Protein AF-A0A522SHS5-F1 (afdb_monomer)

Radius of gyration: 24.06 Å; Cα contacts (8 Å, |Δi|>4): 857; chains: 1; bounding box: 72×49×68 Å

Nearest PDB structures (foldseek):
  4yei-assembly3_C  TM=6.977E-01  e=1.958E-06  synthetic construct
  2j8k-assembly1_A  TM=5.703E-01  e=1.502E-05  Nostoc punctiforme
  4yc5-assembly1_A  TM=4.844E-01  e=4.287E-06  synthetic construct
  5dzb-assembly3_E  TM=4.182E-01  e=5.283E-06  synthetic construct
  2f3l-assembly1_A  TM=4.546E-01  e=4.500E-05  Crocosphaera subtropica ATCC 51142

Foldseek 3Di:
DFDVVLLVQCLVFQVSQVVCVQVDDDQGEPEQAEVLVSDDPVCNVQFQPDCRQEQRENDNYAHHQYECENHEHDQHEHANYECANYEQYLHEHHLYECHQYEHHNYENELYEQDNYEAHQYECCRYHHHNYQDAQYEHACYNHHPNCCVVCVVRNYHHYNHPVRVVVVVVVVLVVCVVVVPPPPPDPPPVPPPQKFKEKEKEQFDFDDDPRDTDFGALHGHPDIWTWIFIKGADPLADQPDQFDDPVVCVVPVDTGHIDGPDTGTDDPSVSLVLLLVLLVVDDLVLAAEEEEEAALAGRRNQRSVQRSVCVNVVNPSHHYYYYWRHHNDPPCVVVVLVRLLVCLCVVLVVQVSSCVSSVHPHYHYHYDHSSVVSPVSNVVCVVVVNDDD

pLDDT: mean 82.37, std 15.57, range [32.19, 98.69]

Sequence (389 aa):
MANQWHVDWLKEGVIRWNRRRKKVTFAPDLSGIRFFDLLPPDFRDNPKTSHYFEKIDLSDANLASADLSSLNFARALFSHANLSFADLSKSNFQGADFTRANFQGATVQNAYLQNALFYESEIGDALLEGSDVSEAVFIGARIGDRQRGTVALAKARVFSSWEGYIEDKRRHRQLNYADSAQKLPKPDERTRKNRYDVYFGTNRLPKFERGALVDFSGNGAVNLSYGICEVIVPEGHRIGSLGSPMWKRLLNRQDNRLRIDNLIALNRELFWDAVKTVAAKMRIAERPTVFVHGYNSTFQDAVLRAAQIGYDLGLGQGIGLFSWPSKGSLFEYSADEAAAEASKYLLADFLEQFVIDSSQNGVNVISHSMGCRCLLGALEVLANGRKRV

Secondary structure (DSSP, 8-state):
---HHHHHHHHT-HHHHHHHHTT-----B-TT-BGGGGS-GGGSSSTTT--TTTT-B-TT-B-TT-B-TT-B-TT-B-TT-B-TT-B-TT-B-TT-B-TT-B-TT-B-TT-B-TT-EEES-B-TT-B-TT-B-TT-EEES-B--HHHHHHHHHTT-EEESSHHHHHHHHHHHHHHHHHH-----PPP-TTS-TTEEEEEEEEEEEEEEETTEEEEEEEEEEEEEEEEEEEEE--TT--TT-S---HHHHHHSS-----EEEEEEEE-HHHHHHHHHHHHTTS-TTS--EEEE--SS--HHHHHHHHHHHHHHTT-TT-EEEEE----S-GGGHHHHHHHHHHHHHHHHHHHHHHHHHHTSS--EEEE-THHHHHHHHHHHHHHTTT---

Solvent-accessible surface area (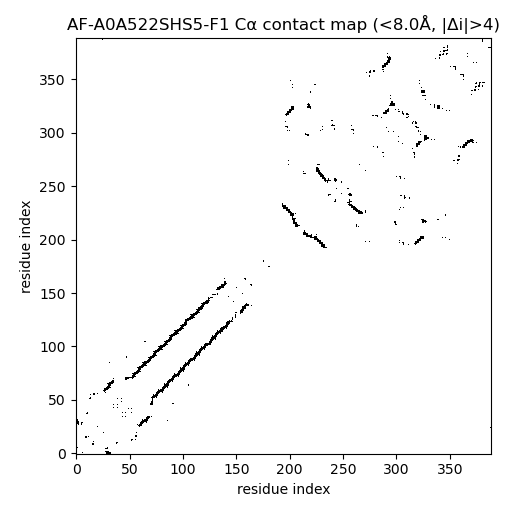backbone atoms only — not comparable to full-atom values): 19679 Å² total; per-residue (Å²): 115,45,41,63,68,52,51,53,47,48,59,71,30,46,70,54,35,42,53,46,54,76,76,45,94,71,65,43,42,42,18,56,39,53,54,73,78,59,46,56,77,92,42,62,87,47,36,58,77,31,69,69,45,42,53,30,68,44,43,44,16,36,28,35,45,14,37,49,49,48,25,20,31,35,43,16,34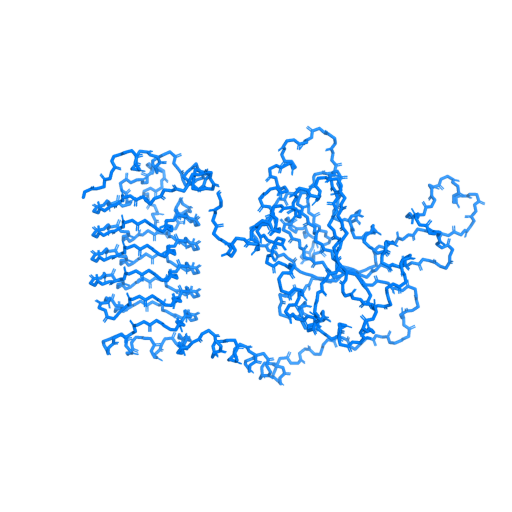,27,35,49,12,34,32,32,47,12,34,36,29,53,12,34,29,36,45,16,36,30,33,44,16,35,23,49,57,12,36,34,31,44,15,37,28,32,49,16,37,26,39,51,13,40,45,44,54,32,41,52,60,80,34,43,37,40,57,14,38,33,24,42,39,45,74,23,81,80,42,47,60,57,45,71,74,29,67,34,46,78,26,80,34,67,68,53,46,53,49,47,56,50,48,53,56,54,52,47,57,72,76,59,64,74,65,70,76,74,76,63,82,89,67,61,79,49,59,42,45,30,43,35,41,25,30,27,30,76,37,68,56,98,87,40,75,76,52,47,45,40,46,70,38,96,54,77,47,33,24,40,36,36,27,36,50,36,95,65,49,51,86,97,48,68,44,77,58,72,75,64,39,78,76,39,96,64,74,26,42,57,43,80,76,43,73,45,81,31,58,71,67,62,38,50,50,50,49,26,62,41,37,72,69,44,53,92,87,56,54,58,37,35,32,29,50,34,65,58,29,41,54,65,56,41,50,53,50,34,38,44,52,26,57,66,71,63,44,89,75,38,27,33,32,44,45,62,23,17,68,48,50,89,88,46,59,70,60,32,52,54,36,28,61,66,37,7,62,59,46,30,54,50,52,52,49,50,32,64,50,38,74,43,105,52,66,46,76,50,58,33,73,55,19,40,54,20,49,51,50,11,49,50,38,58,74,47,72,69,48,86,131

Structure (mmCIF, N/CA/C/O backbone):
data_AF-A0A522SHS5-F1
#
_entry.id   AF-A0A522SHS5-F1
#
loop_
_atom_site.group_PDB
_atom_site.id
_atom_site.type_symbol
_atom_site.label_atom_id
_atom_site.label_alt_id
_atom_site.label_comp_id
_atom_site.label_asym_id
_atom_site.label_entity_id
_atom_site.label_seq_id
_atom_site.pdbx_PDB_ins_code
_atom_site.Cartn_x
_atom_site.Cartn_y
_atom_site.Cartn_z
_atom_site.occupancy
_atom_site.B_iso_or_equiv
_atom_site.auth_seq_id
_atom_site.auth_comp_id
_atom_site.auth_asym_id
_atom_site.auth_atom_id
_atom_site.pdbx_PDB_model_num
ATOM 1 N N . MET A 1 1 ? -10.773 1.476 30.302 1.00 78.50 1 MET A N 1
ATOM 2 C CA . MET A 1 1 ? -9.916 2.642 30.603 1.00 78.50 1 MET A CA 1
ATOM 3 C C . MET A 1 1 ? -8.540 2.261 30.109 1.00 78.50 1 MET A C 1
ATOM 5 O O . MET A 1 1 ? -8.085 1.184 30.476 1.00 78.50 1 MET A O 1
ATOM 9 N N . ALA A 1 2 ? -7.949 3.079 29.238 1.00 91.75 2 ALA A N 1
ATOM 10 C CA . ALA A 1 2 ? -6.710 2.754 28.541 1.00 91.75 2 ALA A CA 1
ATOM 11 C C . ALA A 1 2 ? -5.583 2.336 29.494 1.00 91.75 2 ALA A C 1
ATOM 13 O O . ALA A 1 2 ? -5.436 2.876 30.593 1.00 91.75 2 ALA A O 1
ATOM 14 N N . ASN A 1 3 ? -4.749 1.399 29.046 1.00 95.88 3 ASN A N 1
ATOM 15 C CA . ASN A 1 3 ? -3.564 1.005 29.792 1.00 95.88 3 ASN A CA 1
ATOM 16 C C . ASN A 1 3 ? -2.517 2.125 29.721 1.00 95.88 3 ASN A C 1
ATOM 18 O O . ASN A 1 3 ? -2.058 2.488 28.636 1.00 95.88 3 ASN A O 1
ATOM 22 N N . GLN A 1 4 ? -2.101 2.634 30.882 1.00 94.81 4 GLN A N 1
ATOM 23 C CA . GLN A 1 4 ? -1.218 3.796 30.970 1.00 94.81 4 GLN A CA 1
ATOM 24 C C . GLN A 1 4 ? 0.119 3.607 30.236 1.00 94.81 4 GLN A C 1
ATOM 26 O O . GLN A 1 4 ? 0.579 4.533 29.574 1.00 94.81 4 GLN A O 1
ATOM 31 N N . TRP A 1 5 ? 0.713 2.409 30.261 1.00 93.12 5 TRP A N 1
ATOM 32 C CA . TRP A 1 5 ? 1.963 2.147 29.539 1.00 93.12 5 TRP A CA 1
ATOM 33 C C . TRP A 1 5 ? 1.786 2.234 28.024 1.00 93.12 5 TRP A C 1
ATOM 35 O O . TRP A 1 5 ? 2.664 2.749 27.335 1.00 93.12 5 TRP A O 1
ATOM 45 N N . HIS A 1 6 ? 0.645 1.789 27.494 1.00 94.81 6 HIS A N 1
ATOM 46 C CA . HIS A 1 6 ? 0.351 1.928 26.068 1.00 94.81 6 HIS A CA 1
ATOM 47 C C . HIS A 1 6 ? 0.156 3.395 25.683 1.00 94.81 6 HIS A C 1
ATOM 49 O O . HIS A 1 6 ? 0.667 3.834 24.652 1.00 94.81 6 HIS A O 1
ATOM 55 N N . VAL A 1 7 ? -0.531 4.167 26.531 1.00 95.81 7 VAL A N 1
ATOM 56 C CA . VAL A 1 7 ? -0.691 5.614 26.344 1.00 95.81 7 VAL A CA 1
ATOM 57 C C . VAL A 1 7 ? 0.669 6.311 26.323 1.00 95.81 7 VAL A C 1
ATOM 59 O O . VAL A 1 7 ? 0.945 7.100 25.421 1.00 95.81 7 VAL A O 1
ATOM 62 N N . ASP A 1 8 ? 1.543 6.002 27.278 1.00 93.94 8 ASP A N 1
ATOM 63 C CA . ASP A 1 8 ? 2.858 6.634 27.381 1.00 93.94 8 ASP A CA 1
ATOM 64 C C . ASP A 1 8 ? 3.764 6.256 26.201 1.00 93.94 8 ASP A C 1
ATOM 66 O O . ASP A 1 8 ? 4.414 7.122 25.616 1.00 93.94 8 ASP A O 1
ATOM 70 N N . TRP A 1 9 ? 3.719 5.002 25.747 1.00 92.19 9 TRP A N 1
ATOM 71 C CA . TRP A 1 9 ? 4.399 4.577 24.520 1.00 92.19 9 TRP A CA 1
ATOM 72 C C . TRP A 1 9 ? 3.916 5.300 23.270 1.00 92.19 9 TRP A C 1
ATOM 74 O O . TRP A 1 9 ? 4.703 5.494 22.341 1.00 92.19 9 TRP A O 1
ATOM 84 N N . LEU A 1 10 ? 2.636 5.660 23.216 1.00 92.19 10 LEU A N 1
ATOM 85 C CA . LEU A 1 10 ? 2.068 6.394 22.095 1.00 92.19 10 LEU A CA 1
ATOM 86 C C . LEU A 1 10 ? 2.469 7.880 22.135 1.00 92.19 10 LEU A C 1
ATOM 88 O O . LEU A 1 10 ? 2.753 8.461 21.085 1.00 92.19 10 LEU A O 1
ATOM 92 N N . LYS A 1 11 ? 2.602 8.469 23.333 1.00 92.31 11 LYS A N 1
ATOM 93 C CA . LYS A 1 11 ? 3.141 9.831 23.534 1.00 92.31 11 LYS A CA 1
ATOM 94 C C . LYS A 1 11 ? 4.598 9.980 23.090 1.00 92.31 11 LYS A C 1
ATOM 96 O O . LYS A 1 11 ? 5.016 11.078 22.744 1.00 92.31 11 LYS A O 1
ATOM 101 N N . GLU A 1 12 ? 5.370 8.893 23.044 1.00 86.88 12 GLU A N 1
ATOM 102 C CA . GLU A 1 12 ? 6.728 8.903 22.476 1.00 86.88 12 GLU A CA 1
ATOM 103 C C . GLU A 1 12 ? 6.754 9.149 20.951 1.00 86.88 12 GLU A C 1
ATOM 105 O O . GLU A 1 12 ? 7.828 9.357 20.376 1.00 86.88 12 GLU A O 1
ATOM 110 N N . GLY A 1 13 ? 5.595 9.105 20.288 1.00 83.00 13 GLY A N 1
ATOM 111 C CA . GLY A 1 13 ? 5.421 9.424 18.877 1.00 83.00 13 GLY A CA 1
ATOM 112 C C . GLY A 1 13 ? 5.220 8.205 17.979 1.00 83.00 13 GLY A C 1
ATOM 113 O O . GLY A 1 13 ? 5.741 7.110 18.218 1.00 83.00 13 GLY A O 1
ATOM 114 N N . VAL A 1 14 ? 4.504 8.424 16.874 1.00 83.12 14 VAL A N 1
ATOM 115 C CA . VAL A 1 14 ? 4.053 7.370 15.947 1.00 83.12 14 VAL A CA 1
ATOM 116 C C . VAL A 1 14 ? 5.196 6.549 15.352 1.00 83.12 14 VAL A C 1
ATOM 118 O O . VAL A 1 14 ? 5.070 5.339 15.190 1.00 83.12 14 VAL A O 1
ATOM 121 N N . ILE A 1 15 ? 6.360 7.155 15.103 1.00 78.62 15 ILE A N 1
ATOM 122 C CA . ILE A 1 15 ? 7.538 6.428 14.600 1.00 78.62 15 ILE A CA 1
ATOM 123 C C . ILE A 1 15 ? 8.013 5.377 15.612 1.00 78.62 15 ILE A C 1
ATOM 125 O O . ILE A 1 15 ? 8.320 4.241 15.235 1.00 78.62 15 ILE A O 1
ATOM 129 N N . ARG A 1 16 ? 8.097 5.745 16.897 1.00 81.25 16 ARG A N 1
ATOM 130 C CA . ARG A 1 16 ? 8.544 4.838 17.964 1.00 81.25 16 ARG A CA 1
ATOM 131 C C . ARG A 1 16 ? 7.482 3.791 18.263 1.00 81.25 16 ARG A C 1
ATOM 133 O O . ARG A 1 16 ? 7.826 2.613 18.344 1.00 81.25 16 ARG A O 1
ATOM 140 N N . TRP A 1 17 ? 6.217 4.202 18.313 1.00 90.00 17 TRP A N 1
ATOM 141 C CA . TRP A 1 17 ? 5.069 3.305 18.400 1.00 90.00 17 TRP A CA 1
ATOM 142 C C . TRP A 1 17 ? 5.110 2.230 17.305 1.00 90.00 17 TRP A C 1
ATOM 144 O O . TRP A 1 17 ? 5.240 1.047 17.612 1.00 90.00 17 TRP A O 1
ATOM 154 N N . ASN A 1 18 ? 5.148 2.625 16.030 1.00 84.31 18 ASN A N 1
ATOM 155 C CA . ASN A 1 18 ? 5.189 1.699 14.895 1.00 84.31 18 ASN A CA 1
ATOM 156 C C . ASN A 1 18 ? 6.432 0.793 14.924 1.00 84.31 18 ASN A C 1
ATOM 158 O O . ASN A 1 18 ? 6.365 -0.381 14.561 1.00 84.31 18 ASN A O 1
ATOM 162 N N . ARG A 1 19 ? 7.590 1.302 15.368 1.00 80.62 19 ARG A N 1
ATOM 163 C CA . ARG A 1 19 ? 8.798 0.479 15.542 1.00 80.62 19 ARG A CA 1
ATOM 164 C C . ARG A 1 19 ? 8.612 -0.576 16.633 1.00 80.62 19 ARG A C 1
ATOM 166 O O . ARG A 1 19 ? 9.076 -1.698 16.452 1.00 80.62 19 ARG A O 1
ATOM 173 N N . ARG A 1 20 ? 7.959 -0.226 17.743 1.00 84.44 20 ARG A N 1
ATOM 174 C CA . ARG A 1 20 ? 7.649 -1.151 18.840 1.00 84.44 20 ARG A CA 1
ATOM 175 C C . ARG A 1 20 ? 6.683 -2.231 18.367 1.00 84.44 20 ARG A C 1
ATOM 177 O O . ARG A 1 20 ? 6.977 -3.406 18.545 1.00 84.44 20 ARG A O 1
ATOM 184 N N . ARG A 1 21 ? 5.629 -1.835 17.649 1.00 81.81 21 ARG A N 1
ATOM 185 C CA . ARG A 1 21 ? 4.676 -2.745 17.004 1.00 81.81 21 ARG A CA 1
ATOM 186 C C . ARG A 1 21 ? 5.385 -3.787 16.136 1.00 81.81 21 ARG A C 1
ATOM 188 O O . ARG A 1 21 ? 5.097 -4.967 16.255 1.00 81.81 21 ARG A O 1
ATOM 195 N N . LYS A 1 22 ? 6.389 -3.392 15.344 1.00 79.69 22 LYS A N 1
ATOM 196 C CA . LYS A 1 22 ? 7.180 -4.323 14.509 1.00 79.69 22 LYS A CA 1
ATOM 197 C C . LYS A 1 22 ? 8.010 -5.355 15.281 1.00 79.69 22 LYS A C 1
ATOM 199 O O . LYS A 1 22 ? 8.415 -6.336 14.672 1.00 79.69 22 LYS A O 1
ATOM 204 N N . LYS A 1 23 ? 8.332 -5.101 16.551 1.00 67.88 23 LYS A N 1
ATOM 205 C CA . LYS A 1 23 ? 9.244 -5.930 17.356 1.00 67.88 23 LYS A CA 1
ATOM 206 C C . LYS A 1 23 ? 8.537 -6.755 18.421 1.00 67.88 23 LYS A C 1
ATOM 208 O O . LYS A 1 23 ? 9.093 -7.745 18.874 1.00 67.88 23 LYS A O 1
ATOM 213 N N . VAL A 1 24 ? 7.375 -6.295 18.873 1.00 67.56 24 VAL A N 1
ATOM 214 C CA . VAL A 1 24 ? 6.640 -6.895 19.981 1.00 67.56 24 VAL A CA 1
ATOM 215 C C . VAL A 1 24 ? 5.193 -7.046 19.554 1.00 67.56 24 VAL A C 1
ATOM 217 O O . VAL A 1 24 ? 4.526 -6.059 19.236 1.00 67.56 24 VAL A O 1
ATOM 220 N N . THR A 1 25 ? 4.712 -8.282 19.574 1.00 72.62 25 THR A N 1
ATOM 221 C CA . THR A 1 25 ? 3.297 -8.588 19.393 1.00 72.62 25 THR A CA 1
ATOM 222 C C . THR A 1 25 ? 2.588 -8.326 20.716 1.00 72.62 25 THR A C 1
ATOM 224 O O . THR A 1 25 ? 2.790 -9.042 21.693 1.00 72.62 25 THR A O 1
ATOM 227 N N . PHE A 1 26 ? 1.792 -7.263 20.769 1.00 83.12 26 PHE A N 1
ATOM 228 C CA . PHE A 1 26 ? 0.907 -6.965 21.891 1.00 83.12 26 PHE A CA 1
ATOM 229 C C . PHE A 1 26 ? -0.371 -6.321 21.355 1.00 83.12 26 PHE A C 1
ATOM 231 O O . PHE A 1 26 ? -0.313 -5.619 20.347 1.00 83.12 26 PHE A O 1
ATOM 238 N N . ALA A 1 27 ? -1.498 -6.559 22.028 1.00 88.56 27 ALA A N 1
ATOM 239 C CA . ALA A 1 27 ? -2.783 -5.933 21.730 1.00 88.56 27 ALA A CA 1
ATOM 240 C C . ALA A 1 27 ? -2.922 -4.662 22.586 1.00 88.56 27 ALA A C 1
ATOM 242 O O . ALA A 1 27 ? -3.084 -4.768 23.809 1.00 88.56 27 ALA A O 1
ATOM 243 N N . PRO A 1 28 ? -2.797 -3.452 22.010 1.00 93.75 28 PRO A N 1
ATOM 244 C CA . PRO A 1 28 ? -2.825 -2.246 22.816 1.00 93.75 28 PRO A CA 1
ATOM 245 C C . PRO A 1 28 ? -4.229 -1.941 23.331 1.00 93.75 28 PRO A C 1
ATOM 247 O O . PRO A 1 28 ? -5.140 -1.697 22.549 1.00 93.75 28 PRO A O 1
ATOM 250 N N . ASP A 1 29 ? -4.397 -1.872 24.647 1.00 97.44 29 ASP A N 1
ATOM 251 C CA . ASP A 1 29 ? -5.572 -1.244 25.251 1.00 97.44 29 ASP A CA 1
ATOM 252 C C . ASP A 1 29 ? -5.432 0.282 25.293 1.00 97.44 29 ASP A C 1
ATOM 254 O O . ASP A 1 29 ? -4.685 0.829 26.108 1.00 97.44 29 ASP A O 1
ATOM 258 N N . LEU A 1 30 ? -6.161 0.938 24.396 1.00 98.00 30 LEU A N 1
ATOM 259 C CA . LEU A 1 30 ? -6.313 2.382 24.246 1.00 98.00 30 LEU A CA 1
ATOM 260 C C . LEU A 1 30 ? -7.790 2.791 24.438 1.00 98.00 30 LEU A C 1
ATOM 262 O O . LEU A 1 30 ? -8.234 3.806 23.908 1.00 98.00 30 LEU A O 1
ATOM 266 N N . SER A 1 31 ? -8.573 2.005 25.184 1.00 98.31 31 SER A N 1
ATOM 267 C CA . SER A 1 31 ? -10.007 2.248 25.372 1.00 98.31 31 SER A CA 1
ATOM 268 C C . SER A 1 31 ? -10.299 3.577 26.080 1.00 98.31 31 SER A C 1
ATOM 270 O O . SER A 1 31 ? -9.700 3.912 27.107 1.00 98.31 31 SER A O 1
ATOM 272 N N . GLY A 1 32 ? -11.261 4.337 25.557 1.00 97.81 32 GLY A N 1
ATOM 273 C CA . GLY A 1 32 ? -11.706 5.607 26.135 1.00 97.81 32 GLY A CA 1
ATOM 274 C C . GLY A 1 32 ? -10.715 6.766 26.005 1.00 97.81 32 GLY A C 1
ATOM 275 O O . GLY A 1 32 ? -10.952 7.825 26.583 1.00 97.81 32 GLY A O 1
ATOM 276 N N . ILE A 1 33 ? -9.589 6.590 25.304 1.00 97.56 33 ILE A N 1
ATOM 277 C CA . ILE A 1 33 ? -8.607 7.664 25.149 1.00 97.56 33 ILE A CA 1
ATOM 278 C C . ILE A 1 33 ? -9.100 8.740 24.186 1.00 97.56 33 ILE A C 1
ATOM 280 O O . ILE A 1 33 ? -9.752 8.436 23.191 1.00 97.56 33 ILE A O 1
ATOM 284 N N . ARG A 1 34 ? -8.704 9.989 24.430 1.00 98.12 34 ARG A N 1
ATOM 285 C CA . ARG A 1 34 ? -8.857 11.085 23.473 1.00 98.12 34 ARG A CA 1
ATOM 286 C C . ARG A 1 34 ? -7.544 11.312 22.737 1.00 98.12 34 ARG A C 1
ATOM 288 O O . ARG A 1 34 ? -6.566 11.768 23.327 1.00 98.12 34 ARG A O 1
ATOM 295 N N . PHE A 1 35 ? -7.500 11.001 21.445 1.00 97.81 35 PHE A N 1
ATOM 296 C CA . PHE A 1 35 ? -6.273 11.124 20.650 1.00 97.81 35 PHE A CA 1
ATOM 297 C C . PHE A 1 35 ? -5.812 12.574 20.484 1.00 97.81 35 PHE A C 1
ATOM 299 O O . PHE A 1 35 ? -4.620 12.816 20.300 1.00 97.81 35 PHE A O 1
ATOM 306 N N . PHE A 1 36 ? -6.717 13.547 20.601 1.00 96.88 36 PHE A N 1
ATOM 307 C CA . PHE A 1 36 ? -6.344 14.959 20.596 1.00 96.88 36 PHE A CA 1
ATOM 308 C C . PHE A 1 36 ? -5.354 15.296 21.726 1.00 96.88 36 PHE A C 1
ATOM 310 O O . PHE A 1 36 ? -4.389 16.028 21.508 1.00 96.88 36 PHE A O 1
ATOM 317 N N . ASP A 1 37 ? -5.519 14.688 22.904 1.00 95.69 37 ASP A N 1
ATOM 318 C CA . ASP A 1 37 ? -4.653 14.932 24.065 1.00 95.69 37 ASP A CA 1
ATOM 319 C C . ASP A 1 37 ? -3.235 14.369 23.870 1.00 95.69 37 ASP A C 1
ATOM 321 O O . ASP A 1 37 ? -2.287 14.803 24.530 1.00 95.69 37 ASP A O 1
ATOM 325 N N . LEU A 1 38 ? -3.077 13.435 22.929 1.00 94.81 38 LEU A N 1
ATOM 326 C CA . LEU A 1 38 ? -1.799 12.840 22.545 1.00 94.81 38 LEU A CA 1
ATOM 327 C C . LEU A 1 38 ? -1.018 13.672 21.525 1.00 94.81 38 LEU A C 1
ATOM 329 O O . LEU A 1 38 ? 0.152 13.372 21.276 1.00 94.81 38 LEU A O 1
ATOM 333 N N . LEU A 1 39 ? -1.633 14.696 20.925 1.00 91.00 39 LEU A N 1
ATOM 334 C CA . LEU A 1 39 ? -0.921 15.602 20.034 1.00 91.00 39 LEU A CA 1
ATOM 335 C C . LEU A 1 39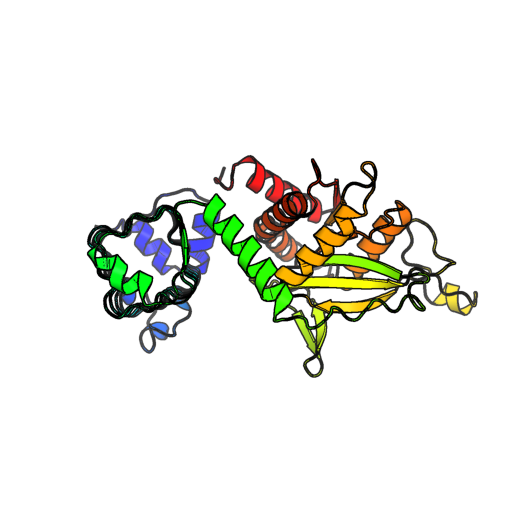 ? 0.078 16.445 20.838 1.00 91.00 39 LEU A C 1
ATOM 337 O O . LEU A 1 39 ? -0.324 17.092 21.818 1.00 91.00 39 LEU A O 1
ATOM 341 N N . PRO A 1 40 ? 1.354 16.512 20.410 1.00 85.75 40 PRO A N 1
ATOM 342 C CA . PRO A 1 40 ? 2.272 17.527 20.905 1.00 85.75 40 PRO A CA 1
ATOM 343 C C . PRO A 1 40 ? 1.716 18.929 20.602 1.00 85.75 40 PRO A C 1
ATOM 345 O O . PRO A 1 40 ? 0.988 19.074 19.615 1.00 85.75 40 PRO A O 1
ATOM 348 N N . PRO A 1 41 ? 2.050 19.956 21.409 1.00 86.62 41 PRO A N 1
ATOM 349 C CA . PRO A 1 41 ? 1.525 21.314 21.240 1.00 86.62 41 PRO A CA 1
ATOM 350 C C . PRO A 1 41 ? 1.584 21.827 19.794 1.00 86.62 41 PRO A C 1
ATOM 352 O O . PRO A 1 41 ? 0.569 22.287 19.280 1.00 86.62 41 PRO A O 1
ATOM 355 N N . ASP A 1 42 ? 2.705 21.602 19.105 1.00 82.44 42 ASP A N 1
ATOM 356 C CA . ASP A 1 42 ? 2.954 22.043 17.723 1.00 82.44 42 ASP A CA 1
ATOM 357 C C . ASP A 1 42 ? 1.978 21.467 16.678 1.00 82.44 42 ASP A C 1
ATOM 359 O O . ASP A 1 42 ? 1.889 21.965 15.558 1.00 82.44 42 ASP A O 1
ATOM 363 N N . PHE A 1 43 ? 1.238 20.406 17.015 1.00 80.19 43 PHE A N 1
ATOM 364 C CA . PHE A 1 43 ? 0.288 19.749 16.114 1.00 80.19 43 PHE A CA 1
ATOM 365 C C . PHE A 1 43 ? -1.180 20.028 16.463 1.00 80.19 43 PHE A C 1
ATOM 367 O O . PHE A 1 43 ? -2.069 19.539 15.761 1.00 80.19 43 PHE A O 1
ATOM 374 N N . ARG A 1 44 ? -1.452 20.792 17.531 1.00 88.38 44 ARG A N 1
ATOM 375 C CA . ARG A 1 44 ? -2.817 21.076 18.011 1.00 88.38 44 ARG A CA 1
ATOM 376 C C . ARG A 1 44 ? -3.511 22.211 17.269 1.00 88.38 44 ARG A C 1
ATOM 378 O O . ARG A 1 44 ? -4.737 22.244 17.280 1.00 88.38 44 ARG A O 1
ATOM 385 N N . ASP A 1 45 ? -2.761 23.083 16.601 1.00 83.06 45 ASP A N 1
ATOM 386 C CA . ASP A 1 45 ? -3.331 24.211 15.852 1.00 83.06 45 ASP A CA 1
ATOM 387 C C . ASP A 1 45 ? -4.092 23.743 14.605 1.00 83.06 45 ASP A C 1
ATOM 389 O O . ASP A 1 45 ? -5.138 24.288 14.264 1.00 83.06 45 ASP A O 1
ATOM 393 N N . ASN A 1 46 ? -3.589 22.697 13.938 1.00 84.50 46 ASN A N 1
ATOM 394 C CA . ASN A 1 46 ? -4.176 22.141 12.715 1.00 84.50 46 ASN A CA 1
ATOM 395 C C . ASN A 1 46 ? -4.259 20.599 12.765 1.00 84.50 46 ASN A C 1
ATOM 397 O O . ASN A 1 46 ? -3.620 19.904 11.969 1.00 84.50 46 ASN A O 1
ATOM 401 N N . PRO A 1 47 ? -5.067 20.026 13.675 1.00 82.62 47 PRO A N 1
ATOM 402 C CA . PRO A 1 47 ? -5.089 18.586 13.951 1.00 82.62 47 PRO A CA 1
ATOM 403 C C . PRO A 1 47 ? -5.582 17.748 12.758 1.00 82.62 47 PRO A C 1
ATOM 405 O O . PRO A 1 47 ? -5.153 16.609 12.576 1.00 82.62 47 PRO A O 1
ATOM 408 N N . LYS A 1 48 ? -6.441 18.325 11.906 1.00 78.75 48 LYS A N 1
ATOM 409 C CA . LYS A 1 48 ? -7.014 17.673 10.713 1.00 78.75 48 LYS A CA 1
ATOM 410 C C . LYS A 1 48 ? -6.070 17.591 9.514 1.00 78.75 48 LYS A C 1
ATOM 412 O O . LYS A 1 48 ? -6.307 16.782 8.624 1.00 78.75 48 LYS A O 1
ATOM 417 N N . THR A 1 49 ? -5.040 18.430 9.462 1.00 73.19 49 THR A N 1
ATOM 418 C CA . THR A 1 49 ? -4.025 18.418 8.391 1.00 73.19 49 THR A CA 1
ATOM 419 C C . THR A 1 49 ? -2.651 18.006 8.908 1.00 73.19 49 THR A C 1
ATOM 421 O O . THR A 1 49 ? -1.729 17.808 8.124 1.00 73.19 49 THR A O 1
ATOM 424 N N . SER A 1 50 ? -2.504 17.862 10.226 1.00 79.88 50 SER A N 1
ATOM 425 C CA . SER A 1 50 ? -1.314 17.325 10.874 1.00 79.88 50 SER A CA 1
ATOM 426 C C . SER A 1 50 ? -0.978 15.935 10.337 1.00 79.88 50 SER A C 1
ATOM 428 O O . SER A 1 50 ? -1.848 15.081 10.214 1.00 79.88 50 SER A O 1
ATOM 430 N N . HIS A 1 51 ? 0.298 15.675 10.067 1.00 80.19 51 HIS A N 1
ATOM 431 C CA . HIS A 1 51 ? 0.765 14.347 9.659 1.00 80.19 51 HIS A CA 1
ATOM 432 C C . HIS A 1 51 ? 1.106 13.437 10.855 1.00 80.19 51 HIS A C 1
ATOM 434 O O . HIS A 1 51 ? 1.650 12.352 10.660 1.00 80.19 51 HIS A O 1
ATOM 440 N N . TYR A 1 52 ? 0.830 13.867 12.095 1.00 81.69 52 TYR A N 1
ATOM 441 C CA . TYR A 1 52 ? 1.322 13.192 13.300 1.00 81.69 52 TYR A CA 1
ATOM 442 C C . TYR A 1 52 ? 0.832 11.744 13.429 1.00 81.69 52 TYR A C 1
ATOM 444 O O . TYR A 1 52 ? 1.643 10.863 13.706 1.00 81.69 52 TYR A O 1
ATOM 452 N N . PHE A 1 53 ? -0.461 11.487 13.185 1.00 91.81 53 PHE A N 1
ATOM 453 C CA . PHE A 1 53 ? -1.051 10.143 13.252 1.00 91.81 53 PHE A CA 1
ATOM 454 C C . PHE A 1 53 ? -1.136 9.418 11.904 1.00 91.81 53 PHE A C 1
ATOM 456 O O . PHE A 1 53 ? -1.673 8.311 11.832 1.00 91.81 53 PHE A O 1
ATOM 463 N N . GLU A 1 54 ? -0.576 9.978 10.830 1.00 86.38 54 GLU A N 1
ATOM 464 C CA . GLU A 1 54 ? -0.582 9.283 9.546 1.00 86.38 54 GLU A CA 1
ATOM 465 C C . GLU A 1 54 ? 0.198 7.973 9.611 1.00 86.38 54 GLU A C 1
ATOM 467 O O . GLU A 1 54 ? 1.314 7.910 10.134 1.00 86.38 54 GLU A O 1
ATOM 472 N N . LYS A 1 55 ? -0.370 6.924 9.003 1.00 82.81 55 LYS A N 1
ATOM 473 C CA . LYS A 1 55 ? 0.231 5.581 8.949 1.00 82.81 55 LYS A CA 1
ATOM 474 C C . LYS A 1 55 ? 0.518 4.964 10.320 1.00 82.81 55 LYS A C 1
ATOM 476 O O . LYS A 1 55 ? 1.390 4.096 10.429 1.00 82.81 55 LYS A O 1
ATOM 481 N N . ILE A 1 56 ? -0.155 5.412 11.376 1.00 92.94 56 ILE A N 1
ATOM 482 C CA . ILE A 1 56 ? -0.051 4.753 12.676 1.00 92.94 56 ILE A CA 1
ATOM 483 C C . ILE A 1 56 ? -0.564 3.306 12.577 1.00 92.94 56 ILE A C 1
ATOM 485 O O . ILE A 1 56 ? -1.584 3.045 11.945 1.00 92.94 56 ILE A O 1
ATOM 489 N N . ASP A 1 57 ? 0.161 2.362 13.178 1.00 91.75 57 ASP A N 1
ATOM 490 C CA . ASP A 1 57 ? -0.246 0.959 13.305 1.00 91.75 57 ASP A CA 1
ATOM 491 C C . ASP A 1 57 ? -1.024 0.771 14.612 1.00 91.75 57 ASP A C 1
ATOM 493 O O . ASP A 1 57 ? -0.439 0.586 15.680 1.00 91.75 57 ASP A O 1
ATOM 497 N N . LEU A 1 58 ? -2.348 0.848 14.525 1.00 96.56 58 LEU A N 1
ATOM 498 C CA . LEU A 1 58 ? -3.307 0.573 15.596 1.00 96.56 58 LEU A CA 1
ATOM 499 C C . LEU A 1 58 ? -3.997 -0.787 15.404 1.00 96.56 58 LEU A C 1
ATOM 501 O O . LEU A 1 58 ? -5.060 -1.022 15.972 1.00 96.56 58 LEU A O 1
ATOM 505 N N . SER A 1 59 ? -3.389 -1.704 14.644 1.00 92.12 59 SER A N 1
ATOM 506 C CA . SER A 1 59 ? -3.937 -3.054 14.451 1.00 92.12 59 SER A CA 1
ATOM 507 C C . SER A 1 59 ? -4.091 -3.764 15.804 1.00 92.12 59 SER A C 1
ATOM 509 O O . SER A 1 59 ? -3.313 -3.491 16.721 1.00 92.12 59 SER A O 1
ATOM 511 N N . ASP A 1 60 ? -5.083 -4.630 15.969 1.00 92.06 60 ASP A N 1
ATOM 512 C CA . ASP A 1 60 ? -5.367 -5.369 17.212 1.00 92.06 60 ASP A CA 1
ATOM 513 C C . ASP A 1 60 ? -5.619 -4.484 18.455 1.00 92.06 60 ASP A C 1
ATOM 515 O O . ASP A 1 60 ? -5.674 -4.983 19.581 1.00 92.06 60 ASP A O 1
ATOM 519 N N . ALA A 1 61 ? -5.738 -3.160 18.294 1.00 96.75 61 ALA A N 1
ATOM 520 C CA . ALA A 1 61 ? -5.932 -2.256 19.417 1.00 96.75 61 ALA A CA 1
ATOM 521 C C . ALA A 1 61 ? -7.374 -2.303 19.918 1.00 96.75 61 ALA A C 1
ATOM 523 O O . ALA A 1 61 ? -8.329 -2.236 19.142 1.00 96.75 61 ALA A O 1
ATOM 524 N N . ASN A 1 62 ? -7.531 -2.339 21.238 1.00 98.31 62 ASN A N 1
ATOM 525 C CA . ASN A 1 62 ? -8.793 -2.011 21.869 1.00 98.31 62 ASN A CA 1
ATOM 526 C C . ASN A 1 62 ? -8.929 -0.486 21.929 1.00 98.31 62 ASN A C 1
ATOM 528 O O . ASN A 1 62 ? -8.303 0.165 22.759 1.00 98.31 62 ASN A O 1
ATOM 532 N N . LEU A 1 63 ? -9.738 0.070 21.035 1.00 98.56 63 LEU A N 1
ATOM 533 C CA . LEU A 1 63 ? -10.080 1.488 20.919 1.00 98.56 63 LEU A CA 1
ATOM 534 C C . LEU A 1 63 ? -11.543 1.735 21.315 1.00 98.56 63 LEU A C 1
ATOM 536 O O . LEU A 1 63 ? -12.130 2.742 20.922 1.00 98.56 63 LEU A O 1
ATOM 540 N N . ALA A 1 64 ? -12.148 0.825 22.088 1.00 98.56 64 ALA A N 1
ATOM 541 C CA . ALA A 1 64 ? -13.535 0.962 22.503 1.00 98.56 64 ALA A CA 1
ATOM 542 C C . ALA A 1 64 ? -13.759 2.306 23.209 1.00 98.56 64 ALA A C 1
ATOM 544 O O . ALA A 1 64 ? -13.000 2.670 24.113 1.00 98.56 64 ALA A O 1
ATOM 545 N N . SER A 1 65 ? -14.784 3.043 22.785 1.00 98.44 65 SER A N 1
ATOM 546 C CA . SER A 1 65 ? -15.128 4.377 23.297 1.00 98.44 65 SER A CA 1
ATOM 547 C C . SER A 1 65 ? -14.025 5.439 23.168 1.00 98.44 65 SER A C 1
ATOM 549 O O . SER A 1 65 ? -14.102 6.470 23.833 1.00 98.44 65 SER A O 1
ATOM 551 N N . ALA A 1 66 ? -12.986 5.209 22.359 1.00 98.62 66 ALA A N 1
ATOM 552 C CA . ALA A 1 66 ? -11.954 6.211 22.114 1.00 98.62 66 ALA A CA 1
ATOM 553 C C . ALA A 1 66 ? -12.494 7.376 21.264 1.00 98.62 66 ALA A C 1
ATOM 555 O O . ALA A 1 66 ? -13.335 7.190 20.388 1.00 98.62 66 ALA A O 1
ATOM 556 N N . ASP A 1 67 ? -11.969 8.573 21.498 1.00 98.69 67 ASP A N 1
ATOM 557 C CA . ASP A 1 67 ? -12.218 9.779 20.709 1.00 98.69 67 ASP A CA 1
ATOM 558 C C . ASP A 1 67 ? -11.049 9.978 19.732 1.00 98.69 67 ASP A C 1
ATOM 560 O O . ASP A 1 67 ? -9.939 10.372 20.108 1.00 98.69 67 ASP A O 1
ATOM 564 N N . LEU A 1 68 ? -11.311 9.643 18.469 1.00 98.56 68 LEU A N 1
ATOM 565 C CA . LEU A 1 68 ? -10.455 9.842 17.302 1.00 98.56 68 LEU A CA 1
ATOM 566 C C . LEU A 1 68 ? -10.978 10.992 16.425 1.00 98.56 68 LEU A C 1
ATOM 568 O O . LEU A 1 68 ? -10.579 11.088 15.263 1.00 98.56 68 LEU A O 1
ATOM 572 N N . SER A 1 69 ? -11.885 11.831 16.930 1.00 98.44 69 SER A N 1
ATOM 573 C CA . SER A 1 69 ? -12.601 12.826 16.133 1.00 98.44 69 SER A CA 1
ATOM 574 C C . SER A 1 69 ? -11.717 14.015 15.731 1.00 98.44 69 SER A C 1
ATOM 576 O O . SER A 1 69 ? -10.781 14.403 16.427 1.00 98.44 69 SER A O 1
ATOM 578 N N . SER A 1 70 ? -12.024 14.630 14.586 1.00 96.88 70 SER A N 1
ATOM 579 C CA . SER A 1 70 ? -11.337 15.820 14.055 1.00 96.88 70 SER A CA 1
ATOM 580 C C . SER A 1 70 ? -9.803 15.729 13.928 1.00 96.88 70 SER A C 1
ATOM 582 O O . SER A 1 70 ? -9.097 16.724 14.110 1.00 96.88 70 SER A O 1
ATOM 584 N N . LEU A 1 71 ? -9.287 14.561 13.553 1.00 97.56 71 LEU A N 1
ATOM 585 C CA . LEU A 1 71 ? -7.860 14.253 13.425 1.00 97.56 71 LEU A CA 1
ATOM 586 C C . LEU A 1 71 ? -7.524 13.658 12.052 1.00 97.56 71 LEU A C 1
ATOM 588 O O . LEU A 1 71 ? -8.408 13.280 11.284 1.00 97.56 71 LEU A O 1
ATOM 592 N N . ASN A 1 72 ? -6.233 13.560 11.739 1.00 94.38 72 ASN A N 1
ATOM 593 C CA . ASN A 1 72 ? -5.744 12.927 10.516 1.00 94.38 72 ASN A CA 1
ATOM 594 C C . ASN A 1 72 ? -5.062 11.580 10.785 1.00 94.38 72 ASN A C 1
ATOM 596 O O . ASN A 1 72 ? -3.948 11.523 11.302 1.00 94.38 72 ASN A O 1
ATOM 600 N N . PHE A 1 73 ? -5.720 10.511 10.354 1.00 97.44 73 PHE A N 1
ATOM 601 C CA . PHE A 1 73 ? -5.280 9.118 10.390 1.00 97.44 73 PHE A CA 1
ATOM 602 C C . PHE A 1 73 ? -5.148 8.533 8.975 1.00 97.44 73 PHE A C 1
ATOM 604 O O . PHE A 1 73 ? -5.327 7.329 8.773 1.00 97.44 73 PHE A O 1
ATOM 611 N N . ALA A 1 74 ? -4.846 9.360 7.969 1.00 82.25 74 ALA A N 1
ATOM 612 C CA . ALA A 1 74 ? -4.695 8.879 6.602 1.00 82.25 74 ALA A CA 1
ATOM 613 C C . ALA A 1 74 ? -3.691 7.714 6.537 1.00 82.25 74 ALA A C 1
ATOM 615 O O . ALA A 1 74 ? -2.568 7.789 7.059 1.00 82.25 74 ALA A O 1
ATOM 616 N N . ARG A 1 75 ? -4.099 6.632 5.863 1.00 81.25 75 ARG A N 1
ATOM 617 C CA . ARG A 1 75 ? -3.329 5.389 5.683 1.00 81.25 75 ARG A CA 1
ATOM 618 C C . ARG A 1 75 ? -2.947 4.671 6.984 1.00 81.25 75 ARG A C 1
ATOM 620 O O . ARG A 1 75 ? -1.988 3.900 6.984 1.00 81.25 75 ARG A O 1
ATOM 627 N N . ALA A 1 76 ? -3.624 4.955 8.095 1.00 88.19 76 ALA A N 1
ATOM 628 C CA . ALA A 1 76 ? -3.448 4.217 9.341 1.00 88.19 76 ALA A CA 1
ATOM 629 C C . ALA A 1 76 ? -3.949 2.768 9.212 1.00 88.19 76 ALA A C 1
ATOM 631 O O . ALA A 1 76 ? -4.797 2.459 8.373 1.00 88.19 76 ALA A O 1
ATOM 632 N N . LEU A 1 77 ? -3.409 1.886 10.051 1.00 88.56 77 LEU A N 1
ATOM 633 C CA . LEU A 1 77 ? -3.775 0.473 10.099 1.00 88.56 77 LEU A CA 1
ATOM 634 C C . LEU A 1 77 ? -4.603 0.215 11.356 1.00 88.56 77 LEU A C 1
ATOM 636 O O . LEU A 1 77 ? -4.130 0.453 12.463 1.00 88.56 77 LEU A O 1
ATOM 640 N N . PHE A 1 78 ? -5.817 -0.283 11.174 1.00 97.06 78 PHE A N 1
ATOM 641 C CA . PHE A 1 78 ? -6.772 -0.663 12.215 1.00 97.06 78 PHE A CA 1
ATOM 642 C C . PHE A 1 78 ? -7.205 -2.123 12.048 1.00 97.06 78 PHE A C 1
ATOM 644 O O . PHE A 1 78 ? -8.291 -2.506 12.486 1.00 97.06 78 PHE A O 1
ATOM 651 N N . SER A 1 79 ? -6.386 -2.952 11.395 1.00 88.12 79 SER A N 1
ATOM 652 C CA . SER A 1 79 ? -6.725 -4.353 11.171 1.00 88.12 79 SER A CA 1
ATOM 653 C C . SER A 1 79 ? -7.002 -5.034 12.514 1.00 88.12 79 SER A C 1
ATOM 655 O O . SER A 1 79 ? -6.198 -4.910 13.432 1.00 88.12 79 SER A O 1
ATOM 657 N N . HIS A 1 80 ? -8.136 -5.716 12.659 1.00 91.19 80 HIS A N 1
ATOM 658 C CA . HIS A 1 80 ? -8.583 -6.351 13.906 1.00 91.19 80 HIS A CA 1
ATOM 659 C C . HIS A 1 80 ? -8.814 -5.403 15.100 1.00 91.19 80 HIS A C 1
ATOM 661 O O . HIS A 1 80 ? -8.956 -5.867 16.232 1.00 91.19 80 HIS A O 1
ATOM 667 N N . ALA A 1 81 ? -8.855 -4.085 14.894 1.00 96.75 81 ALA A N 1
ATOM 668 C CA . ALA A 1 81 ? -9.090 -3.146 15.983 1.00 96.75 81 ALA A CA 1
ATOM 669 C C . ALA A 1 81 ? -10.542 -3.212 16.486 1.00 96.75 81 ALA A C 1
ATOM 671 O O . ALA A 1 81 ? -11.493 -3.322 15.708 1.00 96.75 81 ALA A O 1
ATOM 672 N N . ASN A 1 82 ? -10.720 -3.070 17.798 1.00 98.25 82 ASN A N 1
ATOM 673 C CA . ASN A 1 82 ? -12.033 -2.861 18.391 1.00 98.25 82 ASN A CA 1
ATOM 674 C C . ASN A 1 82 ? -12.328 -1.358 18.481 1.00 98.25 82 ASN A C 1
ATOM 676 O O . ASN A 1 82 ? -11.816 -0.695 19.375 1.00 98.25 82 ASN A O 1
ATOM 680 N N . LEU A 1 83 ? -13.157 -0.831 17.582 1.00 98.56 83 LEU A N 1
ATOM 681 C CA . LEU A 1 83 ? -13.618 0.563 17.542 1.00 98.56 83 LEU A CA 1
ATOM 682 C C . LEU A 1 83 ? -15.049 0.708 18.091 1.00 98.56 83 LEU A C 1
ATOM 684 O O . LEU A 1 83 ? -15.715 1.707 17.818 1.00 98.56 83 LEU A O 1
ATOM 688 N N . SER A 1 84 ? -15.552 -0.269 18.856 1.00 98.19 84 SER A N 1
ATOM 689 C CA . SER A 1 84 ? -16.918 -0.226 19.384 1.00 98.19 84 SER A CA 1
ATOM 690 C C . SER A 1 84 ? -17.163 1.063 20.177 1.00 98.19 84 SER A C 1
ATOM 692 O O . SER A 1 84 ? -16.395 1.376 21.090 1.00 98.19 84 SER A O 1
ATOM 694 N N . PHE A 1 85 ? -18.230 1.795 19.862 1.00 98.19 85 PHE A N 1
ATOM 695 C CA . PHE A 1 85 ? -18.601 3.071 20.491 1.00 98.19 85 PHE A CA 1
ATOM 696 C C . PHE A 1 85 ? -17.557 4.196 20.382 1.00 98.19 85 PHE A C 1
ATOM 698 O O . PHE A 1 85 ? -17.660 5.185 21.105 1.00 98.19 85 PHE A O 1
ATOM 705 N N . ALA A 1 86 ? -16.542 4.060 19.525 1.00 98.56 86 ALA A N 1
ATOM 706 C CA . ALA A 1 86 ? -15.557 5.113 19.301 1.00 98.56 86 ALA A CA 1
ATOM 707 C C . ALA A 1 86 ? -16.154 6.282 18.495 1.00 98.56 86 ALA A C 1
ATOM 709 O O . ALA A 1 86 ? -17.048 6.088 17.666 1.00 98.56 86 ALA A O 1
ATOM 710 N N . ASP A 1 87 ? -15.628 7.488 18.704 1.00 98.69 87 ASP A N 1
ATOM 711 C CA . ASP A 1 87 ? -15.941 8.665 17.892 1.00 98.69 87 ASP A CA 1
ATOM 712 C C . ASP A 1 87 ? -14.837 8.896 16.853 1.00 98.69 87 ASP A C 1
ATOM 714 O O . ASP A 1 87 ? -13.712 9.262 17.175 1.00 98.69 87 ASP A O 1
ATOM 718 N N . LEU A 1 88 ? -15.166 8.662 15.588 1.00 98.50 88 LEU A N 1
ATOM 719 C CA . LEU A 1 88 ? -14.330 8.854 14.406 1.00 98.50 88 LEU A CA 1
ATOM 720 C C . LEU A 1 88 ? -14.797 10.070 13.580 1.00 98.50 88 LEU A C 1
ATOM 722 O O . LEU A 1 88 ? -14.365 10.258 12.439 1.00 98.50 88 LEU A O 1
ATOM 726 N N . SER A 1 89 ? -15.711 10.886 14.109 1.00 98.06 89 SER A N 1
ATOM 727 C CA . SER A 1 89 ? -16.373 11.935 13.341 1.00 98.06 89 SER A CA 1
ATOM 728 C C . SER A 1 89 ? -15.404 13.007 12.834 1.00 98.06 89 SER A C 1
ATOM 730 O O . SER A 1 89 ? -14.460 13.424 13.511 1.00 98.06 89 SER A O 1
ATOM 732 N N . LYS A 1 90 ? -15.651 13.497 11.611 1.00 96.38 90 LYS A N 1
ATOM 733 C CA . LYS A 1 90 ? -14.905 14.608 10.978 1.00 96.38 90 LYS A CA 1
ATOM 734 C C . LYS A 1 90 ? -13.396 14.373 10.798 1.00 96.38 90 LYS A C 1
ATOM 736 O O . LYS A 1 90 ? -12.667 15.342 10.547 1.00 96.38 90 LYS A O 1
ATOM 741 N N . SER A 1 91 ? -12.933 13.136 10.944 1.00 98.25 91 SER A N 1
ATOM 742 C CA . SER A 1 91 ? -11.528 12.752 10.809 1.00 98.25 91 SER A CA 1
ATOM 743 C C . SER A 1 91 ? -11.190 12.271 9.406 1.00 98.25 91 SER A C 1
ATOM 745 O O . SER A 1 91 ? -12.058 11.838 8.646 1.00 98.25 91 SER A O 1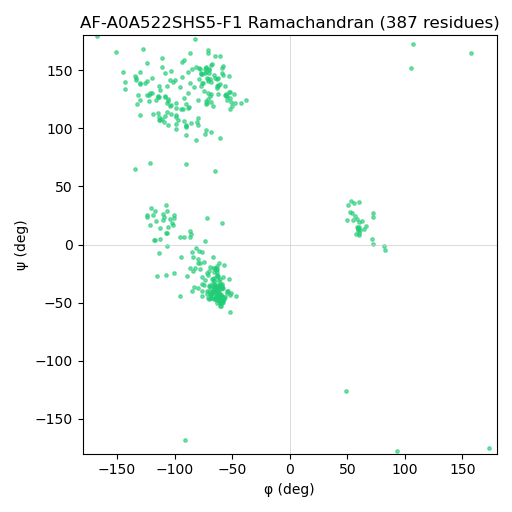
ATOM 747 N N . ASN A 1 92 ? -9.909 12.360 9.058 1.00 95.88 92 ASN A N 1
ATOM 748 C CA . ASN A 1 92 ? -9.378 11.847 7.806 1.00 95.88 92 ASN A CA 1
ATOM 749 C C . ASN A 1 92 ? -8.853 10.419 7.986 1.00 95.88 92 ASN A C 1
ATOM 751 O O . ASN A 1 92 ? -7.883 10.201 8.702 1.00 95.88 92 ASN A O 1
ATOM 755 N N . PHE A 1 93 ? -9.469 9.468 7.297 1.00 97.31 93 PHE A N 1
ATOM 756 C CA . PHE A 1 93 ? -9.100 8.055 7.236 1.00 97.31 93 PHE A CA 1
ATOM 757 C C . PHE A 1 93 ? -8.878 7.600 5.787 1.00 97.31 93 PHE A C 1
ATOM 759 O O . PHE A 1 93 ? -9.021 6.419 5.467 1.00 97.31 93 PHE A O 1
ATOM 766 N N . GLN A 1 94 ? -8.521 8.525 4.892 1.00 89.25 94 GLN A N 1
ATOM 767 C CA . GLN A 1 94 ? -8.264 8.207 3.495 1.00 89.25 94 GLN A CA 1
ATOM 768 C C . GLN A 1 94 ? -7.208 7.097 3.381 1.00 89.25 94 GLN A C 1
ATOM 770 O O . GLN A 1 94 ? -6.093 7.214 3.903 1.00 89.25 94 GLN A O 1
ATOM 775 N N . GLY A 1 95 ? -7.559 6.015 2.682 1.00 75.31 95 GLY A N 1
ATOM 776 C CA . GLY A 1 95 ? -6.697 4.851 2.476 1.00 75.31 95 GLY A CA 1
ATOM 777 C C . GLY A 1 95 ? -6.374 4.044 3.738 1.00 75.31 95 GLY A C 1
ATOM 778 O O . GLY A 1 95 ? -5.392 3.306 3.724 1.00 75.31 95 GLY A O 1
ATOM 779 N N . ALA A 1 96 ? -7.118 4.219 4.833 1.00 87.56 96 ALA A N 1
ATOM 780 C CA . ALA A 1 96 ? -6.938 3.423 6.044 1.00 87.56 96 ALA A CA 1
ATOM 781 C C . ALA A 1 96 ? -7.386 1.964 5.842 1.00 87.56 96 ALA A C 1
ATOM 783 O O . ALA A 1 96 ? -8.281 1.674 5.043 1.00 87.56 96 ALA A O 1
ATOM 784 N N . ASP A 1 97 ? -6.764 1.051 6.585 1.00 86.62 97 ASP A N 1
ATOM 785 C CA . ASP A 1 97 ? -7.100 -0.373 6.581 1.00 86.62 97 ASP A CA 1
ATOM 786 C C . ASP A 1 97 ? -7.909 -0.726 7.834 1.00 86.62 97 ASP A C 1
ATOM 788 O O . ASP A 1 97 ? -7.380 -0.700 8.942 1.00 86.62 97 ASP A O 1
ATOM 792 N N . PHE A 1 98 ? -9.181 -1.074 7.651 1.00 96.31 98 PHE A N 1
ATOM 793 C CA . PHE A 1 98 ? -10.106 -1.506 8.699 1.00 96.31 98 PHE A CA 1
ATOM 794 C C . PHE A 1 98 ? -10.458 -2.994 8.594 1.00 96.31 98 PHE A C 1
ATOM 796 O O . PHE A 1 98 ? -11.536 -3.420 9.016 1.00 96.31 98 PHE A O 1
ATOM 803 N N . THR A 1 99 ? -9.570 -3.802 8.015 1.00 86.50 99 THR A N 1
ATOM 804 C CA . THR A 1 99 ? -9.750 -5.251 7.887 1.00 86.50 99 THR A CA 1
ATOM 805 C C . THR A 1 99 ? -10.137 -5.869 9.227 1.00 86.50 99 THR A C 1
ATOM 807 O O . THR A 1 99 ? -9.379 -5.791 10.186 1.00 86.50 99 THR A O 1
ATOM 810 N N . ARG A 1 100 ? -11.308 -6.504 9.304 1.00 89.06 100 ARG A N 1
ATOM 811 C CA . ARG A 1 100 ? -11.839 -7.179 10.498 1.00 89.06 100 ARG A CA 1
ATOM 812 C C . ARG A 1 100 ? -11.956 -6.277 11.728 1.00 89.06 100 ARG A C 1
ATOM 814 O O . ARG A 1 100 ? -11.931 -6.769 12.853 1.00 89.06 100 ARG A O 1
ATOM 821 N N . ALA A 1 101 ? -12.065 -4.965 11.532 1.00 96.19 101 ALA A N 1
ATOM 822 C CA . ALA A 1 101 ? -12.330 -4.035 12.618 1.00 96.19 101 ALA A CA 1
ATOM 823 C C . ALA A 1 101 ? -13.806 -4.094 13.047 1.00 96.19 101 ALA A C 1
ATOM 825 O O . ALA A 1 101 ? -14.702 -4.294 12.218 1.00 96.19 101 ALA A O 1
ATOM 826 N N . ASN A 1 102 ? -14.054 -3.888 14.340 1.00 97.69 102 ASN A N 1
ATOM 827 C CA . ASN A 1 102 ? -15.396 -3.820 14.918 1.00 97.69 102 ASN A CA 1
ATOM 828 C C . ASN A 1 102 ? -15.824 -2.356 15.107 1.00 97.69 102 ASN A C 1
ATOM 830 O O . ASN A 1 102 ? -15.211 -1.655 15.903 1.00 97.69 102 ASN A O 1
ATOM 834 N N . PHE A 1 103 ? -16.885 -1.911 14.428 1.00 97.56 103 PHE A N 1
ATOM 835 C CA . PHE A 1 103 ? -17.462 -0.563 14.546 1.00 97.56 103 PHE A CA 1
ATOM 836 C C . PHE A 1 103 ? -18.829 -0.541 15.244 1.00 97.56 103 PHE A C 1
ATOM 838 O O . PHE A 1 103 ? -19.621 0.379 15.023 1.00 97.56 103 PHE A O 1
ATOM 845 N N . GLN A 1 104 ? -19.155 -1.540 16.064 1.00 95.56 104 GLN A N 1
ATOM 846 C CA . GLN A 1 104 ? -20.433 -1.600 16.769 1.00 95.56 104 GLN A CA 1
ATOM 847 C C . GLN A 1 104 ? -20.701 -0.295 17.535 1.00 95.56 104 GLN A C 1
ATOM 849 O O . GLN A 1 104 ? -19.955 0.070 18.442 1.00 95.56 104 GLN A O 1
ATOM 854 N N . GLY A 1 105 ? -21.760 0.426 17.156 1.00 95.19 105 GLY A N 1
ATOM 855 C CA . GLY A 1 105 ? -22.145 1.698 17.775 1.00 95.19 105 GLY A CA 1
ATOM 856 C C . GLY A 1 105 ? -21.143 2.846 17.598 1.00 95.19 105 GLY A C 1
ATOM 857 O O . GLY A 1 105 ? -21.249 3.838 18.314 1.00 95.19 105 GLY A O 1
ATOM 858 N N . ALA A 1 106 ? -20.161 2.728 16.700 1.00 97.75 106 ALA A N 1
ATOM 859 C CA . ALA A 1 106 ? -19.190 3.787 16.445 1.00 97.75 106 ALA A CA 1
ATOM 860 C C . ALA A 1 106 ? -19.822 4.965 15.685 1.00 97.75 106 ALA A C 1
ATOM 862 O O . ALA A 1 106 ? -20.625 4.780 14.764 1.00 97.75 106 ALA A O 1
ATOM 863 N N . THR A 1 107 ? -19.406 6.186 16.016 1.00 97.69 107 THR A N 1
ATOM 864 C CA . THR A 1 107 ? -19.808 7.396 15.290 1.00 97.69 107 THR A CA 1
ATOM 865 C C . THR A 1 107 ? -18.759 7.710 14.241 1.00 97.69 107 THR A C 1
ATOM 867 O O . THR A 1 107 ? -17.625 8.016 14.574 1.00 97.69 107 THR A O 1
ATOM 870 N N . VAL A 1 108 ? -19.117 7.668 12.962 1.00 96.00 108 VAL A N 1
ATOM 871 C CA . VAL A 1 108 ? -18.185 7.886 11.841 1.00 96.00 108 VAL A CA 1
ATOM 872 C C . VAL A 1 108 ? -18.654 9.057 10.968 1.00 96.00 108 VAL A C 1
ATOM 874 O O . VAL A 1 108 ? -18.209 9.213 9.836 1.00 96.00 108 VAL A O 1
ATOM 877 N N . GLN A 1 109 ? -19.555 9.897 11.486 1.00 94.88 109 GLN A N 1
ATOM 878 C CA . GLN A 1 109 ? -20.227 10.965 10.746 1.00 94.88 109 GLN A CA 1
ATOM 879 C C . GLN A 1 109 ? -19.244 12.000 10.184 1.00 94.88 109 GLN A C 1
ATOM 881 O O . GLN A 1 109 ? -18.331 12.461 10.876 1.00 94.88 109 GLN A O 1
ATOM 886 N N . ASN A 1 110 ? -19.472 12.435 8.945 1.00 94.44 110 ASN A N 1
ATOM 887 C CA . ASN A 1 110 ? -18.643 13.420 8.238 1.00 94.44 110 ASN A CA 1
ATOM 888 C C . ASN A 1 110 ? -17.147 13.049 8.149 1.00 94.44 110 ASN A C 1
ATOM 890 O O . ASN A 1 110 ? -16.301 13.933 8.011 1.00 94.44 110 ASN A O 1
ATOM 894 N N . ALA A 1 111 ? -16.798 11.768 8.291 1.00 96.31 111 ALA A N 1
ATOM 895 C CA . ALA A 1 111 ? -15.426 11.298 8.139 1.00 96.31 111 ALA A CA 1
ATOM 896 C C . ALA A 1 111 ? -15.048 11.157 6.657 1.00 96.31 111 ALA A C 1
ATOM 898 O O . ALA A 1 111 ? -15.896 10.875 5.809 1.00 96.31 111 ALA A O 1
ATOM 899 N N . TYR A 1 112 ? -13.760 11.301 6.358 1.00 94.31 112 TYR A N 1
ATOM 900 C CA . TYR A 1 112 ? -13.203 11.088 5.023 1.00 94.31 112 TYR A CA 1
ATOM 901 C C . TYR A 1 112 ? -12.627 9.674 4.942 1.00 94.31 112 TYR A C 1
ATOM 903 O O . TYR A 1 112 ? -11.605 9.385 5.557 1.00 94.31 112 TYR A O 1
ATOM 911 N N . LEU A 1 113 ? -13.304 8.777 4.231 1.00 95.00 113 LEU A N 1
ATOM 912 C CA . LEU A 1 113 ? -13.000 7.343 4.149 1.00 95.00 113 LEU A CA 1
ATOM 913 C C . LEU A 1 113 ? -12.617 6.917 2.730 1.00 95.00 113 LEU A C 1
ATOM 915 O O . LEU A 1 113 ? -12.698 5.737 2.386 1.00 95.00 113 LEU A O 1
ATOM 919 N N . GLN A 1 114 ? -12.207 7.859 1.883 1.00 90.88 114 GLN A N 1
ATOM 920 C CA . GLN A 1 114 ? -11.968 7.550 0.485 1.00 90.88 114 GLN A CA 1
ATOM 921 C C . GLN A 1 114 ? -10.838 6.531 0.347 1.00 90.88 114 GLN A C 1
ATOM 923 O O . GLN A 1 114 ? -9.791 6.654 0.988 1.00 90.88 114 GLN A O 1
ATOM 928 N N . ASN A 1 115 ? -11.018 5.537 -0.520 1.00 84.56 115 ASN A N 1
ATOM 929 C CA . ASN A 1 115 ? -10.073 4.427 -0.712 1.00 84.56 115 ASN A CA 1
ATOM 930 C C . ASN A 1 115 ? -9.795 3.574 0.546 1.00 84.56 115 ASN A C 1
ATOM 932 O O . ASN A 1 115 ? -8.828 2.810 0.547 1.00 84.56 115 ASN A O 1
ATOM 936 N N . ALA A 1 116 ? -10.576 3.703 1.623 1.00 88.69 116 ALA A N 1
ATOM 937 C CA . ALA A 1 116 ? -10.413 2.859 2.804 1.00 88.69 116 ALA A CA 1
ATOM 938 C C . ALA A 1 116 ? -10.840 1.408 2.519 1.00 88.69 116 ALA A C 1
ATOM 940 O O . ALA A 1 116 ? -11.726 1.156 1.696 1.00 88.69 116 ALA A O 1
ATOM 941 N N . LEU A 1 117 ? -10.211 0.452 3.207 1.00 86.19 117 LEU A N 1
ATOM 942 C CA . LEU A 1 117 ? -10.489 -0.977 3.063 1.00 86.19 117 LEU A CA 1
ATOM 943 C C . LEU A 1 117 ? -11.283 -1.507 4.261 1.00 86.19 117 LEU A C 1
ATOM 945 O O . LEU A 1 117 ? -10.833 -1.422 5.397 1.00 86.19 117 LEU A O 1
ATOM 949 N N . PHE A 1 118 ? -12.421 -2.132 3.979 1.00 93.56 118 PHE A N 1
ATOM 950 C CA . PHE A 1 118 ? -13.327 -2.762 4.937 1.00 93.56 118 PHE A CA 1
ATOM 951 C C . PHE A 1 118 ? -13.489 -4.249 4.587 1.00 93.56 118 PHE A C 1
ATOM 953 O O . PHE A 1 118 ? -14.526 -4.678 4.077 1.00 93.56 118 PHE A O 1
ATOM 960 N N . TYR A 1 119 ? -12.434 -5.045 4.789 1.00 89.06 119 TYR A N 1
ATOM 961 C CA . TYR A 1 119 ? -12.481 -6.495 4.567 1.00 89.06 119 TYR A CA 1
ATOM 962 C C . TYR A 1 119 ? -12.973 -7.216 5.824 1.00 89.06 119 TYR A C 1
ATOM 964 O O . TYR A 1 119 ? -12.332 -7.112 6.861 1.00 89.06 119 TYR A O 1
ATOM 972 N N . GLU A 1 120 ? -14.101 -7.925 5.756 1.00 89.19 120 GLU A N 1
ATOM 973 C CA . GLU A 1 120 ? -14.717 -8.657 6.879 1.00 89.19 120 GLU A CA 1
ATOM 974 C C . GLU A 1 120 ? -14.935 -7.800 8.146 1.00 89.19 120 GLU A C 1
ATOM 976 O O . GLU A 1 120 ? -14.933 -8.307 9.264 1.00 89.19 120 GLU A O 1
ATOM 981 N N . SER A 1 121 ? -15.108 -6.483 7.994 1.00 92.56 121 SER A N 1
ATOM 982 C CA . SER A 1 121 ? -15.360 -5.562 9.110 1.00 92.56 121 SER A CA 1
ATOM 983 C C . SER A 1 121 ? -16.829 -5.560 9.539 1.00 92.56 121 SER A C 1
ATOM 985 O O . SER A 1 121 ? -17.732 -5.728 8.710 1.00 92.56 121 SER A O 1
ATOM 987 N N . GLU A 1 122 ? -17.089 -5.252 10.807 1.00 93.75 122 GLU A N 1
ATOM 988 C CA . GLU A 1 122 ? -18.442 -5.135 11.357 1.00 93.75 122 GLU A CA 1
ATOM 989 C C . GLU A 1 122 ? -18.871 -3.664 11.409 1.00 93.75 122 GLU A C 1
ATOM 991 O O . GLU A 1 122 ? -18.477 -2.945 12.320 1.00 93.75 122 GLU A O 1
ATOM 996 N N . ILE A 1 123 ? -19.660 -3.200 10.430 1.00 91.94 123 ILE A N 1
ATOM 997 C CA . ILE A 1 123 ? -20.066 -1.782 10.302 1.00 91.94 123 ILE A CA 1
ATOM 998 C C . ILE A 1 123 ? -21.583 -1.560 10.439 1.00 91.94 123 ILE A C 1
ATOM 1000 O O . ILE A 1 123 ? -22.074 -0.443 10.292 1.00 91.94 123 ILE A O 1
ATOM 1004 N N . GLY A 1 124 ? -22.343 -2.617 10.737 1.00 89.94 124 GLY A N 1
ATOM 1005 C CA . GLY A 1 124 ? -23.808 -2.606 10.673 1.00 89.94 124 GLY A CA 1
ATOM 1006 C C . GLY A 1 124 ? -24.514 -1.651 11.635 1.00 89.94 124 GLY A C 1
ATOM 1007 O O . GLY A 1 124 ? -25.631 -1.222 11.353 1.00 89.94 124 GLY A O 1
ATOM 1008 N N . ASP A 1 125 ? -23.839 -1.242 12.705 1.00 89.44 125 ASP A N 1
ATOM 1009 C CA . ASP A 1 125 ? -24.377 -0.311 13.701 1.00 89.44 125 ASP A CA 1
ATOM 1010 C C . ASP A 1 125 ? -23.656 1.047 13.707 1.00 89.44 125 ASP A C 1
ATOM 1012 O O . ASP A 1 125 ? -23.945 1.893 14.552 1.00 89.44 125 ASP A O 1
ATOM 1016 N N . ALA A 1 126 ? -22.721 1.277 12.780 1.00 92.31 126 ALA A N 1
ATOM 1017 C CA . ALA A 1 126 ? -21.945 2.513 12.730 1.00 92.31 126 ALA A CA 1
ATOM 1018 C C . ALA A 1 126 ? -22.742 3.669 12.101 1.00 92.31 126 ALA A C 1
ATOM 1020 O O . ALA A 1 126 ? -23.466 3.485 11.117 1.00 92.31 126 ALA A O 1
ATOM 1021 N N . LEU A 1 127 ? -22.577 4.886 12.620 1.00 90.44 127 LEU A N 1
ATOM 1022 C CA . LEU A 1 127 ? -23.239 6.085 12.096 1.00 90.44 127 LEU A CA 1
ATOM 1023 C C . LEU A 1 127 ? -22.368 6.753 11.020 1.00 90.44 127 LEU A C 1
ATOM 1025 O O . LEU A 1 127 ? -21.411 7.448 11.349 1.00 90.44 127 LEU A O 1
ATOM 1029 N N . LEU A 1 128 ? -22.697 6.555 9.738 1.00 90.00 128 LEU A N 1
ATOM 1030 C CA . LEU A 1 128 ? -21.924 7.040 8.573 1.00 90.00 128 LEU A CA 1
ATOM 1031 C C . LEU A 1 128 ? -22.511 8.301 7.906 1.00 90.00 128 LEU A C 1
ATOM 1033 O O . LEU A 1 128 ? -22.233 8.583 6.742 1.00 90.00 128 LEU A O 1
ATOM 1037 N N . GLU A 1 129 ? -23.394 9.035 8.579 1.00 89.69 129 GLU A N 1
ATOM 1038 C CA . GLU A 1 129 ? -24.069 10.187 7.965 1.00 89.69 129 GLU A CA 1
ATOM 1039 C C . GLU A 1 129 ? -23.066 11.279 7.561 1.00 89.69 129 GLU A C 1
ATOM 1041 O O . GLU A 1 129 ? -22.221 11.698 8.355 1.00 89.69 129 GLU A O 1
ATOM 1046 N N . GLY A 1 130 ? -23.155 11.739 6.310 1.00 88.00 130 GLY A N 1
ATOM 1047 C CA . GLY A 1 130 ? -22.271 12.767 5.753 1.00 88.00 130 GLY A CA 1
ATOM 1048 C C . GLY A 1 130 ? -20.836 12.310 5.468 1.00 88.00 130 GLY A C 1
ATOM 1049 O O . GLY A 1 130 ? -20.025 13.122 5.031 1.00 88.00 130 GLY A O 1
ATOM 1050 N N . SER A 1 131 ? -20.496 11.045 5.720 1.00 92.12 131 SER A N 1
ATOM 1051 C CA . SER A 1 131 ? -19.147 10.524 5.488 1.00 92.12 131 SER A CA 1
ATOM 1052 C C . SER A 1 131 ? -18.891 10.296 4.004 1.00 92.12 131 SER A C 1
ATOM 1054 O O . SER A 1 131 ? -19.743 9.773 3.285 1.00 92.12 131 SER A O 1
ATOM 1056 N N . ASP A 1 132 ? -17.691 10.646 3.554 1.00 90.69 132 ASP A N 1
ATOM 1057 C CA . ASP A 1 132 ? -17.272 10.407 2.179 1.00 90.69 132 ASP A CA 1
ATOM 1058 C C . ASP A 1 132 ? -16.602 9.037 2.071 1.00 90.69 132 ASP A C 1
ATOM 1060 O O . ASP A 1 132 ? -15.438 8.867 2.434 1.00 90.69 132 ASP A O 1
ATOM 1064 N N . VAL A 1 133 ? -17.353 8.057 1.573 1.00 92.69 133 VAL A N 1
ATOM 1065 C CA . VAL A 1 133 ? -16.879 6.686 1.328 1.00 92.69 133 VAL A CA 1
ATOM 1066 C C . VAL A 1 133 ? -16.550 6.438 -0.153 1.00 92.69 133 VAL A C 1
ATOM 1068 O O . VAL A 1 133 ? -16.535 5.290 -0.599 1.00 92.69 133 VAL A O 1
ATOM 1071 N N . SER A 1 134 ? -16.269 7.496 -0.922 1.00 87.25 134 SER A N 1
ATOM 1072 C CA . SER A 1 134 ? -15.898 7.390 -2.340 1.00 87.25 134 SER A CA 1
ATOM 1073 C C . SER A 1 134 ? -14.711 6.459 -2.554 1.00 87.25 134 SER A C 1
ATOM 1075 O O . SER A 1 134 ? -13.668 6.611 -1.922 1.00 87.25 134 SER A O 1
ATOM 1077 N N . GLU A 1 135 ? -14.849 5.489 -3.459 1.00 85.88 135 GLU A N 1
ATOM 1078 C CA . GLU A 1 135 ? -13.816 4.481 -3.753 1.00 85.88 135 GLU A CA 1
ATOM 1079 C C . GLU A 1 135 ? -13.416 3.597 -2.552 1.00 85.88 135 GLU A C 1
ATOM 1081 O O . GLU A 1 135 ? -12.467 2.816 -2.646 1.00 85.88 135 GLU A O 1
ATOM 1086 N N . ALA A 1 136 ? -14.121 3.682 -1.418 1.00 90.25 136 ALA A N 1
ATOM 1087 C CA . ALA A 1 136 ? -13.934 2.742 -0.321 1.00 90.25 136 ALA A CA 1
ATOM 1088 C C . ALA A 1 136 ? -14.353 1.336 -0.768 1.00 90.25 136 ALA A C 1
ATOM 1090 O O . ALA A 1 136 ? -15.313 1.161 -1.527 1.00 90.25 136 ALA A O 1
ATOM 1091 N N . VAL A 1 137 ? -13.628 0.326 -0.293 1.00 88.25 137 VAL A N 1
ATOM 1092 C CA . VAL A 1 137 ? -13.810 -1.062 -0.716 1.00 88.25 137 VAL A CA 1
ATOM 1093 C C . VAL A 1 137 ? -14.311 -1.886 0.462 1.00 88.25 137 VAL A C 1
ATOM 1095 O O . VAL A 1 137 ? -13.585 -2.113 1.426 1.00 88.25 137 VAL A O 1
ATOM 1098 N N . PHE A 1 138 ? -15.544 -2.369 0.359 1.00 93.44 138 PHE A N 1
ATOM 1099 C CA . PHE A 1 138 ? -16.177 -3.255 1.328 1.00 93.44 138 PHE A CA 1
ATOM 1100 C C . PHE A 1 138 ? -16.167 -4.674 0.775 1.00 93.44 138 PHE A C 1
ATOM 1102 O O . PHE A 1 138 ? -16.732 -4.925 -0.285 1.00 93.44 138 PHE A O 1
ATOM 1109 N N . ILE A 1 139 ? -15.528 -5.607 1.472 1.00 89.75 139 ILE A N 1
ATOM 1110 C CA . ILE A 1 139 ? -15.391 -6.994 1.015 1.00 89.75 139 ILE A CA 1
ATOM 1111 C C . ILE A 1 139 ? -15.817 -7.906 2.155 1.00 89.75 139 ILE A C 1
ATOM 1113 O O . ILE A 1 139 ? -15.150 -7.949 3.180 1.00 89.75 139 ILE A O 1
ATOM 1117 N N . GLY A 1 140 ? -16.942 -8.604 2.022 1.00 89.50 140 GLY A N 1
ATOM 1118 C CA . GLY A 1 140 ? -17.485 -9.425 3.110 1.00 89.50 140 GLY A CA 1
ATOM 1119 C C . GLY A 1 140 ? -17.827 -8.627 4.378 1.00 89.50 140 GLY A C 1
ATOM 1120 O O . GLY A 1 140 ? -18.000 -9.211 5.443 1.00 89.50 140 GLY A O 1
ATOM 1121 N N . ALA A 1 141 ? -17.900 -7.293 4.293 1.00 92.50 141 ALA A N 1
ATOM 1122 C CA . ALA A 1 141 ? -18.242 -6.438 5.422 1.00 92.50 141 ALA A CA 1
ATOM 1123 C C . ALA A 1 141 ? -19.710 -6.631 5.825 1.00 92.50 141 ALA A C 1
ATOM 1125 O O . ALA A 1 141 ? -20.603 -6.709 4.976 1.00 92.50 141 ALA A O 1
ATOM 1126 N N . ARG A 1 142 ? -19.979 -6.644 7.133 1.00 92.38 142 ARG A N 1
ATOM 1127 C CA . ARG A 1 142 ? -21.344 -6.720 7.668 1.00 92.38 142 ARG A CA 1
ATOM 1128 C C . ARG A 1 142 ? -21.967 -5.326 7.651 1.00 92.38 142 ARG A C 1
ATOM 1130 O O . ARG A 1 142 ? -21.813 -4.571 8.607 1.00 92.38 142 ARG A O 1
ATOM 1137 N N . ILE A 1 143 ? -22.629 -4.985 6.546 1.00 89.12 143 ILE A N 1
ATOM 1138 C CA . ILE A 1 143 ? -23.318 -3.702 6.340 1.00 89.12 143 ILE A CA 1
ATOM 1139 C C . ILE A 1 143 ? -24.783 -3.843 6.774 1.00 89.12 143 ILE A C 1
ATOM 1141 O O . ILE A 1 143 ? -25.488 -4.738 6.310 1.00 89.12 143 ILE A O 1
ATOM 1145 N N . GLY A 1 144 ? -25.234 -2.962 7.663 1.00 87.25 144 GLY A N 1
ATOM 1146 C CA . GLY A 1 144 ? -26.612 -2.901 8.142 1.00 87.25 144 GLY A CA 1
ATOM 1147 C C . GLY A 1 144 ? -27.488 -2.053 7.223 1.00 87.25 144 GLY A C 1
ATOM 1148 O O . GLY A 1 144 ? -27.001 -1.282 6.393 1.00 87.25 144 GLY A O 1
ATOM 1149 N N . ASP A 1 145 ? -28.807 -2.176 7.365 1.00 85.19 145 ASP A N 1
ATOM 1150 C CA . ASP A 1 145 ? -29.757 -1.515 6.461 1.00 85.19 145 ASP A CA 1
ATOM 1151 C C . ASP A 1 145 ? -29.661 0.016 6.501 1.00 85.19 145 ASP A C 1
ATOM 1153 O O . ASP A 1 145 ? -29.843 0.671 5.476 1.00 85.19 145 ASP A O 1
ATOM 1157 N N . ARG A 1 146 ? -29.282 0.587 7.651 1.00 83.00 146 ARG A N 1
ATOM 1158 C CA . ARG A 1 146 ? -29.085 2.035 7.821 1.00 83.00 146 ARG A CA 1
ATOM 1159 C C . ARG A 1 146 ? -27.901 2.571 7.012 1.00 83.00 146 ARG A C 1
ATOM 1161 O O . ARG A 1 146 ? -27.954 3.698 6.534 1.00 83.00 146 ARG A O 1
ATOM 1168 N N . GLN A 1 147 ? -26.847 1.776 6.831 1.00 81.69 147 GLN A N 1
ATOM 1169 C CA . GLN A 1 147 ? -25.634 2.187 6.117 1.00 81.69 147 GLN A CA 1
ATOM 1170 C C . GLN A 1 147 ? -25.746 1.968 4.609 1.00 81.69 147 GLN A C 1
ATOM 1172 O O . GLN A 1 147 ? -25.019 2.610 3.849 1.00 81.69 147 GLN A O 1
ATOM 1177 N N . ARG A 1 148 ? -26.663 1.099 4.155 1.00 80.75 148 ARG A N 1
ATOM 1178 C CA . ARG A 1 148 ? -26.838 0.796 2.725 1.00 80.75 148 ARG A CA 1
ATOM 1179 C C . ARG A 1 148 ? -27.066 2.050 1.889 1.00 80.75 148 ARG A C 1
ATOM 1181 O O . ARG A 1 148 ? -26.500 2.131 0.809 1.00 80.75 148 ARG A O 1
ATOM 1188 N N . GLY A 1 149 ? -27.844 3.018 2.381 1.00 78.56 149 GLY A N 1
ATOM 1189 C CA . GLY A 1 149 ? -28.089 4.279 1.672 1.00 78.56 149 GLY A CA 1
ATOM 1190 C C . GLY A 1 149 ? -26.798 5.062 1.423 1.00 78.56 149 GLY A C 1
ATOM 1191 O O . GLY A 1 149 ? -26.482 5.378 0.279 1.00 78.56 149 GLY A O 1
ATOM 1192 N N . THR A 1 150 ? -26.012 5.299 2.475 1.00 78.25 150 THR A N 1
ATOM 1193 C CA . THR A 1 150 ? -24.722 6.000 2.376 1.00 78.25 150 THR A CA 1
ATOM 1194 C C . THR A 1 150 ? -23.743 5.253 1.474 1.00 78.25 150 THR A C 1
ATOM 1196 O O . THR A 1 150 ? -23.149 5.856 0.588 1.00 78.25 150 THR A O 1
ATOM 1199 N N . VAL A 1 151 ? -23.601 3.936 1.650 1.00 79.50 151 VAL A N 1
ATOM 1200 C CA . VAL A 1 151 ? -22.656 3.128 0.866 1.00 79.50 151 VAL A CA 1
ATOM 1201 C C . VAL A 1 151 ? -23.077 3.043 -0.608 1.00 79.50 151 VAL A C 1
ATOM 1203 O O . VAL A 1 151 ? -22.237 3.194 -1.490 1.00 79.50 151 VAL A O 1
ATOM 1206 N N . ALA A 1 152 ? -24.367 2.856 -0.901 1.00 73.44 152 ALA A N 1
ATOM 1207 C CA . ALA A 1 152 ? -24.859 2.721 -2.274 1.00 73.44 152 ALA A CA 1
ATOM 1208 C C . ALA A 1 152 ? -24.763 4.026 -3.079 1.00 73.44 152 ALA A C 1
ATOM 1210 O O . ALA A 1 152 ? -24.510 3.988 -4.281 1.00 73.44 152 ALA A O 1
ATOM 1211 N N . LEU A 1 153 ? -24.954 5.180 -2.433 1.00 69.00 153 LEU A N 1
ATOM 1212 C CA . LEU A 1 153 ? -24.946 6.481 -3.108 1.00 69.00 153 LEU A CA 1
ATOM 1213 C C . LEU A 1 153 ? -23.533 7.018 -3.387 1.00 69.00 153 LEU A C 1
ATOM 1215 O O . LEU A 1 153 ? -23.374 7.932 -4.193 1.00 69.00 153 LEU A O 1
ATOM 1219 N N . ALA A 1 154 ? -22.503 6.465 -2.747 1.00 72.62 154 ALA A N 1
ATOM 1220 C CA . ALA A 1 154 ? -21.209 7.127 -2.613 1.00 72.62 154 ALA A CA 1
ATOM 1221 C C . ALA A 1 154 ? -20.077 6.548 -3.480 1.00 72.62 154 ALA A C 1
ATOM 1223 O O . ALA A 1 154 ? -18.929 6.622 -3.074 1.00 72.62 154 ALA A O 1
ATOM 1224 N N . LYS A 1 155 ? -20.336 5.956 -4.657 1.00 82.12 155 LYS A N 1
ATOM 1225 C CA . LYS A 1 155 ? -19.291 5.275 -5.474 1.00 82.12 155 LYS A CA 1
ATOM 1226 C C . LYS A 1 155 ? -18.432 4.268 -4.677 1.00 82.12 155 LYS A C 1
ATOM 1228 O O . LYS A 1 155 ? -17.312 3.946 -5.071 1.00 82.12 155 LYS A O 1
ATOM 1233 N N . ALA A 1 156 ? -18.928 3.779 -3.543 1.00 86.50 156 ALA A N 1
ATOM 1234 C CA . ALA A 1 156 ? -18.255 2.739 -2.791 1.00 86.50 156 ALA A CA 1
ATOM 1235 C C . ALA A 1 156 ? -18.399 1.412 -3.534 1.00 86.50 156 ALA A C 1
ATOM 1237 O O . ALA A 1 156 ? -19.401 1.150 -4.206 1.00 86.50 156 ALA A O 1
ATOM 1238 N N . ARG A 1 157 ? -17.396 0.553 -3.395 1.00 89.31 157 ARG A N 1
ATOM 1239 C CA . ARG A 1 157 ? -17.351 -0.738 -4.073 1.00 89.31 157 ARG A CA 1
ATOM 1240 C C . ARG A 1 157 ? -17.613 -1.834 -3.053 1.00 89.31 157 ARG A C 1
ATOM 1242 O O . ARG A 1 157 ? -16.816 -2.026 -2.138 1.00 89.31 157 ARG A O 1
ATOM 1249 N N . VAL A 1 158 ? -18.738 -2.530 -3.196 1.00 91.25 158 VAL A N 1
ATOM 1250 C CA . VAL A 1 158 ? -19.201 -3.540 -2.236 1.00 91.25 158 VAL A CA 1
ATOM 1251 C C . VAL A 1 158 ? -19.174 -4.922 -2.871 1.00 91.25 158 VAL A C 1
ATOM 1253 O O . VAL A 1 158 ? -19.775 -5.148 -3.917 1.00 91.25 158 VAL A O 1
ATOM 1256 N N . PHE A 1 159 ? -18.515 -5.859 -2.198 1.00 88.94 159 PHE A N 1
ATOM 1257 C CA . PHE A 1 159 ? -18.349 -7.241 -2.623 1.00 88.94 159 PHE A CA 1
ATOM 1258 C C . PHE A 1 159 ? -18.727 -8.177 -1.483 1.00 88.94 159 PHE A C 1
ATOM 1260 O O . PHE A 1 159 ? -18.369 -7.947 -0.330 1.00 88.94 159 PHE A O 1
ATOM 1267 N N . SER A 1 160 ? -19.422 -9.266 -1.800 1.00 88.50 160 SER A N 1
ATOM 1268 C CA . SER A 1 160 ? -19.759 -10.299 -0.816 1.00 88.50 160 SER A CA 1
ATOM 1269 C C . SER A 1 160 ? -18.550 -11.137 -0.400 1.00 88.50 160 SER A C 1
ATOM 1271 O O . SER A 1 160 ? -18.557 -11.705 0.686 1.00 88.50 160 SER A O 1
ATOM 1273 N N . SER A 1 161 ? -17.521 -11.224 -1.247 1.00 81.50 161 SER A N 1
ATOM 1274 C CA . SER A 1 161 ? -16.304 -11.988 -0.975 1.00 81.50 161 SER A CA 1
ATOM 1275 C C . SER A 1 161 ? -15.086 -11.393 -1.677 1.00 81.50 161 SER A C 1
ATOM 1277 O O . SER A 1 161 ? -15.203 -10.566 -2.590 1.00 81.50 161 SER A O 1
ATOM 1279 N N . TRP A 1 162 ? -13.905 -11.842 -1.250 1.00 66.69 162 TRP A N 1
ATOM 1280 C CA . TRP A 1 162 ? -12.635 -11.453 -1.853 1.00 66.69 162 TRP A CA 1
ATOM 1281 C C . TRP A 1 162 ? -12.553 -11.865 -3.326 1.00 66.69 162 TRP A C 1
ATOM 1283 O O . TRP A 1 162 ? -12.095 -11.089 -4.159 1.00 66.69 162 TRP A O 1
ATOM 1293 N N . GLU A 1 163 ? -13.072 -13.039 -3.682 1.00 77.62 163 GLU A N 1
ATOM 1294 C CA . GLU A 1 163 ? -13.140 -13.514 -5.067 1.00 77.62 163 GLU A CA 1
ATOM 1295 C C . GLU A 1 163 ? -13.954 -12.560 -5.944 1.00 77.62 163 GLU A C 1
ATOM 1297 O O . GLU A 1 163 ? -13.505 -12.214 -7.036 1.00 77.62 163 GLU A O 1
ATOM 1302 N N . GLY A 1 164 ? -15.101 -12.080 -5.450 1.00 77.19 164 GLY A N 1
ATOM 1303 C CA . GLY A 1 164 ? -15.936 -11.110 -6.161 1.00 77.19 164 GLY A CA 1
ATOM 1304 C C . GLY A 1 164 ? -15.227 -9.772 -6.380 1.00 77.19 164 GLY A C 1
ATOM 1305 O O . GLY A 1 164 ? -15.279 -9.219 -7.477 1.00 77.19 164 GLY A O 1
ATOM 1306 N N . TYR A 1 165 ? -14.490 -9.286 -5.376 1.00 78.06 165 TYR A N 1
ATOM 1307 C CA . TYR A 1 165 ? -13.638 -8.102 -5.529 1.00 78.06 165 TYR A CA 1
ATOM 1308 C C . TYR A 1 165 ? -12.552 -8.310 -6.589 1.00 78.06 165 TYR A C 1
ATOM 1310 O O . TYR A 1 165 ? -12.322 -7.441 -7.433 1.00 78.06 165 TYR A O 1
ATOM 1318 N N . ILE A 1 166 ? -11.876 -9.461 -6.567 1.00 68.25 166 ILE A N 1
ATOM 1319 C CA . ILE A 1 166 ? -10.838 -9.793 -7.545 1.00 68.25 166 ILE A CA 1
ATOM 1320 C C . ILE A 1 166 ? -11.431 -9.908 -8.952 1.00 68.25 166 ILE A C 1
ATOM 1322 O O . ILE A 1 166 ? -10.813 -9.436 -9.907 1.00 68.25 166 ILE A O 1
ATOM 1326 N N . GLU A 1 167 ? -12.615 -10.498 -9.104 1.00 74.69 167 GLU A N 1
ATOM 1327 C CA . GLU A 1 167 ? -13.310 -10.589 -10.385 1.00 74.69 167 GLU A CA 1
ATOM 1328 C C . GLU A 1 167 ? -13.727 -9.214 -10.912 1.00 74.69 167 GLU A C 1
ATOM 1330 O O . GLU A 1 167 ? -13.456 -8.906 -12.070 1.00 74.69 167 GLU A O 1
ATOM 1335 N N . ASP A 1 168 ? -14.308 -8.353 -10.079 1.00 75.12 168 ASP A N 1
ATOM 1336 C CA . ASP A 1 168 ? -14.642 -6.980 -10.460 1.00 75.12 168 ASP A CA 1
ATOM 1337 C C . ASP A 1 168 ? -13.396 -6.179 -10.839 1.00 75.12 168 ASP A C 1
ATOM 1339 O O . ASP A 1 168 ? -13.353 -5.554 -11.894 1.00 75.12 168 ASP A O 1
ATOM 1343 N N . LYS A 1 169 ? -12.321 -6.292 -10.055 1.00 67.56 169 LYS A N 1
ATOM 1344 C CA . LYS A 1 169 ? -11.028 -5.687 -10.386 1.00 67.56 169 LYS A CA 1
ATOM 1345 C C . LYS A 1 169 ? -10.495 -6.199 -11.727 1.00 67.56 169 LYS A C 1
ATOM 1347 O O . LYS A 1 169 ? -9.908 -5.425 -12.478 1.00 67.56 169 LYS A O 1
ATOM 1352 N N . ARG A 1 170 ? -10.716 -7.476 -12.067 1.00 63.69 170 ARG A N 1
ATOM 1353 C CA . ARG A 1 170 ? -10.397 -8.045 -13.391 1.00 63.69 170 ARG A CA 1
ATOM 1354 C C . ARG A 1 170 ? -11.328 -7.514 -14.490 1.00 63.69 170 ARG A C 1
ATOM 1356 O O . ARG A 1 170 ? -10.835 -7.218 -15.573 1.00 63.69 170 ARG A O 1
ATOM 1363 N N . ARG A 1 171 ? -12.632 -7.359 -14.235 1.00 60.03 171 ARG A N 1
ATOM 1364 C CA . ARG A 1 171 ? -13.629 -6.847 -15.197 1.00 60.03 171 ARG A CA 1
ATOM 1365 C C . ARG A 1 171 ? -13.469 -5.353 -15.469 1.00 60.03 171 ARG A C 1
ATOM 1367 O O . ARG A 1 171 ? -13.435 -4.966 -16.628 1.00 60.03 171 ARG A O 1
ATOM 1374 N N . HIS A 1 172 ? -13.296 -4.517 -14.447 1.00 50.66 172 HIS A N 1
ATOM 1375 C CA . HIS A 1 172 ? -12.941 -3.103 -14.611 1.00 50.66 172 HIS A CA 1
ATOM 1376 C C . HIS A 1 172 ? -11.599 -2.945 -15.339 1.00 50.66 172 HIS A C 1
ATOM 1378 O O . HIS A 1 172 ? -11.467 -2.068 -16.185 1.00 50.66 172 HIS A O 1
ATOM 1384 N N . ARG A 1 173 ? -10.637 -3.853 -15.118 1.00 40.66 173 ARG A N 1
ATOM 1385 C CA . ARG A 1 173 ? -9.395 -3.926 -15.907 1.00 40.66 173 ARG A CA 1
ATOM 1386 C C . ARG A 1 173 ? -9.637 -4.308 -17.377 1.00 40.66 173 ARG A C 1
ATOM 1388 O O . ARG A 1 173 ? -8.894 -3.838 -18.227 1.00 40.66 173 ARG A O 1
ATOM 1395 N N . GLN A 1 174 ? -10.667 -5.104 -17.690 1.00 39.78 174 GLN A N 1
ATOM 1396 C CA . GLN A 1 174 ? -11.080 -5.437 -19.066 1.00 39.78 174 GLN A CA 1
ATOM 1397 C C . GLN A 1 174 ? -11.907 -4.328 -19.746 1.00 39.78 174 GLN A C 1
ATOM 1399 O O . GLN A 1 174 ? -11.728 -4.097 -20.936 1.00 39.78 174 GLN A O 1
ATOM 1404 N N . LEU A 1 175 ? -12.782 -3.626 -19.018 1.00 36.88 175 LEU A N 1
ATOM 1405 C CA . LEU A 1 175 ? -13.609 -2.530 -19.546 1.00 36.88 175 LEU A CA 1
ATOM 1406 C C . LEU A 1 175 ? -12.800 -1.242 -19.743 1.00 36.88 175 LEU A C 1
ATOM 1408 O O . LEU A 1 175 ? -12.909 -0.610 -20.790 1.00 36.88 175 LEU A O 1
ATOM 1412 N N . ASN A 1 176 ? -11.893 -0.912 -18.817 1.00 34.38 176 ASN A N 1
ATOM 1413 C CA . ASN A 1 176 ? -10.928 0.170 -19.031 1.00 34.38 176 ASN A CA 1
ATOM 1414 C C . ASN A 1 176 ? -9.992 -0.137 -20.212 1.00 34.38 176 ASN A C 1
ATOM 1416 O O . ASN A 1 176 ? -9.555 0.782 -20.886 1.00 34.38 176 ASN A O 1
ATOM 1420 N N . TYR A 1 177 ? -9.753 -1.412 -20.541 1.00 32.19 177 TYR A N 1
ATOM 1421 C CA . TYR A 1 177 ? -9.012 -1.809 -21.746 1.00 32.19 177 TYR A CA 1
ATOM 1422 C C . TYR A 1 177 ? -9.701 -1.374 -23.055 1.00 32.19 177 TYR A C 1
ATOM 1424 O O . TYR A 1 177 ? -9.023 -1.182 -24.065 1.00 32.19 177 TYR A O 1
ATOM 1432 N N . ALA A 1 178 ? -11.032 -1.227 -23.051 1.00 38.16 178 ALA A N 1
ATOM 1433 C CA . ALA A 1 178 ? -11.802 -0.805 -24.220 1.00 38.16 178 ALA A CA 1
ATOM 1434 C C . ALA A 1 178 ? -11.827 0.727 -24.388 1.00 38.16 178 ALA A C 1
ATOM 1436 O O . ALA A 1 178 ? -11.720 1.199 -25.518 1.00 38.16 178 ALA A O 1
ATOM 1437 N N . ASP A 1 179 ? -11.891 1.487 -23.285 1.00 34.53 179 ASP A N 1
ATOM 1438 C CA . ASP A 1 179 ? -12.035 2.955 -23.314 1.00 34.53 179 ASP A CA 1
ATOM 1439 C C . ASP A 1 179 ? -10.727 3.740 -23.093 1.00 34.53 179 ASP A C 1
ATOM 1441 O O . ASP A 1 179 ? -10.602 4.869 -23.565 1.00 34.53 179 ASP A O 1
ATOM 1445 N N . SER A 1 180 ? -9.713 3.169 -22.432 1.00 35.44 180 SER A N 1
ATOM 1446 C CA . SER A 1 180 ? -8.424 3.833 -22.170 1.00 35.44 180 SER A CA 1
ATOM 1447 C C . SER A 1 180 ? -7.278 3.282 -23.012 1.00 35.44 180 SER A C 1
ATOM 1449 O O . SER A 1 180 ? -6.120 3.290 -22.594 1.00 35.44 180 SER A O 1
ATOM 1451 N N . ALA A 1 181 ? -7.574 2.878 -24.250 1.00 36.03 181 ALA A N 1
ATOM 1452 C CA . ALA A 1 181 ? -6.570 2.569 -25.259 1.00 36.03 181 ALA A CA 1
ATOM 1453 C C . ALA A 1 181 ? -5.754 3.819 -25.672 1.00 36.03 181 ALA A C 1
ATOM 1455 O O . ALA A 1 181 ? -5.682 4.177 -26.849 1.00 36.03 181 ALA A O 1
ATOM 1456 N N . GLN A 1 182 ? -5.003 4.423 -24.745 1.00 38.28 182 GLN A N 1
ATOM 1457 C CA . GLN A 1 182 ? -3.615 4.713 -25.063 1.00 38.28 182 GLN A CA 1
ATOM 1458 C C . GLN A 1 182 ? -2.979 3.362 -25.350 1.00 38.28 182 GLN A C 1
ATOM 1460 O O . GLN A 1 182 ? -2.546 2.636 -24.458 1.00 38.28 182 GLN A O 1
ATOM 1465 N N . LYS A 1 183 ? -3.005 2.999 -26.635 1.00 39.28 183 LYS A N 1
ATOM 1466 C CA . LYS A 1 183 ? -2.200 1.911 -27.166 1.00 39.28 183 LYS A CA 1
ATOM 1467 C C . LYS A 1 183 ? -0.819 2.056 -26.540 1.00 39.28 183 LYS A C 1
ATOM 1469 O O . LYS A 1 183 ? -0.182 3.094 -26.735 1.00 39.28 183 LYS A O 1
ATOM 1474 N N . LEU A 1 184 ? -0.368 1.014 -25.833 1.00 36.84 184 LEU A N 1
ATOM 1475 C CA . LEU A 1 184 ? 1.061 0.759 -25.680 1.00 36.84 184 LEU A CA 1
ATOM 1476 C C . LEU A 1 184 ? 1.686 1.117 -27.033 1.00 36.84 184 LEU A C 1
ATOM 1478 O O . LEU A 1 184 ? 1.166 0.625 -28.049 1.00 36.84 184 LEU A O 1
ATOM 1482 N N . PRO A 1 185 ? 2.678 2.024 -27.098 1.00 37.06 185 PRO A N 1
ATOM 1483 C CA . PRO A 1 185 ? 3.333 2.313 -28.360 1.00 37.06 185 PRO A CA 1
ATOM 1484 C C . PRO A 1 185 ? 3.665 0.964 -28.983 1.00 37.06 185 PRO A C 1
ATOM 1486 O O . PRO A 1 185 ? 4.258 0.106 -28.323 1.00 37.06 185 PRO A O 1
ATOM 1489 N N . LYS A 1 186 ? 3.139 0.723 -30.194 1.00 36.00 186 LYS A N 1
ATOM 1490 C CA . LYS A 1 186 ? 3.380 -0.544 -30.879 1.00 36.00 186 LYS A CA 1
ATOM 1491 C C . LYS A 1 186 ? 4.895 -0.737 -30.861 1.00 36.00 186 LYS A C 1
ATOM 1493 O O . LYS A 1 186 ? 5.582 0.202 -31.269 1.00 36.00 186 LYS A O 1
ATOM 1498 N N . PRO A 1 187 ? 5.404 -1.876 -30.360 1.00 39.44 187 PRO A N 1
ATOM 1499 C CA . PRO A 1 187 ? 6.831 -2.131 -30.364 1.00 39.44 187 PRO A CA 1
ATOM 1500 C C . PRO A 1 187 ? 7.333 -1.881 -31.779 1.00 39.44 187 PRO A C 1
ATOM 1502 O O . PRO A 1 187 ? 6.793 -2.455 -32.727 1.00 39.44 187 PRO A O 1
ATOM 1505 N N . ASP A 1 188 ? 8.294 -0.978 -31.942 1.00 35.88 188 ASP A N 1
ATOM 1506 C CA . ASP A 1 188 ? 8.925 -0.803 -33.238 1.00 35.88 188 ASP A CA 1
ATOM 1507 C C . ASP A 1 188 ? 9.744 -2.068 -33.512 1.00 35.88 188 ASP A C 1
ATOM 1509 O O . ASP A 1 188 ? 10.854 -2.249 -33.008 1.00 35.88 188 ASP A O 1
ATOM 1513 N N . GLU A 1 189 ? 9.160 -2.995 -34.272 1.00 37.38 189 GLU A N 1
ATOM 1514 C CA . GLU A 1 189 ? 9.767 -4.286 -34.611 1.00 37.38 189 GLU A CA 1
ATOM 1515 C C . GLU A 1 189 ? 11.125 -4.120 -35.317 1.00 37.38 189 GLU A C 1
ATOM 1517 O O . GLU A 1 189 ? 11.935 -5.046 -35.324 1.00 37.38 189 GLU A O 1
ATOM 1522 N N . ARG A 1 190 ? 11.424 -2.926 -35.850 1.00 39.06 190 ARG A N 1
ATOM 1523 C CA . ARG A 1 190 ? 12.680 -2.616 -36.544 1.00 39.06 190 ARG A CA 1
ATOM 1524 C C . ARG A 1 190 ? 13.866 -2.368 -35.598 1.00 39.06 190 ARG A C 1
ATOM 1526 O O . ARG A 1 190 ? 15.002 -2.427 -36.062 1.00 39.06 190 ARG A O 1
ATOM 1533 N N . THR A 1 191 ? 13.651 -2.125 -34.296 1.00 44.44 191 THR A N 1
ATOM 1534 C CA . THR A 1 191 ? 14.703 -1.668 -33.351 1.00 44.44 191 THR A CA 1
ATOM 1535 C C . THR A 1 191 ? 15.016 -2.621 -32.185 1.00 44.44 191 THR A C 1
ATOM 1537 O O . THR A 1 191 ? 15.879 -2.315 -31.360 1.00 44.44 191 THR A O 1
ATOM 1540 N N . ARG A 1 192 ? 14.402 -3.814 -32.127 1.00 52.84 192 ARG A N 1
ATOM 1541 C CA . ARG A 1 192 ? 14.625 -4.814 -31.053 1.00 52.84 192 ARG A CA 1
ATOM 1542 C C . ARG A 1 192 ? 15.958 -5.572 -31.108 1.00 52.84 192 ARG A C 1
ATOM 1544 O O . ARG A 1 192 ? 16.186 -6.457 -30.286 1.00 52.84 192 ARG A O 1
ATOM 1551 N N . LYS A 1 193 ? 16.853 -5.270 -32.053 1.00 56.41 193 LYS A N 1
ATOM 1552 C CA . LYS A 1 193 ? 18.161 -5.934 -32.105 1.00 56.41 193 LYS A CA 1
ATOM 1553 C C . LYS A 1 193 ? 18.967 -5.510 -30.867 1.00 56.41 193 LYS A C 1
ATOM 1555 O O . LYS A 1 193 ? 19.229 -4.324 -30.694 1.00 56.41 193 LYS A O 1
ATOM 1560 N N . ASN A 1 194 ? 19.348 -6.474 -30.025 1.00 70.81 194 ASN A N 1
ATOM 1561 C CA . ASN A 1 194 ? 20.231 -6.302 -28.860 1.00 70.81 194 ASN A CA 1
ATOM 1562 C C . ASN A 1 194 ? 19.641 -5.560 -27.639 1.00 70.81 194 ASN A C 1
ATOM 1564 O O . ASN A 1 194 ? 20.404 -5.013 -26.842 1.00 70.81 194 ASN A O 1
ATOM 1568 N N . ARG A 1 195 ? 18.312 -5.538 -27.462 1.00 85.31 195 ARG A N 1
ATOM 1569 C CA . ARG A 1 195 ? 17.655 -5.013 -26.245 1.00 85.31 195 ARG A CA 1
ATOM 1570 C C . ARG A 1 195 ? 17.205 -6.144 -25.322 1.00 85.31 195 ARG A C 1
ATOM 1572 O O . ARG A 1 195 ? 16.691 -7.154 -25.795 1.00 85.31 195 ARG A O 1
ATOM 1579 N N . TYR A 1 196 ? 17.375 -5.943 -24.022 1.00 90.06 196 TYR A N 1
ATOM 1580 C CA . TYR A 1 196 ? 16.984 -6.868 -22.970 1.00 90.06 196 TYR A CA 1
ATOM 1581 C C . TYR A 1 196 ? 16.180 -6.138 -21.891 1.00 90.06 196 TYR A C 1
ATOM 1583 O O . TYR A 1 196 ? 16.653 -5.152 -21.319 1.00 90.06 196 TYR A O 1
ATOM 1591 N N . ASP A 1 197 ? 14.975 -6.628 -21.614 1.00 94.31 197 ASP A N 1
ATOM 1592 C CA . ASP A 1 197 ? 14.025 -5.959 -20.726 1.00 94.31 197 ASP A CA 1
ATOM 1593 C C . ASP A 1 197 ? 14.232 -6.390 -19.264 1.00 94.31 197 ASP A C 1
ATOM 1595 O O . ASP A 1 197 ? 14.292 -7.580 -18.932 1.00 94.31 197 ASP A O 1
ATOM 1599 N N . VAL A 1 198 ? 14.315 -5.400 -18.372 1.00 97.00 198 VAL A N 1
ATOM 1600 C CA . VAL A 1 198 ? 14.345 -5.582 -16.916 1.00 97.00 198 VAL A CA 1
ATOM 1601 C C . VAL A 1 198 ? 13.072 -4.997 -16.314 1.00 97.00 198 VAL A C 1
ATOM 1603 O O . VAL A 1 198 ? 12.897 -3.778 -16.265 1.00 97.00 198 VAL A O 1
ATOM 1606 N N . TYR A 1 199 ? 12.193 -5.868 -15.825 1.00 96.12 199 TYR A N 1
ATOM 1607 C CA . TYR A 1 199 ? 10.927 -5.507 -15.186 1.00 96.12 199 TYR A CA 1
ATOM 1608 C C . TYR A 1 199 ? 11.171 -5.222 -13.708 1.00 96.12 199 TYR A C 1
ATOM 1610 O O . TYR A 1 199 ? 11.366 -6.152 -12.925 1.00 96.12 199 TYR A O 1
ATOM 1618 N N . PHE A 1 200 ? 11.179 -3.953 -13.301 1.00 97.00 200 PHE A N 1
ATOM 1619 C CA . PHE A 1 200 ? 11.547 -3.592 -11.936 1.00 97.00 200 PHE A CA 1
ATOM 1620 C C . PHE A 1 200 ? 10.350 -3.217 -11.054 1.00 97.00 200 PHE A C 1
ATOM 1622 O O . PHE A 1 200 ? 9.432 -2.513 -11.473 1.00 97.00 200 PHE A O 1
ATOM 1629 N N . GLY A 1 201 ? 10.421 -3.636 -9.791 1.00 96.88 201 GLY A N 1
ATOM 1630 C CA . GLY A 1 201 ? 9.738 -3.019 -8.659 1.00 96.88 201 GLY A CA 1
ATOM 1631 C C . GLY A 1 201 ? 10.777 -2.394 -7.727 1.00 96.88 201 GLY A C 1
ATOM 1632 O O . GLY A 1 201 ? 11.797 -3.011 -7.420 1.00 96.88 201 GLY A O 1
ATOM 1633 N N . THR A 1 202 ? 10.563 -1.156 -7.291 1.00 96.19 202 THR A N 1
ATOM 1634 C CA . THR A 1 202 ? 11.525 -0.444 -6.439 1.00 96.19 202 THR A CA 1
ATOM 1635 C C . THR A 1 202 ? 10.827 0.421 -5.406 1.00 96.19 202 THR A C 1
ATOM 1637 O O . THR A 1 202 ? 9.904 1.163 -5.726 1.00 96.19 202 THR A O 1
ATOM 1640 N N . ASN A 1 203 ? 11.270 0.353 -4.155 1.00 93.12 203 ASN A N 1
ATOM 1641 C CA . ASN A 1 203 ? 10.858 1.281 -3.099 1.00 93.12 203 ASN A CA 1
ATOM 1642 C C . ASN A 1 203 ? 11.926 2.350 -2.857 1.00 93.12 203 ASN A C 1
ATOM 1644 O O . ASN A 1 203 ? 12.025 2.898 -1.763 1.00 93.12 203 ASN A O 1
ATOM 1648 N N . ARG A 1 204 ? 12.748 2.642 -3.864 1.00 93.75 204 ARG A N 1
ATOM 1649 C CA . ARG A 1 204 ? 13.636 3.803 -3.878 1.00 93.75 204 ARG A CA 1
ATOM 1650 C C . ARG A 1 204 ? 12.860 5.075 -4.215 1.00 93.75 204 ARG A C 1
ATOM 1652 O O . ARG A 1 204 ? 11.877 5.041 -4.949 1.00 93.75 204 ARG A O 1
ATOM 1659 N N . LEU A 1 205 ? 13.330 6.214 -3.720 1.00 89.44 205 LEU A N 1
ATOM 1660 C CA . LEU A 1 205 ? 12.764 7.523 -4.029 1.00 89.44 205 LEU A CA 1
ATOM 1661 C C . LEU A 1 205 ? 13.117 7.924 -5.476 1.00 89.44 205 LEU A C 1
ATOM 1663 O O . LEU A 1 205 ? 14.314 7.958 -5.794 1.00 89.44 205 LEU A O 1
ATOM 1667 N N . PRO A 1 206 ? 12.123 8.217 -6.340 1.00 88.81 206 PRO A N 1
ATOM 1668 C CA . PRO A 1 206 ? 12.350 8.599 -7.733 1.00 88.81 206 PRO A CA 1
ATOM 1669 C C . PRO A 1 206 ? 13.076 9.943 -7.851 1.00 88.81 206 PRO A C 1
ATOM 1671 O O . PRO A 1 206 ? 12.856 10.853 -7.050 1.00 88.81 206 PRO A O 1
ATOM 1674 N N . LYS A 1 207 ? 13.925 10.075 -8.873 1.00 87.12 207 LYS A N 1
ATOM 1675 C CA . LYS A 1 207 ? 14.585 11.323 -9.267 1.00 87.12 207 LYS A CA 1
ATOM 1676 C C . LYS A 1 207 ? 13.986 11.828 -10.573 1.00 87.12 207 LYS A C 1
ATOM 1678 O O . LYS A 1 207 ? 13.953 11.101 -11.567 1.00 87.12 207 LYS A O 1
ATOM 1683 N N . PHE A 1 208 ? 13.564 13.087 -10.568 1.00 74.62 208 PHE A N 1
ATOM 1684 C CA . PHE A 1 208 ? 13.010 13.756 -11.737 1.00 74.62 208 PHE A CA 1
ATOM 1685 C C . PHE A 1 208 ? 13.935 14.875 -12.203 1.00 74.62 208 PHE A C 1
ATOM 1687 O O . PHE A 1 208 ? 14.393 15.679 -11.392 1.00 74.62 208 PHE A O 1
ATOM 1694 N N . GLU A 1 209 ? 14.146 14.969 -13.511 1.00 69.62 209 GLU A N 1
ATOM 1695 C CA . GLU A 1 209 ? 14.803 16.106 -14.153 1.00 69.62 209 GLU A CA 1
ATOM 1696 C C . GLU A 1 209 ? 13.876 16.669 -15.223 1.00 69.62 209 GLU A C 1
ATOM 1698 O O . GLU A 1 209 ? 13.349 15.935 -16.056 1.00 69.62 209 GLU A O 1
ATOM 1703 N N . ARG A 1 210 ? 13.641 17.987 -15.185 1.00 69.00 210 ARG A N 1
ATOM 1704 C CA . ARG A 1 210 ? 12.739 18.683 -16.124 1.00 69.00 210 ARG A CA 1
ATOM 1705 C C . ARG A 1 210 ? 11.354 18.015 -16.249 1.00 69.00 210 ARG A C 1
ATOM 1707 O O . ARG A 1 210 ? 10.758 18.013 -17.319 1.00 69.00 210 ARG A O 1
ATOM 1714 N N . GLY A 1 211 ? 10.854 17.443 -15.150 1.00 55.84 211 GLY A N 1
ATOM 1715 C CA . GLY A 1 211 ? 9.552 16.769 -15.079 1.00 55.84 211 GLY A CA 1
ATOM 1716 C C . GLY A 1 211 ? 9.531 15.312 -15.560 1.00 55.84 211 GLY A C 1
ATOM 1717 O O . GLY A 1 211 ? 8.506 14.654 -15.405 1.00 55.84 211 GLY A O 1
ATOM 1718 N N . ALA A 1 212 ? 10.637 14.779 -16.086 1.00 57.19 212 ALA A N 1
ATOM 1719 C CA . ALA A 1 212 ? 10.748 13.384 -16.509 1.00 57.19 212 ALA A CA 1
ATOM 1720 C C . ALA A 1 212 ? 11.456 12.537 -15.442 1.00 57.19 212 ALA A C 1
ATOM 1722 O O . ALA A 1 212 ? 12.406 13.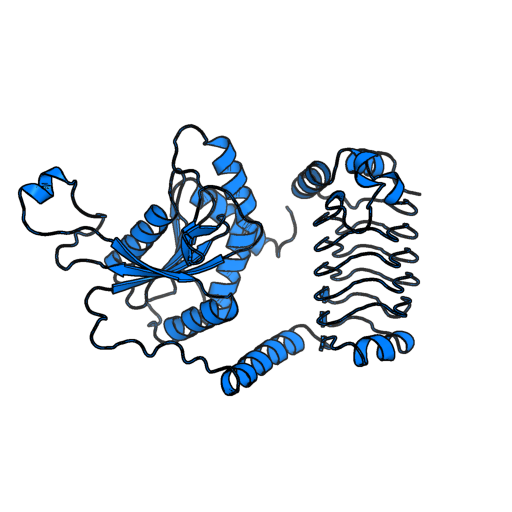001 -14.810 1.00 57.19 212 ALA A O 1
ATOM 1723 N N . LEU A 1 213 ? 11.002 11.295 -15.235 1.00 76.25 213 LEU A N 1
ATOM 1724 C CA . LEU A 1 213 ? 11.710 10.335 -14.383 1.00 76.25 213 LEU A CA 1
ATOM 1725 C C . LEU A 1 213 ? 13.024 9.948 -15.068 1.00 76.25 213 LEU A C 1
ATOM 1727 O O . LEU A 1 213 ? 12.999 9.441 -16.186 1.00 76.25 213 LEU A O 1
ATOM 1731 N N . VAL A 1 214 ? 14.149 10.153 -14.385 1.00 82.00 214 VAL A N 1
ATOM 1732 C CA . VAL A 1 214 ? 15.480 9.853 -14.938 1.00 82.00 214 VAL A CA 1
ATOM 1733 C C . VAL A 1 214 ? 16.222 8.748 -14.191 1.00 82.00 214 VAL A C 1
ATOM 1735 O O . VAL A 1 214 ? 17.060 8.078 -14.787 1.00 82.00 214 VAL A O 1
ATOM 1738 N N . ASP A 1 215 ? 15.937 8.543 -12.900 1.00 91.75 215 ASP A N 1
ATOM 1739 C CA . ASP A 1 215 ? 16.639 7.566 -12.056 1.00 91.75 215 ASP A CA 1
ATOM 1740 C C . ASP A 1 215 ? 15.898 7.339 -10.718 1.00 91.75 215 ASP A C 1
ATOM 1742 O O . ASP A 1 215 ? 14.891 7.987 -10.426 1.00 91.75 215 ASP A O 1
ATOM 1746 N N . PHE A 1 216 ? 16.423 6.457 -9.864 1.00 91.88 216 PHE A N 1
ATOM 1747 C CA . PHE A 1 216 ? 16.012 6.284 -8.473 1.00 91.88 216 PHE A CA 1
ATOM 1748 C C . PHE A 1 216 ? 17.198 6.437 -7.509 1.00 91.88 216 PHE A C 1
ATOM 1750 O O . PHE A 1 216 ? 18.311 5.981 -7.759 1.00 91.88 216 PHE A O 1
ATOM 1757 N N . SER A 1 217 ? 16.969 7.081 -6.365 1.00 89.19 217 SER A N 1
ATOM 1758 C CA . SER A 1 217 ? 18.017 7.349 -5.370 1.00 89.19 217 SER A CA 1
ATOM 1759 C C . SER A 1 217 ? 18.307 6.165 -4.430 1.00 89.19 217 SER A C 1
ATOM 1761 O O . SER A 1 217 ? 17.668 5.116 -4.477 1.00 89.19 217 SER A O 1
ATOM 1763 N N . GLY A 1 218 ? 19.297 6.331 -3.547 1.00 84.38 218 GLY A N 1
ATOM 1764 C CA . GLY A 1 218 ? 19.558 5.404 -2.438 1.00 84.38 218 GLY A CA 1
ATOM 1765 C C . GLY A 1 218 ? 18.588 5.542 -1.260 1.00 84.38 218 GLY A C 1
ATOM 1766 O O . GLY A 1 218 ? 18.644 4.738 -0.338 1.00 84.38 218 GLY A O 1
ATOM 1767 N N . ASN A 1 219 ? 17.703 6.543 -1.272 1.00 82.31 219 ASN A N 1
ATOM 1768 C CA . ASN A 1 219 ? 16.739 6.776 -0.199 1.00 82.31 219 ASN A CA 1
ATOM 1769 C C . ASN A 1 219 ? 15.447 5.996 -0.444 1.00 82.31 219 ASN A C 1
ATOM 1771 O O . ASN A 1 219 ? 15.049 5.792 -1.589 1.00 82.31 219 ASN A O 1
ATOM 1775 N N . GLY A 1 220 ? 14.780 5.581 0.631 1.00 81.06 220 GLY A N 1
ATOM 1776 C CA . GLY A 1 220 ? 13.511 4.865 0.549 1.00 81.06 220 GLY A CA 1
ATOM 1777 C C . GLY A 1 220 ? 12.316 5.768 0.248 1.00 81.06 220 GLY A C 1
ATOM 1778 O O . GLY A 1 220 ? 12.246 6.911 0.695 1.00 81.06 220 GLY A O 1
ATOM 1779 N N . ALA A 1 221 ? 11.353 5.214 -0.475 1.00 73.56 221 ALA A N 1
ATOM 1780 C CA . ALA A 1 221 ? 10.005 5.719 -0.655 1.00 73.56 221 ALA A CA 1
ATOM 1781 C C . ALA A 1 221 ? 9.003 4.799 0.049 1.00 73.56 221 ALA A C 1
ATOM 1783 O O . ALA A 1 221 ? 9.278 3.641 0.358 1.00 73.56 221 ALA A O 1
ATOM 1784 N N . VAL A 1 222 ? 7.814 5.340 0.302 1.00 65.88 222 VAL A N 1
ATOM 1785 C CA . VAL A 1 222 ? 6.733 4.627 0.997 1.00 65.88 222 VAL A CA 1
ATOM 1786 C C . VAL A 1 222 ? 6.074 3.591 0.083 1.00 65.88 222 VAL A C 1
ATOM 1788 O O . VAL A 1 222 ? 5.670 2.535 0.553 1.00 65.88 222 VAL A O 1
ATOM 1791 N N . ASN A 1 223 ? 5.982 3.894 -1.213 1.00 74.25 223 ASN A N 1
ATOM 1792 C CA . ASN A 1 223 ? 5.292 3.073 -2.202 1.00 74.25 223 ASN A CA 1
ATOM 1793 C C . ASN A 1 223 ? 6.293 2.443 -3.174 1.00 74.25 223 ASN A C 1
ATOM 1795 O O . ASN A 1 223 ? 7.339 3.029 -3.463 1.00 74.25 223 ASN A O 1
ATOM 1799 N N . LEU A 1 224 ? 5.925 1.286 -3.727 1.00 87.38 224 LEU A N 1
ATOM 1800 C CA . LEU A 1 224 ? 6.633 0.711 -4.865 1.00 87.38 224 LEU A CA 1
ATOM 1801 C C . LEU A 1 224 ? 6.364 1.530 -6.127 1.00 87.38 224 LEU A C 1
ATOM 1803 O O . LEU A 1 224 ? 5.215 1.798 -6.480 1.00 87.38 224 LEU A O 1
ATOM 1807 N N . SER A 1 225 ? 7.443 1.881 -6.810 1.00 91.06 225 SER A N 1
ATOM 1808 C CA . SER A 1 225 ? 7.437 2.312 -8.201 1.00 91.06 225 SER A CA 1
ATOM 1809 C C . SER A 1 225 ? 7.705 1.106 -9.093 1.00 91.06 225 SER A C 1
ATOM 1811 O O . SER A 1 225 ? 8.489 0.225 -8.732 1.00 91.06 225 SER A O 1
ATOM 1813 N N . TYR A 1 226 ? 7.064 1.084 -10.256 1.00 93.44 226 TYR A N 1
ATOM 1814 C CA . TYR A 1 226 ? 7.175 0.003 -11.223 1.00 93.44 226 TYR A CA 1
ATOM 1815 C C . TYR A 1 226 ? 7.631 0.541 -12.572 1.00 93.44 226 TYR A C 1
ATOM 1817 O O . TYR A 1 226 ? 7.423 1.715 -12.892 1.00 93.44 226 TYR A O 1
ATOM 1825 N N . GLY A 1 227 ? 8.227 -0.322 -13.381 1.00 92.75 227 GLY A N 1
ATOM 1826 C CA . GLY A 1 227 ? 8.596 0.053 -14.733 1.00 92.75 227 GLY A CA 1
ATOM 1827 C C . GLY A 1 227 ? 9.421 -0.991 -15.455 1.00 92.75 227 GLY A C 1
ATOM 1828 O O . GLY A 1 227 ? 9.660 -2.091 -14.956 1.00 92.75 227 GLY A O 1
ATOM 1829 N N . ILE A 1 228 ? 9.852 -0.620 -16.652 1.00 94.44 228 ILE A N 1
ATOM 1830 C CA . ILE A 1 228 ? 10.723 -1.430 -17.497 1.00 94.44 228 ILE A CA 1
ATOM 1831 C C . ILE A 1 228 ? 11.970 -0.610 -17.788 1.00 94.44 228 ILE A C 1
ATOM 1833 O O . ILE A 1 228 ? 11.879 0.538 -18.223 1.00 94.44 228 ILE A O 1
ATOM 1837 N N . CYS A 1 229 ? 13.134 -1.198 -17.543 1.00 94.62 229 CYS A N 1
ATOM 1838 C CA . CYS A 1 229 ? 14.382 -0.692 -18.085 1.00 94.62 229 CYS A CA 1
ATOM 1839 C C . CYS A 1 229 ? 14.747 -1.511 -19.319 1.00 94.62 229 CYS A C 1
ATOM 1841 O O . CYS A 1 229 ? 14.925 -2.724 -19.217 1.00 94.62 229 CYS A O 1
ATOM 1843 N N . GLU A 1 230 ? 14.899 -0.849 -20.460 1.00 90.75 230 GLU A N 1
ATOM 1844 C CA . GLU A 1 230 ? 15.427 -1.482 -21.666 1.00 90.75 230 GLU A CA 1
ATOM 1845 C C . GLU A 1 230 ? 16.949 -1.354 -21.649 1.00 90.75 230 GLU A C 1
ATOM 1847 O O . GLU A 1 230 ? 17.493 -0.245 -21.650 1.00 90.75 230 GLU A O 1
ATOM 1852 N N . VAL A 1 231 ? 17.651 -2.484 -21.611 1.00 92.38 231 VAL A N 1
ATOM 1853 C CA . VAL A 1 231 ? 19.113 -2.528 -21.549 1.00 92.38 231 VAL A CA 1
ATOM 1854 C C . VAL A 1 231 ? 19.668 -3.001 -22.882 1.00 92.38 231 VAL A C 1
ATOM 1856 O O . VAL A 1 231 ? 19.295 -4.055 -23.385 1.00 92.38 231 VAL A O 1
ATOM 1859 N N . ILE A 1 232 ? 20.594 -2.242 -23.458 1.00 87.00 232 ILE A N 1
ATOM 1860 C CA . ILE A 1 232 ? 21.327 -2.664 -24.650 1.00 87.00 232 ILE A CA 1
ATOM 1861 C C . ILE A 1 232 ? 22.439 -3.623 -24.234 1.00 87.00 232 ILE A C 1
ATOM 1863 O O . ILE A 1 232 ? 23.306 -3.254 -23.437 1.00 87.00 232 ILE A O 1
ATOM 1867 N N . VAL A 1 233 ? 22.437 -4.819 -24.822 1.00 85.25 233 VAL A N 1
ATOM 1868 C CA . VAL A 1 233 ? 23.476 -5.843 -24.666 1.00 85.25 233 VAL A CA 1
ATOM 1869 C C . VAL A 1 233 ? 24.261 -5.950 -25.980 1.00 85.25 233 VAL A C 1
ATOM 1871 O O . VAL A 1 233 ? 23.731 -6.458 -26.963 1.00 85.25 233 VAL A O 1
ATOM 1874 N N . PRO A 1 234 ? 25.501 -5.443 -26.063 1.00 82.81 234 PRO A N 1
ATOM 1875 C CA . PRO A 1 234 ? 26.240 -5.396 -27.326 1.00 82.81 234 PRO A CA 1
ATOM 1876 C C . PRO A 1 234 ? 26.645 -6.792 -27.822 1.00 82.81 234 PRO A C 1
ATOM 1878 O O . PRO A 1 234 ? 26.888 -7.690 -27.023 1.00 82.81 234 PRO A O 1
ATOM 1881 N N . GLU A 1 235 ? 26.831 -6.955 -29.138 1.00 75.38 235 GLU A N 1
ATOM 1882 C CA . GLU A 1 235 ? 27.249 -8.238 -29.746 1.00 75.38 235 GLU A CA 1
ATOM 1883 C C . GLU A 1 235 ? 28.587 -8.761 -29.178 1.00 75.38 235 GLU A C 1
ATOM 1885 O O . GLU A 1 235 ? 28.807 -9.965 -29.111 1.00 75.38 235 GLU A O 1
ATOM 1890 N N . GLY A 1 236 ? 29.469 -7.863 -28.719 1.00 74.00 236 GLY A N 1
ATOM 1891 C CA . GLY A 1 236 ? 30.748 -8.195 -28.076 1.00 74.00 236 GLY A CA 1
ATOM 1892 C C . GLY A 1 236 ? 30.683 -8.439 -26.560 1.00 74.00 236 GLY A C 1
ATOM 1893 O O . GLY A 1 236 ? 31.733 -8.437 -25.906 1.00 74.00 236 GLY A O 1
ATOM 1894 N N . HIS A 1 237 ? 29.482 -8.571 -25.984 1.00 81.44 237 HIS A N 1
ATOM 1895 C CA . HIS A 1 237 ? 29.276 -8.863 -24.562 1.00 81.44 237 HIS A CA 1
ATOM 1896 C C . HIS A 1 237 ? 29.964 -10.172 -24.144 1.00 81.44 237 HIS A C 1
ATOM 1898 O O . HIS A 1 237 ? 30.062 -11.127 -24.913 1.00 81.44 237 HIS A O 1
ATOM 1904 N N . ARG A 1 238 ? 30.464 -10.209 -22.905 1.00 82.06 238 ARG A N 1
ATOM 1905 C CA . ARG A 1 238 ? 31.116 -11.386 -22.316 1.00 82.06 238 ARG A CA 1
ATOM 1906 C C . ARG A 1 238 ? 30.348 -11.824 -21.083 1.00 82.06 238 ARG A C 1
ATOM 1908 O O . ARG A 1 238 ? 30.141 -11.009 -20.184 1.00 82.06 238 ARG A O 1
ATOM 1915 N N . ILE A 1 239 ? 30.042 -13.117 -21.016 1.00 79.25 239 ILE A N 1
ATOM 1916 C CA . ILE A 1 239 ? 29.365 -13.741 -19.874 1.00 79.25 239 ILE A CA 1
ATOM 1917 C C . ILE A 1 239 ? 30.041 -13.317 -18.558 1.00 79.25 239 ILE A C 1
ATOM 1919 O O . ILE A 1 239 ? 31.267 -13.368 -18.427 1.00 79.25 239 ILE A O 1
ATOM 1923 N N . GLY A 1 240 ? 29.239 -12.858 -17.598 1.00 79.38 240 GLY A N 1
ATOM 1924 C CA . GLY A 1 240 ? 29.669 -12.410 -16.270 1.00 79.38 240 GLY A CA 1
ATOM 1925 C C . GLY A 1 240 ? 30.197 -10.970 -16.194 1.00 79.38 240 GLY A C 1
ATOM 1926 O O . GLY A 1 240 ? 30.562 -10.503 -15.111 1.00 79.38 240 GLY A O 1
ATOM 1927 N N . SER A 1 241 ? 30.260 -10.239 -17.309 1.00 81.62 241 SER A N 1
ATOM 1928 C CA . SER A 1 241 ? 30.832 -8.888 -17.367 1.00 81.62 241 SER A CA 1
ATOM 1929 C C . SER A 1 241 ? 29.765 -7.805 -17.546 1.00 81.62 241 SER A C 1
ATOM 1931 O O . SER A 1 241 ? 28.784 -8.008 -18.238 1.00 81.62 241 SER A O 1
ATOM 1933 N N . LEU A 1 242 ? 29.978 -6.606 -16.995 1.00 82.12 242 LEU A N 1
ATOM 1934 C CA . LEU A 1 242 ? 29.235 -5.405 -17.426 1.00 82.12 242 LEU A CA 1
ATOM 1935 C C . LEU A 1 242 ? 29.967 -4.637 -18.543 1.00 82.12 242 LEU A C 1
ATOM 1937 O O . LEU A 1 242 ? 29.557 -3.541 -18.918 1.00 82.12 242 LEU A O 1
ATOM 1941 N N . GLY A 1 243 ? 31.063 -5.205 -19.054 1.00 76.19 243 GLY A N 1
ATOM 1942 C CA . GLY A 1 243 ? 31.954 -4.634 -20.057 1.00 76.19 243 GLY A CA 1
ATOM 1943 C C . GLY A 1 243 ? 33.302 -4.176 -19.491 1.00 76.19 243 GLY A C 1
ATOM 1944 O O . GLY A 1 243 ? 33.576 -4.234 -18.291 1.00 76.19 243 GLY A O 1
ATOM 1945 N N . SER A 1 244 ? 34.204 -3.786 -20.391 1.00 71.50 244 SER A N 1
ATOM 1946 C CA . SER A 1 244 ? 35.603 -3.494 -20.064 1.00 71.50 244 SER A CA 1
ATOM 1947 C C . SER A 1 244 ? 35.825 -2.058 -19.557 1.00 71.50 244 SER A C 1
ATOM 1949 O O . SER A 1 244 ? 35.118 -1.139 -19.976 1.00 71.50 244 SER A O 1
ATOM 1951 N N . PRO A 1 245 ? 36.842 -1.830 -18.698 1.00 66.00 245 PRO A N 1
ATOM 1952 C CA . PRO A 1 245 ? 37.225 -0.491 -18.253 1.00 66.00 245 PRO A CA 1
ATOM 1953 C C . PRO A 1 245 ? 37.588 0.445 -19.414 1.00 66.00 245 PRO A C 1
ATOM 1955 O O . PRO A 1 245 ? 38.082 -0.001 -20.451 1.00 66.00 245 PRO A O 1
ATOM 1958 N N . MET A 1 246 ? 37.416 1.756 -19.208 1.00 55.38 246 MET A N 1
ATOM 1959 C CA . MET A 1 246 ? 37.582 2.789 -20.245 1.00 55.38 246 MET A CA 1
ATOM 1960 C C . MET A 1 246 ? 38.922 2.694 -21.001 1.00 55.38 246 MET A C 1
ATOM 1962 O O . MET A 1 246 ? 38.941 2.797 -22.226 1.00 55.38 246 MET A O 1
ATOM 1966 N N . TRP A 1 247 ? 40.024 2.432 -20.294 1.00 57.41 247 TRP A N 1
ATOM 1967 C CA . TRP A 1 247 ? 41.370 2.367 -20.872 1.00 57.41 247 TRP A CA 1
ATOM 1968 C C . TRP A 1 247 ? 41.565 1.200 -21.856 1.00 57.41 247 TRP A C 1
ATOM 1970 O O . TRP A 1 247 ? 42.203 1.375 -22.888 1.00 57.41 247 TRP A O 1
ATOM 1980 N N . LYS A 1 248 ? 40.950 0.031 -21.613 1.00 59.62 248 LYS A N 1
ATOM 1981 C CA . LYS A 1 248 ? 41.000 -1.114 -22.548 1.00 59.62 248 LYS A CA 1
ATOM 1982 C C . LYS A 1 248 ? 40.196 -0.864 -23.828 1.00 59.62 248 LYS A C 1
ATOM 1984 O O . LYS A 1 248 ? 40.460 -1.482 -24.854 1.00 59.62 248 LYS A O 1
ATOM 1989 N N . ARG A 1 249 ? 39.222 0.045 -23.772 1.00 61.03 249 ARG A N 1
ATOM 1990 C CA . ARG A 1 249 ? 38.318 0.382 -24.880 1.00 61.03 249 ARG A CA 1
ATOM 1991 C C . ARG A 1 249 ? 38.851 1.493 -25.785 1.00 61.03 249 ARG A C 1
ATOM 1993 O O . ARG A 1 249 ? 38.538 1.522 -26.966 1.00 61.03 249 ARG A O 1
ATOM 2000 N N . LEU A 1 250 ? 39.692 2.380 -25.256 1.00 59.88 250 LEU A N 1
ATOM 2001 C CA . LEU A 1 250 ? 40.460 3.319 -26.084 1.00 59.88 250 LEU A CA 1
ATOM 2002 C C . LEU A 1 250 ? 41.442 2.583 -27.015 1.00 59.88 250 LEU A C 1
ATOM 2004 O O . LEU A 1 250 ? 41.747 3.078 -28.094 1.00 59.88 250 LEU A O 1
ATOM 2008 N N . LEU A 1 251 ? 41.882 1.385 -26.616 1.00 60.19 251 LEU A N 1
ATOM 2009 C CA . LEU A 1 251 ? 42.762 0.514 -27.399 1.00 60.19 251 LEU A CA 1
ATOM 2010 C C . LEU A 1 251 ? 41.986 -0.363 -28.396 1.00 60.19 251 LEU A C 1
ATOM 2012 O O . LEU A 1 251 ? 42.408 -0.521 -29.538 1.00 60.19 251 LEU A O 1
ATOM 2016 N N . ASN A 1 252 ? 40.831 -0.895 -27.985 1.00 58.25 252 ASN A N 1
ATOM 2017 C CA . ASN A 1 252 ? 40.004 -1.785 -28.797 1.00 58.25 252 ASN A CA 1
ATOM 2018 C C . ASN A 1 252 ? 38.689 -1.079 -29.155 1.00 58.25 252 ASN A C 1
ATOM 2020 O O . ASN A 1 252 ? 37.824 -0.940 -28.297 1.00 58.25 252 ASN A O 1
ATOM 2024 N N . ARG A 1 253 ? 38.524 -0.663 -30.421 1.00 57.53 253 ARG A N 1
ATOM 2025 C CA . ARG A 1 253 ? 37.376 0.091 -30.993 1.00 57.53 253 ARG A CA 1
ATOM 2026 C C . ARG A 1 253 ? 35.981 -0.582 -30.877 1.00 57.53 253 ARG A C 1
ATOM 2028 O O . ARG A 1 253 ? 35.069 -0.214 -31.609 1.00 57.53 253 ARG A O 1
ATOM 2035 N N . GLN A 1 254 ? 35.790 -1.559 -29.994 1.00 60.00 254 GLN A N 1
ATOM 2036 C CA . GLN A 1 254 ? 34.528 -2.265 -29.758 1.00 60.00 254 GLN A CA 1
ATOM 2037 C C . GLN A 1 254 ? 34.000 -1.969 -28.345 1.00 60.00 254 GLN A C 1
ATOM 2039 O O . GLN A 1 254 ? 34.714 -2.157 -27.359 1.00 60.00 254 GLN A O 1
ATOM 2044 N N . ASP A 1 255 ? 32.745 -1.517 -28.236 1.00 67.94 255 ASP A N 1
ATOM 2045 C CA . ASP A 1 255 ? 32.068 -1.328 -26.946 1.00 67.94 255 ASP A CA 1
ATOM 2046 C C . ASP A 1 255 ? 31.337 -2.615 -26.548 1.00 67.94 255 ASP A C 1
ATOM 2048 O O . ASP A 1 255 ? 30.469 -3.100 -27.270 1.00 67.94 255 ASP A O 1
ATOM 2052 N N . ASN A 1 256 ? 31.703 -3.172 -25.397 1.00 74.31 256 ASN A N 1
ATOM 2053 C CA . ASN A 1 256 ? 31.126 -4.396 -24.842 1.00 74.31 256 ASN A CA 1
ATOM 2054 C C . ASN A 1 256 ? 30.328 -4.148 -23.555 1.00 74.31 256 ASN A C 1
ATOM 2056 O O . ASN A 1 256 ? 30.054 -5.091 -22.817 1.00 74.31 256 ASN A O 1
ATOM 2060 N N . ARG A 1 257 ? 29.996 -2.887 -23.250 1.00 81.38 257 ARG A N 1
ATOM 2061 C CA . ARG A 1 257 ? 29.255 -2.535 -22.038 1.00 81.38 257 ARG A CA 1
ATOM 2062 C C . ARG A 1 257 ? 27.754 -2.632 -22.232 1.00 81.38 257 ARG A C 1
ATOM 2064 O O . ARG A 1 257 ? 27.219 -2.148 -23.229 1.00 81.38 257 ARG A O 1
ATOM 2071 N N . LEU A 1 258 ? 27.089 -3.157 -21.210 1.00 87.31 258 LEU A N 1
ATOM 2072 C CA . LEU A 1 258 ? 25.651 -2.995 -21.075 1.00 87.31 258 LEU A CA 1
ATOM 2073 C C . LEU A 1 258 ? 25.345 -1.533 -20.742 1.00 87.31 258 LEU A C 1
ATOM 2075 O O . LEU A 1 258 ? 26.083 -0.884 -19.995 1.00 87.31 258 LEU A O 1
ATOM 2079 N N . ARG A 1 259 ? 24.251 -1.012 -21.291 1.00 88.25 259 ARG A N 1
ATOM 2080 C CA . ARG A 1 259 ? 23.777 0.346 -20.999 1.00 88.25 259 ARG A CA 1
ATOM 2081 C C . ARG A 1 259 ? 22.260 0.383 -20.957 1.00 88.25 259 ARG A C 1
ATOM 2083 O O . ARG A 1 259 ? 21.618 -0.250 -21.786 1.00 88.25 259 ARG A O 1
ATOM 2090 N N . ILE A 1 260 ? 21.705 1.133 -20.013 1.00 87.62 260 ILE A N 1
ATOM 2091 C CA . ILE A 1 260 ? 20.272 1.434 -20.003 1.00 87.62 260 ILE A CA 1
ATOM 2092 C C . ILE A 1 260 ? 20.015 2.400 -21.156 1.00 87.62 260 ILE A C 1
ATOM 2094 O O . ILE A 1 260 ? 20.682 3.429 -21.252 1.00 87.62 260 ILE A O 1
ATOM 2098 N N . ASP A 1 261 ? 19.095 2.037 -22.039 1.00 85.69 261 ASP A N 1
ATOM 2099 C CA . ASP A 1 261 ? 18.659 2.892 -23.139 1.00 85.69 261 ASP A CA 1
ATOM 2100 C C . ASP A 1 261 ? 17.400 3.666 -22.758 1.00 85.69 261 ASP A C 1
ATOM 2102 O O . ASP A 1 261 ? 17.350 4.875 -22.947 1.00 85.69 261 ASP A O 1
ATOM 2106 N N . ASN A 1 262 ? 16.429 2.985 -22.138 1.00 80.62 262 ASN A N 1
ATOM 2107 C CA . ASN A 1 262 ? 15.180 3.594 -21.690 1.00 80.62 262 ASN A CA 1
ATOM 2108 C C . ASN A 1 262 ? 14.832 3.186 -20.257 1.00 80.62 262 ASN A C 1
ATOM 2110 O O . ASN A 1 262 ? 14.984 2.025 -19.877 1.00 80.62 262 ASN A O 1
ATOM 2114 N N . LEU A 1 263 ? 14.306 4.147 -19.494 1.00 85.88 263 LEU A N 1
ATOM 2115 C CA . LEU A 1 263 ? 13.634 3.945 -18.212 1.00 85.88 263 LEU A CA 1
ATOM 2116 C C . LEU A 1 263 ? 12.158 4.311 -18.385 1.00 85.88 263 LEU A C 1
ATOM 2118 O O . LEU A 1 263 ? 11.806 5.484 -18.497 1.00 85.88 263 LEU A O 1
ATOM 2122 N N . ILE A 1 264 ? 11.294 3.302 -18.412 1.00 83.75 264 ILE A N 1
ATOM 2123 C CA . ILE A 1 264 ? 9.863 3.461 -18.662 1.00 83.75 264 ILE A CA 1
ATOM 2124 C C . ILE A 1 264 ? 9.128 3.267 -17.340 1.00 83.75 264 ILE A C 1
ATOM 2126 O O . ILE A 1 264 ? 8.962 2.141 -16.871 1.00 83.75 264 ILE A O 1
ATOM 2130 N N . ALA A 1 265 ? 8.693 4.368 -16.727 1.00 80.25 265 ALA A N 1
ATOM 2131 C CA . ALA A 1 265 ? 7.845 4.326 -15.540 1.00 80.25 265 ALA A CA 1
ATOM 2132 C C . ALA A 1 265 ? 6.457 3.799 -15.909 1.00 80.25 265 ALA A C 1
ATOM 2134 O O . ALA A 1 265 ? 5.808 4.331 -16.809 1.00 80.25 265 ALA A O 1
ATOM 2135 N N . LEU A 1 266 ? 5.984 2.789 -15.188 1.00 74.56 266 LEU A N 1
ATOM 2136 C CA . LEU A 1 266 ? 4.648 2.243 -15.366 1.00 74.56 266 LEU A CA 1
ATOM 2137 C C . LEU A 1 266 ? 3.867 2.384 -14.068 1.00 74.56 266 LEU A C 1
ATOM 2139 O O . LEU A 1 266 ? 4.394 2.213 -12.966 1.00 74.56 266 LEU A O 1
ATOM 2143 N N . ASN A 1 267 ? 2.572 2.658 -14.196 1.00 80.12 267 ASN A N 1
ATOM 2144 C CA . ASN A 1 267 ? 1.681 2.425 -13.073 1.00 80.12 267 ASN A CA 1
ATOM 2145 C C . ASN A 1 267 ? 1.621 0.912 -12.778 1.00 80.12 267 ASN A C 1
ATOM 2147 O O . ASN A 1 267 ? 1.994 0.072 -13.604 1.00 80.12 267 ASN A O 1
ATOM 2151 N N . ARG A 1 268 ? 1.148 0.561 -11.578 1.00 82.81 268 ARG A N 1
ATOM 2152 C CA . ARG A 1 268 ? 1.083 -0.834 -11.120 1.00 82.81 268 ARG A CA 1
ATOM 2153 C C . ARG A 1 268 ? 0.334 -1.735 -12.109 1.00 82.81 268 ARG A C 1
ATOM 2155 O O . ARG A 1 268 ? 0.739 -2.869 -12.328 1.00 82.81 268 ARG A O 1
ATOM 2162 N N . GLU A 1 269 ? -0.752 -1.250 -12.697 1.00 77.69 269 GLU A N 1
ATOM 2163 C CA . GLU A 1 269 ? -1.635 -2.045 -13.557 1.00 77.69 269 GLU A CA 1
ATOM 2164 C C . GLU A 1 269 ? -0.981 -2.398 -14.895 1.00 77.69 269 GLU A C 1
ATOM 2166 O O . GLU A 1 269 ? -0.991 -3.569 -15.286 1.00 77.69 269 GLU A O 1
ATOM 2171 N N . LEU A 1 270 ? -0.370 -1.405 -15.549 1.00 75.06 270 LEU A N 1
ATOM 2172 C CA . LEU A 1 270 ? 0.364 -1.562 -16.806 1.00 75.06 270 LEU A CA 1
ATOM 2173 C C . LEU A 1 270 ? 1.595 -2.448 -16.627 1.00 75.06 270 LEU A C 1
ATOM 2175 O O . LEU A 1 270 ? 1.879 -3.289 -17.476 1.00 75.06 270 LEU A O 1
ATOM 2179 N N . PHE A 1 271 ? 2.304 -2.300 -15.505 1.00 90.62 271 PHE A N 1
ATOM 2180 C CA . PHE A 1 271 ? 3.455 -3.141 -15.198 1.00 90.62 271 PHE A CA 1
ATOM 2181 C C . PHE A 1 271 ? 3.072 -4.622 -15.134 1.00 90.62 271 PHE A C 1
ATOM 2183 O O . PHE A 1 271 ? 3.664 -5.448 -15.828 1.00 90.62 271 PHE A O 1
ATOM 2190 N N . TRP A 1 272 ? 2.053 -4.968 -14.344 1.00 88.25 272 TRP A N 1
ATOM 2191 C CA . TRP A 1 272 ? 1.652 -6.366 -14.192 1.00 88.25 272 TRP A CA 1
ATOM 2192 C C . TRP A 1 272 ? 0.988 -6.938 -15.450 1.00 88.25 272 TRP A C 1
ATOM 2194 O O . TRP A 1 272 ? 1.063 -8.143 -15.678 1.00 88.25 272 TRP A O 1
ATOM 2204 N N . ASP A 1 273 ? 0.372 -6.104 -16.294 1.00 82.50 273 ASP A N 1
ATOM 2205 C CA . ASP A 1 273 ? -0.123 -6.542 -17.608 1.00 82.50 273 ASP A CA 1
ATOM 2206 C C . ASP A 1 273 ? 1.031 -6.898 -18.559 1.00 82.50 273 ASP A C 1
ATOM 2208 O O . ASP A 1 273 ? 1.000 -7.931 -19.236 1.00 82.50 273 ASP A O 1
ATOM 2212 N N . ALA A 1 274 ? 2.103 -6.097 -18.536 1.00 84.44 274 ALA A N 1
ATOM 2213 C CA . ALA A 1 274 ? 3.326 -6.391 -19.271 1.00 84.44 274 ALA A CA 1
ATOM 2214 C C . ALA A 1 274 ? 3.956 -7.707 -18.786 1.00 84.44 274 ALA A C 1
ATOM 2216 O O . ALA A 1 274 ? 4.221 -8.590 -19.600 1.00 84.44 274 ALA A O 1
ATOM 2217 N N . VAL A 1 275 ? 4.113 -7.884 -17.466 1.00 88.25 275 VAL A N 1
ATOM 2218 C CA . VAL A 1 275 ? 4.650 -9.123 -16.869 1.00 88.25 275 VAL A CA 1
ATOM 2219 C C . VAL A 1 275 ? 3.815 -10.340 -17.271 1.00 88.25 275 VAL A C 1
ATOM 2221 O O . VAL A 1 275 ? 4.377 -11.350 -17.689 1.00 88.25 275 VAL A O 1
ATOM 2224 N N . LYS A 1 276 ? 2.481 -10.250 -17.219 1.00 86.19 276 LYS A N 1
ATOM 2225 C CA . LYS A 1 276 ? 1.584 -11.344 -17.618 1.00 86.19 276 LYS A CA 1
ATOM 2226 C C . LYS A 1 276 ? 1.710 -11.692 -19.102 1.00 86.19 276 LYS A C 1
ATOM 2228 O O . LYS A 1 276 ? 1.793 -12.865 -19.461 1.00 86.19 276 LYS A O 1
ATOM 2233 N N . THR A 1 277 ? 1.755 -10.679 -19.965 1.00 85.81 277 THR A N 1
ATOM 2234 C CA . THR A 1 277 ? 1.918 -10.852 -21.419 1.00 85.81 277 THR A CA 1
ATOM 2235 C C . THR A 1 277 ? 3.222 -11.568 -21.759 1.00 85.81 277 THR A C 1
ATOM 2237 O O . THR A 1 277 ? 3.280 -12.382 -22.679 1.00 85.81 277 THR A O 1
ATOM 2240 N N . VAL A 1 278 ? 4.275 -11.256 -21.012 1.00 84.19 278 VAL A N 1
ATOM 2241 C CA . VAL A 1 278 ? 5.617 -11.811 -21.177 1.00 84.19 278 VAL A CA 1
ATOM 2242 C C . VAL A 1 278 ? 5.681 -13.234 -20.617 1.00 84.19 278 VAL A C 1
ATOM 2244 O O . VAL A 1 278 ? 6.150 -14.141 -21.302 1.00 84.19 278 VAL A O 1
ATOM 2247 N N . ALA A 1 279 ? 5.114 -13.467 -19.432 1.00 83.06 279 ALA A N 1
ATOM 2248 C CA . ALA A 1 279 ? 5.026 -14.789 -18.816 1.00 83.06 279 ALA A CA 1
ATOM 2249 C C . ALA A 1 279 ? 4.214 -15.786 -19.659 1.00 83.06 279 ALA A C 1
ATOM 2251 O O . ALA A 1 279 ? 4.592 -16.949 -19.757 1.00 83.06 279 ALA A O 1
ATOM 2252 N N . ALA A 1 280 ? 3.153 -15.339 -20.339 1.00 83.75 280 ALA A N 1
ATOM 2253 C CA . ALA A 1 280 ? 2.381 -16.180 -21.259 1.00 83.75 280 ALA A CA 1
ATOM 2254 C C . ALA A 1 280 ? 3.191 -16.667 -22.479 1.00 83.75 280 ALA A C 1
ATOM 2256 O O . ALA A 1 280 ? 2.804 -17.639 -23.126 1.00 83.75 280 ALA A O 1
ATOM 2257 N N . LYS A 1 281 ? 4.305 -15.997 -22.804 1.00 83.38 281 LYS A N 1
ATOM 2258 C CA . LYS A 1 281 ? 5.223 -16.372 -23.891 1.00 83.38 281 LYS A CA 1
ATOM 2259 C C . LYS A 1 281 ? 6.401 -17.223 -23.410 1.00 83.38 281 LYS A C 1
ATOM 2261 O O . LYS A 1 281 ? 7.143 -17.739 -24.246 1.00 83.38 281 LYS A O 1
ATOM 2266 N N . MET A 1 282 ? 6.601 -17.351 -22.097 1.00 77.94 282 MET A N 1
ATOM 2267 C CA . MET A 1 282 ? 7.679 -18.158 -21.529 1.00 77.94 282 MET A CA 1
ATOM 2268 C C . MET A 1 282 ? 7.395 -19.648 -21.722 1.00 77.94 282 MET A C 1
ATOM 2270 O O . MET A 1 282 ? 6.267 -20.123 -21.574 1.00 77.94 282 MET A O 1
ATOM 2274 N N . ARG A 1 283 ? 8.440 -20.416 -22.036 1.00 71.38 283 ARG A N 1
ATOM 2275 C CA . ARG A 1 283 ? 8.358 -21.882 -22.035 1.00 71.38 283 ARG A CA 1
ATOM 2276 C C . ARG A 1 283 ? 8.310 -22.369 -20.587 1.00 71.38 283 ARG A C 1
ATOM 2278 O O . ARG A 1 283 ? 8.913 -21.757 -19.720 1.00 71.38 283 ARG A O 1
ATOM 2285 N N . ILE A 1 284 ? 7.699 -23.527 -20.329 1.00 63.72 284 ILE A N 1
ATOM 2286 C CA . ILE A 1 284 ? 7.596 -24.120 -18.973 1.00 63.72 284 ILE A CA 1
ATOM 2287 C C . ILE A 1 284 ? 8.969 -24.249 -18.266 1.00 63.72 284 ILE A C 1
ATOM 2289 O O . ILE A 1 284 ? 9.047 -24.175 -17.040 1.00 63.72 284 ILE A O 1
ATOM 2293 N N . ALA A 1 285 ? 10.058 -24.424 -19.026 1.00 66.69 285 ALA A N 1
ATOM 2294 C CA . ALA A 1 285 ? 11.427 -24.467 -18.499 1.00 66.69 285 ALA A CA 1
ATOM 2295 C C . ALA A 1 285 ? 11.994 -23.080 -18.115 1.00 66.69 285 ALA A C 1
ATOM 2297 O O . ALA A 1 285 ? 12.821 -22.982 -17.212 1.00 66.69 285 ALA A O 1
ATOM 2298 N N . GLU A 1 286 ? 11.536 -22.011 -18.766 1.00 71.88 286 GLU A N 1
ATOM 2299 C CA . GLU A 1 286 ? 11.931 -20.619 -18.529 1.00 71.88 286 GLU A CA 1
ATOM 2300 C C . GLU A 1 286 ? 11.003 -20.013 -17.476 1.00 71.88 286 GLU A C 1
ATOM 2302 O O . GLU A 1 286 ? 10.136 -19.191 -17.763 1.00 71.88 286 GLU A O 1
ATOM 2307 N N . ARG A 1 287 ? 11.131 -20.470 -16.229 1.00 81.00 287 ARG A N 1
ATOM 2308 C CA . ARG A 1 287 ? 10.333 -19.898 -15.143 1.00 81.00 287 ARG A CA 1
ATOM 2309 C C . ARG A 1 287 ? 10.675 -18.413 -14.963 1.00 81.00 287 ARG A C 1
ATOM 2311 O O . ARG A 1 287 ? 11.857 -18.051 -15.037 1.00 81.00 287 ARG A O 1
ATOM 2318 N N . PRO A 1 288 ? 9.682 -17.563 -14.649 1.00 87.31 288 PRO A N 1
ATOM 2319 C CA . PRO A 1 288 ? 9.929 -16.173 -14.320 1.00 87.31 288 PRO A CA 1
ATOM 2320 C C . PRO A 1 288 ? 10.993 -16.083 -13.230 1.00 87.31 288 PRO A C 1
ATOM 2322 O O . PRO A 1 288 ? 10.947 -16.815 -12.239 1.00 87.31 288 PRO A O 1
ATOM 2325 N N . THR A 1 289 ? 11.982 -15.224 -13.447 1.00 91.56 289 THR A N 1
ATOM 2326 C CA . THR A 1 289 ? 13.133 -15.089 -12.556 1.00 91.56 289 THR A CA 1
ATOM 2327 C C . THR A 1 289 ? 13.214 -13.657 -12.057 1.00 91.56 289 THR A C 1
ATOM 2329 O O . THR A 1 289 ? 13.151 -12.724 -12.855 1.00 91.56 289 THR A O 1
ATOM 2332 N N . VAL A 1 290 ? 13.352 -13.484 -10.744 1.00 95.75 290 VAL A N 1
ATOM 2333 C CA . VAL A 1 290 ? 13.501 -12.184 -10.086 1.00 95.75 290 VAL A CA 1
ATOM 2334 C C . VAL A 1 290 ? 14.889 -12.092 -9.466 1.00 95.75 290 VAL A C 1
ATOM 2336 O O . VAL A 1 290 ? 15.302 -12.961 -8.700 1.00 95.75 290 VAL A O 1
ATOM 2339 N N . PHE A 1 291 ? 15.606 -11.019 -9.775 1.00 97.88 291 PHE A N 1
ATOM 2340 C CA . PHE A 1 291 ? 16.860 -10.671 -9.129 1.00 97.88 291 PHE A CA 1
ATOM 2341 C C . PHE A 1 291 ? 16.625 -9.682 -7.982 1.00 97.88 291 PHE A C 1
ATOM 2343 O O . PHE A 1 291 ? 15.902 -8.697 -8.134 1.00 97.88 291 PHE A O 1
ATOM 2350 N N . VAL A 1 292 ? 17.269 -9.919 -6.841 1.00 97.69 292 VAL A N 1
ATOM 2351 C CA . VAL A 1 292 ? 17.319 -9.006 -5.694 1.00 97.69 292 VAL A CA 1
ATOM 2352 C C . VAL A 1 292 ? 18.779 -8.630 -5.460 1.00 97.69 292 VAL A C 1
ATOM 2354 O O . VAL A 1 292 ? 19.607 -9.467 -5.092 1.00 97.69 292 VAL A O 1
ATOM 2357 N N . HIS A 1 293 ? 19.119 -7.365 -5.700 1.00 95.38 293 HIS A N 1
ATOM 2358 C CA . HIS A 1 293 ? 20.509 -6.918 -5.603 1.00 95.38 293 HIS A CA 1
ATOM 2359 C C . HIS A 1 293 ? 21.012 -6.863 -4.150 1.00 95.38 293 HIS A C 1
ATOM 2361 O O . HIS A 1 293 ? 20.237 -6.852 -3.192 1.00 95.38 293 HIS A O 1
ATOM 2367 N N . GLY A 1 294 ? 22.334 -6.782 -3.992 1.00 88.50 294 GLY A N 1
ATOM 2368 C CA . GLY A 1 294 ? 22.990 -6.680 -2.690 1.00 88.50 294 GLY A CA 1
ATOM 2369 C C . GLY A 1 294 ? 23.228 -5.255 -2.206 1.00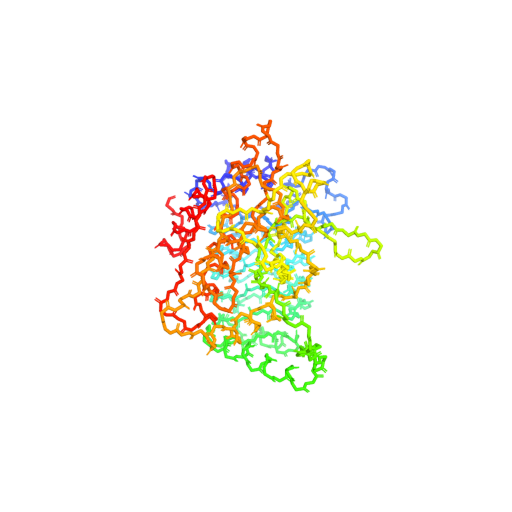 88.50 294 GLY A C 1
ATOM 2370 O O . GLY A 1 294 ? 22.712 -4.285 -2.758 1.00 88.50 294 GLY A O 1
ATOM 2371 N N . TYR A 1 295 ? 24.029 -5.152 -1.150 1.00 83.25 295 TYR A N 1
ATOM 2372 C CA . TYR A 1 295 ? 24.509 -3.888 -0.598 1.00 83.25 295 TYR A CA 1
ATOM 2373 C C . TYR A 1 295 ? 25.337 -3.090 -1.624 1.00 83.25 295 TYR A C 1
ATOM 2375 O O . TYR A 1 295 ? 25.822 -3.645 -2.613 1.00 83.25 295 TYR A O 1
ATOM 2383 N N . ASN A 1 296 ? 25.515 -1.791 -1.373 1.00 81.81 296 ASN A N 1
ATOM 2384 C CA . ASN A 1 296 ? 26.347 -0.886 -2.161 1.00 81.81 296 ASN A CA 1
ATOM 2385 C C . ASN A 1 296 ? 25.978 -0.840 -3.655 1.00 81.81 296 ASN A C 1
ATOM 2387 O O . ASN A 1 296 ? 26.852 -0.737 -4.510 1.00 81.81 296 ASN A O 1
ATOM 2391 N N . SER A 1 297 ? 24.690 -0.950 -3.977 1.00 86.88 297 SER A N 1
ATOM 2392 C CA . SER A 1 297 ? 24.218 -0.981 -5.367 1.00 86.88 297 SER A CA 1
ATOM 2393 C C . SER A 1 297 ? 23.338 0.228 -5.652 1.00 86.88 297 SER A C 1
ATOM 2395 O O . SER A 1 297 ? 22.331 0.430 -4.967 1.00 86.88 297 SER A O 1
ATOM 2397 N N . THR A 1 298 ? 23.681 1.022 -6.669 1.00 93.12 298 THR A N 1
ATOM 2398 C CA . THR A 1 298 ? 22.750 2.030 -7.199 1.00 93.12 298 THR A CA 1
ATOM 2399 C C . THR A 1 298 ? 21.598 1.349 -7.946 1.00 93.12 298 THR A C 1
ATOM 2401 O O . THR A 1 298 ? 21.653 0.152 -8.241 1.00 93.12 298 THR A O 1
ATOM 2404 N N . PHE A 1 299 ? 20.535 2.094 -8.265 1.00 95.56 299 PHE A N 1
ATOM 2405 C CA . PHE A 1 299 ? 19.448 1.554 -9.087 1.00 95.56 299 PHE A CA 1
ATOM 2406 C C . PHE A 1 299 ? 19.953 1.109 -10.468 1.00 95.56 299 PHE A C 1
ATOM 2408 O O . PHE A 1 299 ? 19.645 0.004 -10.911 1.00 95.56 299 PHE A O 1
ATOM 2415 N N . GLN A 1 300 ? 20.791 1.926 -11.112 1.00 94.88 300 GLN A N 1
ATOM 2416 C CA . GLN A 1 300 ? 21.368 1.603 -12.417 1.00 94.88 300 GLN A CA 1
ATOM 2417 C C . GLN A 1 300 ? 22.264 0.360 -12.362 1.00 94.88 300 GLN A C 1
ATOM 2419 O O . GLN A 1 300 ? 22.139 -0.511 -13.222 1.00 94.88 300 GLN A O 1
ATOM 2424 N N . ASP A 1 301 ? 23.102 0.220 -11.328 1.00 94.19 301 ASP A N 1
ATOM 2425 C CA . ASP A 1 301 ? 23.927 -0.983 -11.145 1.00 94.19 301 ASP A CA 1
ATOM 2426 C C . ASP A 1 301 ? 23.062 -2.236 -11.003 1.00 94.19 301 ASP A C 1
ATOM 2428 O O . ASP A 1 301 ? 23.353 -3.269 -11.608 1.00 94.19 301 ASP A O 1
ATOM 2432 N N . ALA A 1 302 ? 21.975 -2.144 -10.230 1.00 96.88 302 ALA A N 1
ATOM 2433 C CA . ALA A 1 302 ? 21.044 -3.248 -10.038 1.00 96.88 302 ALA A CA 1
ATOM 2434 C C . ALA A 1 302 ? 20.358 -3.657 -11.352 1.00 96.88 302 ALA A C 1
ATOM 2436 O O . ALA A 1 302 ? 20.261 -4.849 -11.638 1.00 96.88 302 ALA A O 1
ATOM 2437 N N . VAL A 1 303 ? 19.940 -2.685 -12.169 1.00 97.69 303 VAL A N 1
ATOM 2438 C CA . VAL A 1 303 ? 19.347 -2.915 -13.497 1.00 97.69 303 VAL A CA 1
ATOM 2439 C C . VAL A 1 303 ? 20.342 -3.578 -14.445 1.00 97.69 303 VAL A C 1
ATOM 2441 O O . VAL A 1 303 ? 20.025 -4.606 -15.042 1.00 97.69 303 VAL A O 1
ATOM 2444 N N . LEU A 1 304 ? 21.558 -3.039 -14.558 1.00 95.75 304 LEU A N 1
ATOM 2445 C CA . LEU A 1 304 ? 22.586 -3.590 -15.443 1.00 95.75 304 LEU A CA 1
ATOM 2446 C C . LEU A 1 304 ? 22.994 -5.007 -15.023 1.00 95.75 304 LEU A C 1
ATOM 2448 O O . LEU A 1 304 ? 23.189 -5.869 -15.879 1.00 95.75 304 LEU A O 1
ATOM 2452 N N . ARG A 1 305 ? 23.080 -5.274 -13.714 1.00 96.12 305 ARG A N 1
ATOM 2453 C CA . ARG A 1 305 ? 23.345 -6.619 -13.185 1.00 96.12 305 ARG A CA 1
ATOM 2454 C C . ARG A 1 305 ? 22.199 -7.585 -13.441 1.00 96.12 305 ARG A C 1
ATOM 2456 O O . ARG A 1 305 ? 22.467 -8.711 -13.843 1.00 96.12 305 ARG A O 1
ATOM 2463 N N . ALA A 1 306 ? 20.951 -7.153 -13.266 1.00 97.44 306 ALA A N 1
ATOM 2464 C CA . ALA A 1 306 ? 19.794 -7.976 -13.600 1.00 97.44 306 ALA A CA 1
ATOM 2465 C C . ALA A 1 306 ? 19.817 -8.365 -15.085 1.00 97.44 306 ALA A C 1
ATOM 2467 O O . ALA A 1 306 ? 19.747 -9.550 -15.403 1.00 97.44 306 ALA A O 1
ATOM 2468 N N . ALA A 1 307 ? 20.001 -7.388 -15.980 1.00 95.75 307 ALA A N 1
ATOM 2469 C CA . ALA A 1 307 ? 20.091 -7.628 -17.418 1.00 95.75 307 ALA A CA 1
ATOM 2470 C C . ALA A 1 307 ? 21.234 -8.586 -17.779 1.00 95.75 307 ALA A C 1
ATOM 2472 O O . ALA A 1 307 ? 21.016 -9.522 -18.539 1.00 95.75 307 ALA A O 1
ATOM 2473 N N . GLN A 1 308 ? 22.423 -8.398 -17.196 1.00 94.50 308 GLN A N 1
ATOM 2474 C CA . GLN A 1 308 ? 23.562 -9.294 -17.404 1.00 94.50 308 GLN A CA 1
ATOM 2475 C C . GLN A 1 308 ? 23.241 -10.730 -16.981 1.00 94.50 308 GLN A C 1
ATOM 2477 O O . GLN A 1 308 ? 23.468 -11.649 -17.758 1.00 94.50 308 GLN A O 1
ATOM 2482 N N . ILE A 1 309 ? 22.682 -10.928 -15.783 1.00 92.62 309 ILE A N 1
ATOM 2483 C CA . ILE A 1 309 ? 22.306 -12.260 -15.291 1.00 92.62 309 ILE A CA 1
ATOM 2484 C C . ILE A 1 309 ? 21.263 -12.895 -16.210 1.00 92.62 309 ILE A C 1
ATOM 2486 O O . ILE A 1 309 ? 21.428 -14.036 -16.630 1.00 92.62 309 ILE A O 1
ATOM 2490 N N . GLY A 1 310 ? 20.193 -12.166 -16.528 1.00 90.81 310 GLY A N 1
ATOM 2491 C CA . GLY A 1 310 ? 19.101 -12.703 -17.330 1.00 90.81 310 GLY A CA 1
ATOM 2492 C C . GLY A 1 310 ? 19.531 -13.069 -18.750 1.00 90.81 310 GLY A C 1
ATOM 2493 O O . GLY A 1 310 ? 19.227 -14.165 -19.217 1.00 90.81 310 GLY A O 1
ATOM 2494 N N . TYR A 1 311 ? 20.305 -12.193 -19.394 1.00 89.88 311 TYR A N 1
ATOM 2495 C CA . TYR A 1 311 ? 20.854 -12.437 -20.724 1.00 89.88 311 TYR A CA 1
ATOM 2496 C C . TYR A 1 311 ? 21.822 -13.627 -20.730 1.00 89.88 311 TYR A C 1
ATOM 2498 O O . TYR A 1 311 ? 21.700 -14.512 -21.573 1.00 89.88 311 TYR A O 1
ATOM 2506 N N . ASP A 1 312 ? 22.745 -13.693 -19.765 1.00 88.38 312 ASP A N 1
ATOM 2507 C CA . ASP A 1 312 ? 23.751 -14.761 -19.689 1.00 88.38 312 ASP A CA 1
ATOM 2508 C C . ASP A 1 312 ? 23.145 -16.133 -19.367 1.00 88.38 312 ASP A C 1
ATOM 2510 O O . ASP A 1 312 ? 23.675 -17.157 -19.795 1.00 88.38 312 ASP A O 1
ATOM 2514 N N . LEU A 1 313 ? 22.028 -16.163 -18.633 1.00 88.06 313 LEU A N 1
ATOM 2515 C CA . LEU A 1 313 ? 21.249 -17.377 -18.378 1.00 88.06 313 LEU A CA 1
ATOM 2516 C C . LEU A 1 313 ? 20.348 -17.774 -19.560 1.00 88.06 313 LEU A C 1
ATOM 2518 O O . LEU A 1 313 ? 19.711 -18.824 -19.506 1.00 88.06 313 LEU A O 1
ATOM 2522 N N . GLY A 1 314 ? 20.278 -16.956 -20.615 1.00 85.00 314 GLY A N 1
ATOM 2523 C CA . GLY A 1 314 ? 19.450 -17.217 -21.791 1.00 85.00 314 GLY A CA 1
ATOM 2524 C C . GLY A 1 314 ? 17.948 -17.041 -21.549 1.00 85.00 314 GLY A C 1
ATOM 2525 O O . GLY A 1 314 ? 17.147 -17.682 -22.226 1.00 85.00 314 GLY A O 1
ATOM 2526 N N . LEU A 1 315 ? 17.542 -16.195 -20.595 1.00 85.94 315 LEU A N 1
ATOM 2527 C CA . LEU A 1 315 ? 16.127 -15.920 -20.327 1.00 85.94 315 LEU A CA 1
ATOM 2528 C C . LEU A 1 315 ? 15.538 -15.055 -21.456 1.00 85.94 315 LEU A C 1
ATOM 2530 O O . LEU A 1 315 ? 15.692 -13.838 -21.476 1.00 85.94 315 LEU A O 1
ATOM 2534 N N . GLY A 1 316 ? 14.846 -15.665 -22.419 1.00 76.75 316 GLY A N 1
ATOM 2535 C CA . GLY A 1 316 ? 14.447 -14.980 -23.658 1.00 76.75 316 GLY A CA 1
ATOM 2536 C C . GLY A 1 316 ? 13.421 -13.849 -23.497 1.00 76.75 316 GLY A C 1
ATOM 2537 O O . GLY A 1 316 ? 13.300 -12.999 -24.376 1.00 76.75 316 GLY A O 1
ATOM 2538 N N . GLN A 1 317 ? 12.679 -13.831 -22.391 1.00 83.25 317 GLN A N 1
ATOM 2539 C CA . GLN A 1 317 ? 11.558 -12.916 -22.155 1.00 83.25 317 GLN A CA 1
ATOM 2540 C C . GLN A 1 317 ? 11.881 -11.797 -21.143 1.00 83.25 317 GLN A C 1
ATOM 2542 O O . GLN A 1 317 ? 10.988 -11.066 -20.729 1.00 83.25 317 GLN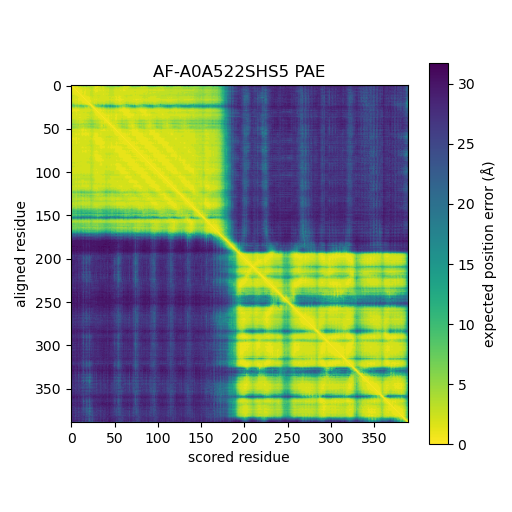 A O 1
ATOM 2547 N N . GLY A 1 318 ? 13.147 -11.636 -20.747 1.00 89.44 318 GLY A N 1
ATOM 2548 C CA . GLY A 1 318 ? 13.558 -10.636 -19.759 1.00 89.44 318 GLY A CA 1
ATOM 2549 C C . GLY A 1 318 ? 13.607 -11.179 -18.329 1.00 89.44 318 GLY A C 1
ATOM 2550 O O . GLY A 1 318 ? 13.405 -12.367 -18.073 1.00 89.44 318 GLY A O 1
ATOM 2551 N N . ILE A 1 319 ? 13.926 -10.301 -17.377 1.00 93.88 319 ILE A N 1
ATOM 2552 C CA . ILE A 1 319 ? 14.100 -10.658 -15.958 1.00 93.88 319 ILE A CA 1
ATOM 2553 C C . ILE A 1 319 ? 13.390 -9.656 -15.045 1.00 93.88 319 ILE A C 1
ATOM 2555 O O . ILE A 1 319 ? 13.347 -8.458 -15.326 1.00 93.88 319 ILE A O 1
ATOM 2559 N N . GLY A 1 320 ? 12.844 -10.138 -13.932 1.00 95.75 320 GLY A N 1
ATOM 2560 C CA . GLY A 1 320 ? 12.355 -9.289 -12.855 1.00 95.75 320 GLY A CA 1
ATOM 2561 C C . GLY A 1 320 ? 13.503 -8.732 -12.009 1.00 95.75 320 GLY A C 1
ATOM 2562 O O . GLY A 1 320 ? 14.507 -9.404 -11.783 1.00 95.75 320 GLY A O 1
ATOM 2563 N N . LEU A 1 321 ? 13.347 -7.522 -11.486 1.00 98.06 321 LEU A N 1
ATOM 2564 C CA . LEU A 1 321 ? 14.263 -6.908 -10.529 1.00 98.06 321 LEU A CA 1
ATOM 2565 C C . LEU A 1 321 ? 13.465 -6.342 -9.356 1.00 98.06 321 LEU A C 1
ATOM 2567 O O . LEU A 1 321 ? 12.563 -5.534 -9.554 1.00 98.06 321 LEU A O 1
ATOM 2571 N N . PHE A 1 322 ? 13.851 -6.683 -8.132 1.00 97.69 322 PHE A N 1
ATOM 2572 C CA . PHE A 1 322 ? 13.455 -5.908 -6.963 1.00 97.69 322 PHE A CA 1
ATOM 2573 C C . PHE A 1 322 ? 14.632 -5.064 -6.480 1.00 97.69 322 PHE A C 1
ATOM 2575 O O . PHE A 1 322 ? 15.685 -5.595 -6.110 1.00 97.69 322 PHE A O 1
ATOM 2582 N N . SER A 1 323 ? 14.458 -3.742 -6.485 1.00 96.88 323 SER A N 1
ATOM 2583 C CA . SER A 1 323 ? 15.491 -2.803 -6.057 1.00 96.88 323 SER A CA 1
ATOM 2584 C C . SER A 1 323 ? 15.117 -2.116 -4.749 1.00 96.88 323 SER A C 1
ATOM 2586 O O . SER A 1 323 ? 14.237 -1.261 -4.711 1.00 96.88 323 SER A O 1
ATOM 2588 N N . TRP A 1 324 ? 15.806 -2.487 -3.671 1.00 94.31 324 TRP A N 1
ATOM 2589 C CA . TRP A 1 324 ? 15.644 -1.876 -2.352 1.00 94.31 324 TRP A CA 1
ATOM 2590 C C . TRP A 1 324 ? 16.626 -0.712 -2.162 1.00 94.31 324 TRP A C 1
ATOM 2592 O O . TRP A 1 324 ? 17.635 -0.662 -2.866 1.00 94.31 324 TRP A O 1
ATOM 2602 N N . PRO A 1 325 ? 16.384 0.242 -1.243 1.00 90.00 325 PRO A N 1
ATOM 2603 C CA . PRO A 1 325 ? 17.190 1.450 -1.122 1.00 90.00 325 PRO A CA 1
ATOM 2604 C C . PRO A 1 325 ? 18.549 1.135 -0.498 1.00 90.00 325 PRO A C 1
ATOM 2606 O O . PRO A 1 325 ? 18.684 1.072 0.718 1.00 90.00 325 PRO A O 1
ATOM 2609 N N . SER A 1 326 ? 19.544 0.916 -1.359 1.00 83.94 326 SER A N 1
ATOM 2610 C CA . SER A 1 326 ? 20.957 0.851 -0.987 1.00 83.94 326 SER A CA 1
ATOM 2611 C C . SER A 1 326 ? 21.676 2.107 -1.463 1.00 83.94 326 SER A C 1
ATOM 2613 O O . SER A 1 326 ? 21.467 2.562 -2.597 1.00 83.94 326 SER A O 1
ATOM 2615 N N . LYS A 1 327 ? 22.522 2.674 -0.601 1.00 70.06 327 LYS A N 1
ATOM 2616 C CA . LYS A 1 327 ? 23.153 3.981 -0.826 1.00 70.06 327 LYS A CA 1
ATOM 2617 C C . LYS A 1 327 ? 24.388 3.975 -1.723 1.00 70.06 327 LYS A C 1
ATOM 2619 O O . LYS A 1 327 ? 24.906 5.048 -2.016 1.00 70.06 327 LYS A O 1
ATOM 2624 N N .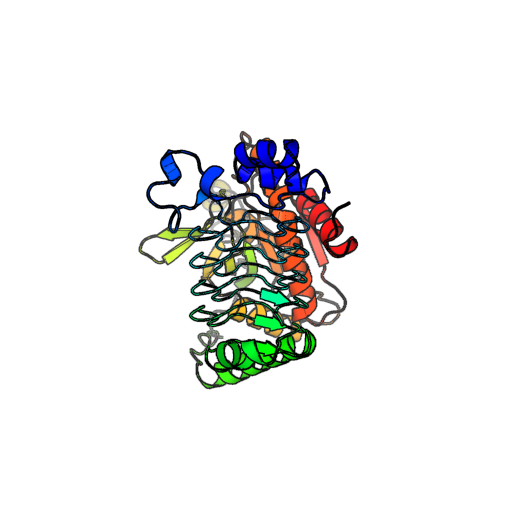 GLY A 1 328 ? 24.854 2.816 -2.193 1.00 55.56 328 GLY A N 1
ATOM 2625 C CA . GLY A 1 328 ? 26.004 2.765 -3.108 1.00 55.56 328 GLY A CA 1
ATOM 2626 C C . GLY A 1 328 ? 27.312 3.308 -2.508 1.00 55.56 328 GLY A C 1
ATOM 2627 O O . GLY A 1 328 ? 28.215 3.662 -3.263 1.00 55.56 328 GLY A O 1
ATOM 2628 N N . SER A 1 329 ? 27.414 3.381 -1.170 1.00 57.19 329 SER A N 1
ATOM 2629 C CA . SER A 1 329 ? 28.641 3.727 -0.438 1.00 57.19 329 SER A CA 1
ATOM 2630 C C . SER A 1 329 ? 28.915 2.771 0.734 1.00 57.19 329 SER A C 1
ATOM 2632 O O . SER A 1 329 ? 27.986 2.402 1.455 1.00 57.19 329 SER A O 1
ATOM 2634 N N . LEU A 1 330 ? 30.203 2.463 0.970 1.00 52.69 330 LEU A N 1
ATOM 2635 C CA . LEU A 1 330 ? 30.732 1.596 2.044 1.00 52.69 330 LEU A CA 1
ATOM 2636 C C . LEU A 1 330 ? 30.511 2.134 3.476 1.00 52.69 330 LEU A C 1
ATOM 2638 O O . LEU A 1 330 ? 30.557 1.368 4.436 1.00 52.69 330 LEU A O 1
ATOM 2642 N N . PHE A 1 331 ? 30.273 3.438 3.641 1.00 49.72 331 PHE A N 1
ATOM 2643 C CA . PHE A 1 331 ? 30.229 4.089 4.960 1.00 49.72 331 PHE A CA 1
ATOM 2644 C C . PHE A 1 331 ? 28.864 4.011 5.671 1.00 49.72 331 PHE A C 1
ATOM 2646 O O . PHE A 1 331 ? 28.757 4.407 6.828 1.00 49.72 331 PHE A O 1
ATOM 2653 N N . GLU A 1 332 ? 27.822 3.491 5.014 1.00 55.25 332 GLU A N 1
ATOM 2654 C CA . GLU A 1 332 ? 26.430 3.538 5.501 1.00 55.25 332 GLU A CA 1
ATOM 2655 C C . GLU A 1 332 ? 25.781 2.155 5.711 1.00 55.25 332 GLU A C 1
ATOM 2657 O O . GLU A 1 332 ? 24.572 1.972 5.576 1.00 55.25 332 GLU A O 1
ATOM 2662 N N . TYR A 1 333 ? 26.593 1.161 6.072 1.00 54.00 333 TYR A N 1
ATOM 2663 C CA . TYR A 1 333 ? 26.191 -0.246 6.180 1.00 54.00 333 TYR A CA 1
ATOM 2664 C C . TYR A 1 333 ? 24.967 -0.505 7.090 1.00 54.00 333 TYR A C 1
ATOM 2666 O O . TYR A 1 333 ? 24.083 -1.280 6.729 1.00 54.00 333 TYR A O 1
ATOM 2674 N N . SER A 1 334 ? 24.870 0.161 8.247 1.00 54.94 334 SER A N 1
ATOM 2675 C CA . SER A 1 334 ? 23.767 -0.043 9.206 1.00 54.94 334 SER A CA 1
ATOM 2676 C C . SER A 1 334 ? 22.431 0.560 8.750 1.00 54.94 334 SER A C 1
ATOM 2678 O O . SER A 1 334 ? 21.366 0.030 9.072 1.00 54.94 334 SER A O 1
ATOM 2680 N N . ALA A 1 335 ? 22.467 1.654 7.983 1.00 56.97 335 ALA A N 1
ATOM 2681 C CA . ALA A 1 335 ? 21.271 2.258 7.400 1.00 56.97 335 ALA A CA 1
ATOM 2682 C C . ALA A 1 335 ? 20.717 1.391 6.259 1.00 56.97 335 ALA A C 1
ATOM 2684 O O . ALA A 1 335 ? 19.503 1.194 6.175 1.00 56.97 335 ALA A O 1
ATOM 2685 N N . ASP A 1 336 ? 21.605 0.823 5.440 1.00 64.50 336 ASP A N 1
ATOM 2686 C CA . ASP A 1 336 ? 21.248 -0.110 4.369 1.00 64.50 336 ASP A CA 1
ATOM 2687 C C . ASP A 1 336 ? 20.667 -1.425 4.931 1.00 64.50 336 ASP A C 1
ATOM 2689 O O . ASP A 1 336 ? 19.699 -1.947 4.382 1.00 64.50 336 ASP A O 1
ATOM 2693 N N . GLU A 1 337 ? 21.159 -1.924 6.071 1.00 68.25 337 GLU A N 1
ATOM 2694 C CA . GLU A 1 337 ? 20.576 -3.094 6.748 1.00 68.25 337 GLU A CA 1
ATOM 2695 C C . GLU A 1 337 ? 19.130 -2.837 7.200 1.00 68.25 337 GLU A C 1
ATOM 2697 O O . GLU A 1 337 ? 18.233 -3.642 6.937 1.00 68.25 337 GLU A O 1
ATOM 2702 N N . ALA A 1 338 ? 18.874 -1.681 7.820 1.00 69.94 338 ALA A N 1
ATOM 2703 C CA . ALA A 1 338 ? 17.524 -1.288 8.216 1.00 69.94 338 ALA A CA 1
ATOM 2704 C C . ALA A 1 338 ? 16.598 -1.077 7.004 1.00 69.94 338 ALA A C 1
ATOM 2706 O O . ALA A 1 338 ? 15.407 -1.391 7.076 1.00 69.94 338 ALA A O 1
ATOM 2707 N N . ALA A 1 339 ? 17.130 -0.560 5.892 1.00 78.31 339 ALA A N 1
ATOM 2708 C CA . ALA A 1 339 ? 16.387 -0.382 4.649 1.00 78.31 339 ALA A CA 1
ATOM 2709 C C . ALA A 1 339 ? 16.039 -1.725 3.989 1.00 78.31 339 ALA A C 1
ATOM 2711 O O . ALA A 1 339 ? 14.896 -1.909 3.560 1.00 78.31 339 ALA A O 1
ATOM 2712 N N . ALA A 1 340 ? 16.974 -2.677 3.952 1.00 77.12 340 ALA A N 1
ATOM 2713 C CA . ALA A 1 340 ? 16.733 -4.035 3.468 1.00 77.12 340 ALA A CA 1
ATOM 2714 C C . ALA A 1 340 ? 15.645 -4.734 4.303 1.00 77.12 340 ALA A C 1
ATOM 2716 O O . ALA A 1 340 ? 14.674 -5.240 3.742 1.00 77.12 340 ALA A O 1
ATOM 2717 N N . GLU A 1 341 ? 15.731 -4.665 5.635 1.00 76.50 341 GLU A N 1
ATOM 2718 C CA . GLU A 1 341 ? 14.709 -5.231 6.526 1.00 76.50 341 GLU A CA 1
ATOM 2719 C C . GLU A 1 341 ? 13.343 -4.553 6.393 1.00 76.50 341 GLU A C 1
ATOM 2721 O O . GLU A 1 341 ? 12.306 -5.212 6.436 1.00 76.50 341 GLU A O 1
ATOM 2726 N N . ALA A 1 342 ? 13.299 -3.233 6.194 1.00 78.75 342 ALA A N 1
ATOM 2727 C CA . ALA A 1 342 ? 12.040 -2.534 5.947 1.00 78.75 342 ALA A CA 1
ATOM 2728 C C . ALA A 1 342 ? 11.408 -2.926 4.600 1.00 78.75 342 ALA A C 1
ATOM 2730 O O . ALA A 1 342 ? 10.183 -2.907 4.469 1.00 78.75 342 ALA A O 1
ATOM 2731 N N . SER A 1 343 ? 12.232 -3.296 3.617 1.00 88.88 343 SER A N 1
ATOM 2732 C CA . SER A 1 343 ? 11.797 -3.628 2.258 1.00 88.88 343 SER A CA 1
ATOM 2733 C C . SER A 1 343 ? 11.223 -5.039 2.131 1.00 88.88 343 SER A C 1
ATOM 2735 O O . SER A 1 343 ? 10.574 -5.324 1.128 1.00 88.88 343 SER A O 1
ATOM 2737 N N . LYS A 1 344 ? 11.391 -5.907 3.139 1.00 89.06 344 LYS A N 1
ATOM 2738 C CA . LYS A 1 344 ? 10.968 -7.314 3.071 1.00 89.06 344 LYS A CA 1
ATOM 2739 C C . LYS A 1 344 ? 9.473 -7.514 2.826 1.00 89.06 344 LYS A C 1
ATOM 2741 O O . LYS A 1 344 ? 9.098 -8.406 2.079 1.00 89.06 344 LYS A O 1
ATOM 2746 N N . TYR A 1 345 ? 8.623 -6.657 3.395 1.00 86.19 345 TYR A N 1
ATOM 2747 C CA . TYR A 1 345 ? 7.172 -6.714 3.176 1.00 86.19 345 TYR A CA 1
ATOM 2748 C C . TYR A 1 345 ? 6.815 -6.358 1.730 1.00 86.19 345 TYR A C 1
ATOM 2750 O O . TYR A 1 345 ? 6.011 -7.030 1.099 1.00 86.19 345 TYR A O 1
ATOM 2758 N N . LEU A 1 346 ? 7.486 -5.343 1.178 1.00 90.38 346 LEU A N 1
ATOM 2759 C CA . LEU A 1 346 ? 7.289 -4.922 -0.206 1.00 90.38 346 LEU A CA 1
ATOM 2760 C C . LEU A 1 346 ? 7.839 -5.960 -1.192 1.00 90.38 346 LEU A C 1
ATOM 2762 O O . LEU A 1 346 ? 7.243 -6.175 -2.243 1.00 90.38 346 LEU A O 1
ATOM 2766 N N . LEU A 1 347 ? 8.949 -6.622 -0.850 1.00 94.12 347 LEU A N 1
ATOM 2767 C CA . LEU A 1 347 ? 9.475 -7.743 -1.624 1.00 94.12 347 LEU A CA 1
ATOM 2768 C C . LEU A 1 347 ? 8.536 -8.955 -1.559 1.00 94.12 347 LEU A C 1
ATOM 2770 O O . LEU A 1 347 ? 8.299 -9.573 -2.590 1.00 94.12 347 LEU A O 1
ATOM 2774 N N . ALA A 1 348 ? 7.975 -9.276 -0.390 1.00 90.31 348 ALA A N 1
ATOM 2775 C CA . ALA A 1 348 ? 6.993 -10.350 -0.240 1.00 90.31 348 ALA A CA 1
ATOM 2776 C C . ALA A 1 348 ? 5.775 -10.113 -1.144 1.00 90.31 348 ALA A C 1
ATOM 2778 O O . ALA A 1 348 ? 5.426 -10.988 -1.934 1.00 90.31 348 ALA A O 1
ATOM 2779 N N . ASP A 1 349 ? 5.202 -8.906 -1.103 1.00 88.44 349 ASP A N 1
ATOM 2780 C CA . ASP A 1 349 ? 4.078 -8.523 -1.963 1.00 88.44 349 ASP A CA 1
ATOM 2781 C C . ASP A 1 349 ? 4.453 -8.567 -3.451 1.00 88.44 349 ASP A C 1
ATOM 2783 O O . ASP A 1 349 ? 3.664 -9.009 -4.286 1.00 88.44 349 ASP A O 1
ATOM 2787 N N . PHE A 1 350 ? 5.666 -8.127 -3.797 1.00 91.50 350 PHE A N 1
ATOM 2788 C CA . PHE A 1 350 ? 6.160 -8.171 -5.171 1.00 91.50 350 PHE A CA 1
ATOM 2789 C C . PHE A 1 350 ? 6.299 -9.609 -5.687 1.00 91.50 350 PHE A C 1
ATOM 2791 O O . PHE A 1 350 ? 5.867 -9.894 -6.802 1.00 91.50 350 PHE A O 1
ATOM 2798 N N . LEU A 1 351 ? 6.867 -10.519 -4.887 1.00 91.75 351 LEU A N 1
ATOM 2799 C CA . LEU A 1 351 ? 7.046 -11.929 -5.249 1.00 91.75 351 LEU A CA 1
ATOM 2800 C C . LEU A 1 351 ? 5.710 -12.672 -5.337 1.00 91.75 351 LEU A C 1
ATOM 2802 O O . LEU A 1 351 ? 5.495 -13.409 -6.298 1.00 91.75 351 LEU A O 1
ATOM 2806 N N . GLU A 1 352 ? 4.803 -12.451 -4.381 1.00 87.12 352 GLU A N 1
ATOM 2807 C CA . GLU A 1 352 ? 3.452 -13.021 -4.404 1.00 87.12 352 GLU A CA 1
ATOM 2808 C C . GLU A 1 352 ? 2.712 -12.600 -5.681 1.00 87.12 352 GLU A C 1
ATOM 2810 O O . GLU A 1 352 ? 2.183 -13.444 -6.407 1.00 87.12 352 GLU A O 1
ATOM 2815 N N . GLN A 1 353 ? 2.752 -11.307 -6.017 1.00 85.00 353 GLN A N 1
ATOM 2816 C CA . GLN A 1 353 ? 2.121 -10.792 -7.229 1.00 85.00 353 GLN A CA 1
ATOM 2817 C C . GLN A 1 353 ? 2.768 -11.360 -8.503 1.00 85.00 353 GLN A C 1
ATOM 2819 O O . GLN A 1 353 ? 2.054 -11.684 -9.451 1.00 85.00 353 GLN A O 1
ATOM 2824 N N . PHE A 1 354 ? 4.092 -11.558 -8.515 1.00 85.50 354 PHE A N 1
ATOM 2825 C CA . PHE A 1 354 ? 4.794 -12.197 -9.633 1.00 85.50 354 PHE A CA 1
ATOM 2826 C C . PHE A 1 354 ? 4.316 -13.635 -9.864 1.00 85.50 354 PHE A C 1
ATOM 2828 O O . PHE A 1 354 ? 4.110 -14.037 -11.009 1.00 85.50 354 PHE A O 1
ATOM 2835 N N . VAL A 1 355 ? 4.104 -14.408 -8.796 1.00 84.25 355 VAL A N 1
ATOM 2836 C CA . VAL A 1 355 ? 3.567 -15.775 -8.888 1.00 84.25 355 VAL A CA 1
ATOM 2837 C C . VAL A 1 355 ? 2.124 -15.756 -9.400 1.00 84.25 355 VAL A C 1
ATOM 2839 O O . VAL A 1 355 ? 1.805 -16.481 -10.342 1.00 84.25 355 VAL A O 1
ATOM 2842 N N . ILE A 1 356 ? 1.274 -14.883 -8.848 1.00 81.62 356 ILE A N 1
ATOM 2843 C CA . ILE A 1 356 ? -0.137 -14.760 -9.246 1.00 81.62 356 ILE A CA 1
ATOM 2844 C C . ILE A 1 356 ? -0.270 -14.384 -10.728 1.00 81.62 356 ILE A C 1
ATOM 2846 O O . ILE A 1 356 ? -1.009 -15.033 -11.469 1.00 81.62 356 ILE A O 1
ATOM 2850 N N . ASP A 1 357 ? 0.433 -13.342 -11.175 1.00 78.81 357 ASP A N 1
ATOM 2851 C CA . ASP A 1 357 ? 0.231 -12.786 -12.516 1.00 78.81 357 ASP A CA 1
ATOM 2852 C C . ASP A 1 357 ? 1.005 -13.525 -13.608 1.00 78.81 357 ASP A C 1
ATOM 2854 O O . ASP A 1 357 ? 0.587 -13.499 -14.767 1.00 78.81 357 ASP A O 1
ATOM 2858 N N . SER A 1 358 ? 2.081 -14.239 -13.267 1.00 70.44 358 SER A N 1
ATOM 2859 C CA . SER A 1 358 ? 2.768 -15.093 -14.242 1.00 70.44 358 SER A CA 1
ATOM 2860 C C . SER A 1 358 ? 2.000 -16.377 -14.567 1.00 70.44 358 SER A C 1
ATOM 2862 O O . SER A 1 358 ? 2.288 -17.005 -15.585 1.00 70.44 358 SER A O 1
ATOM 2864 N N . SER A 1 359 ? 0.998 -16.757 -13.756 1.00 63.47 359 SER A N 1
ATOM 2865 C CA . SER A 1 359 ? 0.249 -18.020 -13.896 1.00 63.47 359 SER A CA 1
ATOM 2866 C C . SER A 1 359 ? 1.157 -19.263 -13.924 1.00 63.47 359 SER A C 1
ATOM 2868 O O . SER A 1 359 ? 0.812 -20.278 -14.526 1.00 63.47 359 SER A O 1
ATOM 2870 N N . GLN A 1 360 ? 2.334 -19.177 -13.297 1.00 62.56 360 GLN A N 1
ATOM 2871 C CA . GLN A 1 360 ? 3.303 -20.266 -13.193 1.00 62.56 360 GLN A CA 1
ATOM 2872 C C . GLN A 1 360 ? 3.256 -20.887 -11.793 1.00 62.56 360 GLN A C 1
ATOM 2874 O O . GLN A 1 360 ? 3.043 -20.189 -10.804 1.00 62.56 360 GLN A O 1
ATOM 2879 N N . ASN A 1 361 ? 3.556 -22.185 -11.678 1.00 63.94 361 ASN A N 1
ATOM 2880 C CA . ASN A 1 361 ? 3.649 -22.904 -10.392 1.00 63.94 361 ASN A CA 1
ATOM 2881 C C . ASN A 1 361 ? 4.899 -22.520 -9.557 1.00 63.94 361 ASN A C 1
ATOM 2883 O O . ASN A 1 361 ? 5.376 -23.318 -8.750 1.00 63.94 361 ASN A O 1
ATOM 2887 N N . GLY A 1 362 ? 5.479 -21.336 -9.777 1.00 75.56 362 GLY A N 1
ATOM 2888 C CA . GLY A 1 362 ? 6.635 -20.835 -9.037 1.00 75.56 362 GLY A CA 1
ATOM 2889 C C . GLY A 1 362 ? 7.446 -19.768 -9.776 1.00 75.56 362 GLY A C 1
ATOM 2890 O O . GLY A 1 362 ? 7.338 -19.600 -10.989 1.00 75.56 362 GLY A O 1
ATOM 2891 N N . VAL A 1 363 ? 8.298 -19.079 -9.017 1.00 87.00 363 VAL A N 1
ATOM 2892 C CA . VAL A 1 363 ? 9.238 -18.048 -9.476 1.00 87.00 363 VAL A CA 1
ATOM 2893 C C . VAL A 1 363 ? 10.646 -18.429 -9.013 1.00 87.00 363 VAL A C 1
ATOM 2895 O O . VAL A 1 363 ? 10.823 -18.896 -7.887 1.00 87.00 363 VAL A O 1
ATOM 2898 N N . ASN A 1 364 ? 11.654 -18.249 -9.864 1.00 91.69 364 ASN A N 1
ATOM 2899 C CA . ASN A 1 364 ? 13.050 -18.358 -9.447 1.00 91.69 364 ASN A CA 1
ATOM 2900 C C . ASN A 1 364 ? 13.480 -17.029 -8.823 1.00 91.69 364 ASN A C 1
ATOM 2902 O O . ASN A 1 364 ? 13.216 -15.969 -9.390 1.00 91.69 364 ASN A O 1
ATOM 2906 N N . VAL A 1 365 ? 14.185 -17.060 -7.694 1.00 94.44 365 VAL A N 1
ATOM 2907 C CA . VAL A 1 365 ? 14.727 -15.840 -7.085 1.00 94.44 365 VAL A CA 1
ATOM 2908 C C . VAL A 1 365 ? 16.236 -15.964 -6.940 1.00 94.44 365 VAL A C 1
ATOM 2910 O O . VAL A 1 365 ? 16.731 -16.895 -6.311 1.00 94.44 365 VAL A O 1
ATOM 2913 N N . ILE A 1 366 ? 16.965 -15.011 -7.517 1.00 95.94 366 ILE A N 1
ATOM 2914 C CA . ILE A 1 366 ? 18.413 -14.871 -7.361 1.00 95.94 366 ILE A CA 1
ATOM 2915 C C . ILE A 1 366 ? 18.643 -13.680 -6.441 1.00 95.94 366 ILE A C 1
ATOM 2917 O O . ILE A 1 366 ? 18.193 -12.575 -6.733 1.00 95.94 366 ILE A O 1
ATOM 2921 N N . SER A 1 367 ? 19.349 -13.886 -5.335 1.00 95.56 367 SER A N 1
ATOM 2922 C CA . SER A 1 367 ? 19.639 -12.823 -4.376 1.00 95.56 367 SER A CA 1
ATOM 2923 C C . SER A 1 367 ? 21.120 -12.773 -4.037 1.00 95.56 367 SER A C 1
ATOM 2925 O O . SER A 1 367 ? 21.802 -13.798 -4.065 1.00 95.56 367 SER A O 1
ATOM 2927 N N . HIS A 1 368 ? 21.633 -11.579 -3.746 1.00 92.44 368 HIS A N 1
ATOM 2928 C CA . HIS A 1 368 ? 23.052 -11.367 -3.477 1.00 92.44 368 HIS A CA 1
ATOM 2929 C C . HIS A 1 368 ? 23.287 -10.583 -2.181 1.00 92.44 368 HIS A C 1
ATOM 2931 O O . HIS A 1 368 ? 22.647 -9.561 -1.940 1.00 92.44 368 HIS A O 1
ATOM 2937 N N . SER A 1 369 ? 24.276 -10.999 -1.378 1.00 90.25 369 SER A N 1
ATOM 2938 C CA . SER A 1 369 ? 24.737 -10.292 -0.169 1.00 90.25 369 SER A CA 1
ATOM 2939 C C . SER A 1 369 ? 23.571 -9.878 0.755 1.00 90.25 369 SER A C 1
ATOM 2941 O O . SER A 1 369 ? 22.755 -10.714 1.128 1.00 90.25 369 SER A O 1
ATOM 2943 N N . MET A 1 370 ? 23.453 -8.601 1.128 1.00 86.94 370 MET A N 1
ATOM 2944 C CA . MET A 1 370 ? 22.378 -8.088 1.988 1.00 86.94 370 MET A CA 1
ATOM 2945 C C . MET A 1 370 ? 20.973 -8.218 1.365 1.00 86.94 370 MET A C 1
ATOM 2947 O O . MET A 1 370 ? 19.983 -8.264 2.092 1.00 86.94 370 MET A O 1
ATOM 2951 N N . GLY A 1 371 ? 20.874 -8.394 0.044 1.00 90.62 371 GLY A N 1
ATOM 2952 C CA . GLY A 1 371 ? 19.629 -8.792 -0.611 1.00 90.62 371 GLY A CA 1
ATOM 2953 C C . GLY A 1 371 ? 19.122 -10.153 -0.127 1.00 90.62 371 GLY A C 1
ATOM 2954 O O . GLY A 1 371 ? 17.911 -10.371 -0.087 1.00 90.62 371 GLY A O 1
ATOM 2955 N N . CYS A 1 372 ? 20.011 -11.067 0.291 1.00 93.00 372 CYS A N 1
ATOM 2956 C CA . CYS A 1 372 ? 19.614 -12.372 0.827 1.00 93.00 372 CYS A CA 1
ATOM 2957 C C . CYS A 1 372 ? 18.843 -12.220 2.138 1.00 93.00 372 CYS A C 1
ATOM 2959 O O . CYS A 1 372 ? 17.913 -12.979 2.382 1.00 93.00 372 CYS A O 1
ATOM 2961 N N . ARG A 1 373 ? 19.183 -11.211 2.951 1.00 88.50 373 ARG A N 1
ATOM 2962 C CA . ARG A 1 373 ? 18.449 -10.894 4.185 1.00 88.50 373 ARG A CA 1
ATOM 2963 C C . ARG A 1 373 ? 17.053 -10.360 3.879 1.00 88.50 373 ARG A C 1
ATOM 2965 O O . ARG A 1 373 ? 16.082 -10.857 4.432 1.00 88.50 373 ARG A O 1
ATOM 2972 N N . CYS A 1 374 ? 16.953 -9.425 2.931 1.00 89.69 374 CYS A N 1
ATOM 2973 C CA . CYS A 1 374 ? 15.664 -8.919 2.449 1.00 89.69 374 CYS A CA 1
ATOM 2974 C C . CYS A 1 374 ? 14.771 -10.064 1.937 1.00 89.69 374 CYS A C 1
ATOM 2976 O O . CYS A 1 374 ? 13.602 -10.151 2.309 1.00 89.69 374 CYS A O 1
ATOM 2978 N N . LEU A 1 375 ? 15.338 -10.980 1.141 1.00 95.44 375 LEU A N 1
ATOM 2979 C CA . LEU A 1 375 ? 14.629 -12.157 0.640 1.00 95.44 375 LEU A CA 1
ATOM 2980 C C . LEU A 1 375 ? 14.210 -13.109 1.763 1.00 95.44 375 LEU A C 1
ATOM 2982 O O . LEU A 1 375 ? 13.058 -13.523 1.786 1.00 95.44 375 LEU A O 1
ATOM 2986 N N . LEU A 1 376 ? 15.108 -13.445 2.692 1.00 94.06 376 LEU A N 1
ATOM 2987 C CA . LEU A 1 376 ? 14.783 -14.324 3.816 1.00 94.06 376 LEU A CA 1
ATOM 2988 C C 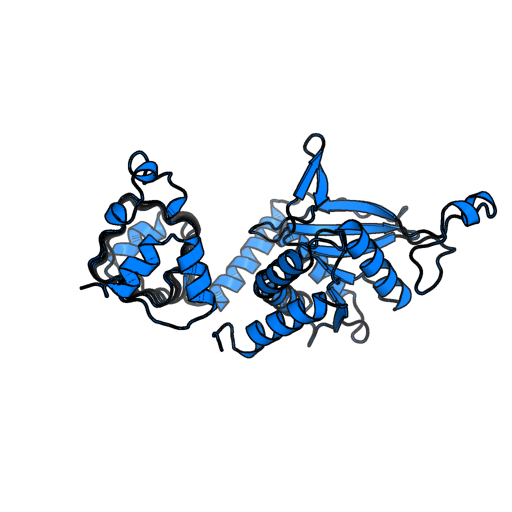. LEU A 1 376 ? 13.619 -13.751 4.632 1.00 94.06 376 LEU A C 1
ATOM 2990 O O . LEU A 1 376 ? 12.634 -14.446 4.861 1.00 94.06 376 LEU A O 1
ATOM 2994 N N . GLY A 1 377 ? 13.678 -12.460 4.960 1.00 90.00 377 GLY A N 1
ATOM 2995 C CA . GLY A 1 377 ? 12.588 -11.778 5.646 1.00 90.00 377 GLY A CA 1
ATOM 2996 C C . GLY A 1 377 ? 11.284 -11.758 4.839 1.00 90.00 377 GLY A C 1
ATOM 2997 O O . GLY A 1 377 ? 10.205 -11.858 5.417 1.00 90.00 377 GLY A O 1
ATOM 2998 N N . ALA A 1 378 ? 11.349 -11.649 3.509 1.00 91.75 378 ALA A N 1
ATOM 2999 C CA . ALA A 1 378 ? 10.162 -11.712 2.658 1.00 91.75 378 ALA A CA 1
ATOM 3000 C C . ALA A 1 378 ? 9.535 -13.116 2.672 1.00 91.75 378 ALA A C 1
ATOM 3002 O O . ALA A 1 378 ? 8.317 -13.249 2.772 1.00 91.75 378 ALA A O 1
ATOM 3003 N N . LEU A 1 379 ? 10.360 -14.164 2.629 1.00 92.81 379 LEU A N 1
ATOM 3004 C CA . LEU A 1 379 ? 9.904 -15.551 2.720 1.00 92.81 379 LEU A CA 1
ATOM 3005 C C . LEU A 1 379 ? 9.306 -15.865 4.096 1.00 92.81 379 LEU A C 1
ATOM 3007 O O . LEU A 1 379 ? 8.283 -16.538 4.154 1.00 92.81 379 LEU A O 1
ATOM 3011 N N . GLU A 1 380 ? 9.870 -15.336 5.185 1.00 90.12 380 GLU A N 1
ATOM 3012 C CA . GLU A 1 380 ? 9.269 -15.425 6.524 1.00 90.12 380 GLU A CA 1
ATOM 3013 C C . GLU A 1 380 ? 7.883 -14.766 6.572 1.00 90.12 380 GLU A C 1
ATOM 3015 O O . GLU A 1 380 ? 6.943 -15.336 7.127 1.00 90.12 380 GLU A O 1
ATOM 3020 N N . VAL A 1 381 ? 7.728 -13.583 5.964 1.00 85.31 381 VAL A N 1
ATOM 3021 C CA . VAL A 1 381 ? 6.429 -12.894 5.873 1.00 85.31 381 VAL A CA 1
ATOM 3022 C C . VAL A 1 381 ? 5.406 -13.750 5.121 1.00 85.31 381 VAL A C 1
ATOM 3024 O O . VAL A 1 381 ? 4.264 -13.868 5.570 1.00 85.31 381 VAL A O 1
ATOM 3027 N N . LEU A 1 382 ? 5.804 -14.369 4.007 1.00 85.56 382 LEU A N 1
ATOM 3028 C CA . LEU A 1 382 ? 4.929 -15.235 3.212 1.00 85.56 382 LEU A CA 1
ATOM 3029 C C . LEU A 1 382 ? 4.579 -16.536 3.951 1.00 85.56 382 LEU A C 1
ATOM 3031 O O . LEU A 1 382 ? 3.408 -16.904 4.019 1.00 85.56 382 LEU A O 1
ATOM 3035 N N . ALA A 1 383 ? 5.568 -17.207 4.548 1.00 85.31 383 ALA A N 1
ATOM 3036 C CA . ALA A 1 383 ? 5.397 -18.495 5.222 1.00 85.31 383 ALA A CA 1
ATOM 3037 C C . ALA A 1 383 ? 4.470 -18.408 6.441 1.00 85.31 383 ALA A C 1
ATOM 3039 O O . ALA A 1 383 ? 3.680 -19.316 6.687 1.00 85.31 383 ALA A O 1
ATOM 3040 N N . ASN A 1 384 ? 4.514 -17.294 7.171 1.00 80.94 384 ASN A N 1
ATOM 3041 C CA . ASN A 1 384 ? 3.671 -17.096 8.346 1.00 80.94 384 ASN A CA 1
ATOM 3042 C C . ASN A 1 384 ? 2.281 -16.529 8.005 1.00 80.94 384 ASN A C 1
ATOM 3044 O O . ASN A 1 384 ? 1.533 -16.142 8.903 1.00 80.94 384 ASN A O 1
ATOM 3048 N N . GLY A 1 385 ? 1.910 -16.441 6.720 1.00 61.53 385 GLY A N 1
ATOM 3049 C CA . GLY A 1 385 ? 0.634 -15.860 6.292 1.00 61.53 385 GLY A CA 1
ATOM 3050 C C . GLY A 1 385 ? 0.496 -14.399 6.719 1.00 61.53 385 GLY A C 1
ATOM 3051 O O . GLY A 1 385 ? -0.576 -13.980 7.153 1.00 61.53 385 GLY A O 1
ATOM 3052 N N . ARG A 1 386 ? 1.607 -13.651 6.679 1.00 58.66 386 ARG A N 1
ATOM 3053 C CA . ARG A 1 386 ? 1.745 -12.286 7.209 1.00 58.66 386 ARG A CA 1
ATOM 3054 C C . ARG A 1 386 ? 1.474 -12.148 8.722 1.00 58.66 386 ARG A C 1
ATOM 3056 O O . ARG A 1 386 ? 1.428 -11.024 9.217 1.00 58.66 386 ARG A O 1
ATOM 3063 N N . LYS A 1 387 ? 1.346 -13.249 9.478 1.00 40.03 387 LYS A N 1
ATOM 3064 C CA . LYS A 1 387 ? 1.344 -13.240 10.953 1.00 40.03 387 LYS A CA 1
ATOM 3065 C C . LYS A 1 387 ? 2.781 -13.060 11.454 1.00 40.03 387 LYS A C 1
ATOM 3067 O O . LYS A 1 387 ? 3.710 -13.622 10.881 1.00 40.03 387 LYS A O 1
ATOM 3072 N N . ARG A 1 388 ? 2.990 -12.247 12.491 1.00 38.88 388 ARG A N 1
ATOM 3073 C CA . ARG A 1 388 ? 4.330 -12.029 13.066 1.00 38.88 388 ARG A CA 1
ATOM 3074 C C . ARG A 1 388 ? 4.755 -13.253 13.893 1.00 38.88 388 ARG A C 1
ATOM 3076 O O . ARG A 1 388 ? 3.952 -13.720 14.698 1.00 38.88 388 ARG A O 1
ATOM 3083 N N . VAL A 1 389 ? 5.987 -13.737 13.683 1.00 36.78 389 VAL A N 1
ATOM 3084 C CA . VAL A 1 389 ? 6.716 -14.607 14.635 1.00 36.78 389 VAL A CA 1
ATOM 3085 C C . VAL A 1 389 ? 7.310 -13.742 15.731 1.00 36.78 389 VAL A C 1
ATOM 3087 O O . VAL A 1 389 ? 7.814 -12.646 15.383 1.00 36.78 389 VAL A O 1
#

Mean predicted aligned error: 16.21 Å